Protein AF-A0A351MP20-F1 (afdb_monomer)

Solvent-accessible surface area (backbone atoms only — not comparable to full-atom values): 22097 Å² total; per-residue (Å²): 131,68,70,77,75,40,89,85,46,60,66,50,98,92,16,40,58,46,80,44,78,63,51,83,36,89,94,45,94,81,56,65,68,65,49,48,53,52,52,53,48,37,47,33,67,95,62,54,34,39,31,30,30,40,25,27,53,73,68,54,81,75,48,86,49,66,66,35,56,52,43,71,74,60,46,40,30,44,26,36,64,42,84,86,76,49,59,48,51,67,42,47,51,55,50,45,70,69,39,45,65,61,48,49,52,50,21,66,76,64,77,34,43,73,34,46,48,40,46,42,30,29,21,43,15,72,70,51,69,53,77,38,53,76,44,64,19,54,34,68,90,47,49,36,29,48,44,50,53,50,48,38,44,76,74,74,41,63,58,68,38,70,46,28,56,74,41,60,56,49,37,18,40,36,49,75,52,61,54,69,57,94,66,33,89,73,81,54,57,75,26,44,62,46,51,46,49,46,52,50,52,58,48,48,56,43,36,42,72,68,48,94,72,74,86,80,93,71,86,54,46,89,67,62,68,44,87,45,70,57,65,77,83,54,58,61,77,64,96,54,51,74,67,52,53,50,49,50,51,56,58,47,72,76,40,99,59,69,61,78,85,72,70,61,62,60,54,50,25,70,67,61,57,45,96,71,86,74,77,56,78,74,52,75,66,59,61,70,72,51,73,83,80,50,58,63,46,80,47,74,23,44,86,76,51,79,81,66,58,77,88,48,49,67,58,55,52,52,50,55,50,51,26,47,74,72,72,24,46,79,43,80,47,61,29,38,92,39,85,39,82,43,98,87,71,52,86,59,61,66,30,79,54,80,80,90,84,86,86,87,78,69,93,83,73,81,84,84,88,130

Foldseek 3Di:
DPPQPDPPFDDDPNFGEDEDADQPDPVDDDDLVVLLVVLVCCCDVVNTNYAYEYEEALCQLVDPDSSVVCCLPRHAEYEYDCPPQAQALVSLVVSCVPRVVSVVVVCVVRNHHYAYEAFQFWDQCQVVLNQTFARSRPNVLVPRRVSNLVSCVVSVHLHYHQPDCPPVNGPRHLHFDDLADPADDHRASQQDHRNLSVVVVVQSNCVSVVDDDDRDDDDGDDRDHDDDPVCVVRDDDPPDDPVRVVVVCVVCVLAPFPFDDDDVQVVVCVRRVDNDRDTDDDDLVRLLPDDLPGLEAEAEDEPPPPPDDPVSVVSVVVSCVSNVVNVHYYHYFYFYFDWDQDPPPGTDGDGHDGDDDDDDDDPPDDDDDD

Structure (mmCIF, N/CA/C/O backbone):
data_AF-A0A351MP20-F1
#
_entry.id   AF-A0A351MP20-F1
#
loop_
_atom_site.group_PDB
_atom_site.id
_atom_site.type_symbol
_atom_site.label_atom_id
_atom_site.label_alt_id
_atom_site.label_comp_id
_atom_site.label_asym_id
_atom_site.label_entity_id
_atom_site.label_seq_id
_atom_site.pdbx_PDB_ins_code
_atom_site.Cartn_x
_atom_site.Cartn_y
_atom_site.Cartn_z
_atom_site.occupancy
_atom_site.B_iso_or_equiv
_atom_site.auth_seq_id
_atom_site.auth_comp_id
_atom_site.auth_asym_id
_atom_site.auth_atom_id
_atom_site.pdbx_PDB_model_num
ATOM 1 N N . MET A 1 1 ? -31.659 -9.455 2.822 1.00 52.94 1 MET A N 1
ATOM 2 C CA . MET A 1 1 ? -30.494 -9.996 3.551 1.00 52.94 1 MET A CA 1
ATOM 3 C C . MET A 1 1 ? -29.853 -8.831 4.278 1.00 52.94 1 MET A C 1
ATOM 5 O O . MET A 1 1 ? -29.408 -7.911 3.607 1.00 52.94 1 MET A O 1
ATOM 9 N N . GLU A 1 2 ? -29.867 -8.817 5.609 1.00 79.06 2 GLU A N 1
ATOM 10 C CA . GLU A 1 2 ? -29.202 -7.764 6.389 1.00 79.06 2 GLU A CA 1
ATOM 11 C C . GLU A 1 2 ? -27.714 -8.103 6.514 1.00 79.06 2 GLU A C 1
ATOM 13 O O . GLU A 1 2 ? -27.292 -8.826 7.414 1.00 79.06 2 GLU A O 1
ATOM 18 N N . LEU A 1 3 ? -26.917 -7.634 5.548 1.00 83.19 3 LEU A N 1
ATOM 19 C CA . LEU A 1 3 ? -25.476 -7.905 5.460 1.00 83.19 3 LEU A CA 1
ATOM 20 C C . LEU A 1 3 ? -24.720 -7.551 6.746 1.00 83.19 3 LEU A C 1
ATOM 22 O O . LEU A 1 3 ? -23.780 -8.249 7.088 1.00 83.19 3 LEU A O 1
ATOM 26 N N . THR A 1 4 ? -25.127 -6.516 7.477 1.00 82.75 4 THR A N 1
ATOM 27 C CA . THR A 1 4 ? -24.463 -6.057 8.711 1.00 82.75 4 THR A CA 1
ATOM 28 C C . THR A 1 4 ? -24.842 -6.862 9.960 1.00 82.75 4 THR A C 1
ATOM 30 O O . THR A 1 4 ? -24.203 -6.703 11.004 1.00 82.75 4 THR A O 1
ATOM 33 N N . ALA A 1 5 ? -25.852 -7.736 9.866 1.00 81.62 5 ALA A N 1
ATOM 34 C CA . ALA A 1 5 ? -26.290 -8.621 10.946 1.00 81.62 5 ALA A CA 1
ATOM 35 C C . ALA A 1 5 ? -25.551 -9.974 10.954 1.00 81.62 5 ALA A C 1
ATOM 37 O O . ALA A 1 5 ? -25.652 -10.729 11.921 1.00 81.62 5 ALA A O 1
ATOM 38 N N . THR A 1 6 ? -24.803 -10.304 9.893 1.00 88.88 6 THR A N 1
ATOM 39 C CA . THR A 1 6 ? -24.015 -11.546 9.849 1.00 88.88 6 THR A CA 1
ATOM 40 C C . THR A 1 6 ? -22.836 -11.490 10.829 1.00 88.88 6 THR A C 1
ATOM 42 O O . THR A 1 6 ? -22.138 -10.474 10.886 1.00 88.88 6 THR A O 1
ATOM 45 N N . PRO A 1 7 ? -22.531 -12.582 11.555 1.00 89.00 7 PRO A N 1
ATOM 46 C CA . PRO A 1 7 ? -21.347 -12.646 12.416 1.00 89.00 7 PRO A CA 1
ATOM 47 C C . PRO A 1 7 ? -20.025 -12.561 11.635 1.00 89.00 7 PRO A C 1
ATOM 49 O O . PRO A 1 7 ? -18.982 -12.329 12.236 1.00 89.00 7 PRO A O 1
ATOM 52 N N . ALA A 1 8 ? -20.055 -12.744 10.310 1.00 92.56 8 ALA A N 1
ATOM 53 C CA . ALA A 1 8 ? -18.886 -12.583 9.447 1.00 92.56 8 ALA A CA 1
ATOM 54 C C . ALA A 1 8 ? -18.561 -11.110 9.120 1.00 92.56 8 ALA A C 1
ATOM 56 O O . ALA A 1 8 ? -17.509 -10.839 8.545 1.00 92.56 8 ALA A O 1
ATOM 57 N N . TYR A 1 9 ? -19.444 -10.161 9.454 1.00 93.00 9 TYR A N 1
ATOM 58 C CA . TYR A 1 9 ? -19.186 -8.742 9.226 1.00 93.00 9 TYR A CA 1
ATOM 59 C C . TYR A 1 9 ? -18.225 -8.209 10.285 1.00 93.00 9 TYR A C 1
ATOM 61 O O . TYR A 1 9 ? -18.439 -8.403 11.483 1.00 93.00 9 TYR A O 1
ATOM 69 N N . ILE A 1 10 ? -17.180 -7.503 9.860 1.00 93.69 10 ILE A N 1
ATOM 70 C CA . ILE A 1 10 ? -16.205 -6.932 10.789 1.00 93.69 10 ILE A CA 1
ATOM 71 C C . ILE A 1 10 ? -16.875 -5.824 11.605 1.00 93.69 10 ILE A C 1
ATOM 73 O O . ILE A 1 10 ? -17.504 -4.916 11.058 1.00 93.69 10 ILE A O 1
ATOM 77 N N . ARG A 1 11 ? -16.720 -5.893 12.931 1.00 94.75 11 ARG A N 1
ATOM 78 C CA . ARG A 1 11 ? -17.225 -4.885 13.867 1.00 94.75 11 ARG A CA 1
ATOM 79 C C . ARG A 1 11 ? -16.094 -4.314 14.706 1.00 94.75 11 ARG A C 1
ATOM 81 O O . ARG A 1 11 ? -15.191 -5.039 15.115 1.00 94.75 11 ARG A O 1
ATOM 88 N N . HIS A 1 12 ? -16.183 -3.028 15.010 1.00 94.50 12 HIS A N 1
ATOM 89 C CA . HIS A 1 12 ? -15.275 -2.335 15.916 1.00 94.50 12 HIS A CA 1
ATOM 90 C C . HIS A 1 12 ? -16.074 -1.299 16.713 1.00 94.50 12 HIS A C 1
ATOM 92 O O . HIS A 1 12 ? -17.017 -0.719 16.188 1.00 94.50 12 HIS A O 1
ATOM 98 N N . GLY A 1 13 ? -15.780 -1.121 18.004 1.00 90.00 13 GLY A N 1
ATOM 99 C CA . GLY A 1 13 ? -16.573 -0.227 18.864 1.00 90.00 13 GLY A CA 1
ATOM 100 C C . GLY A 1 13 ? -18.069 -0.583 18.947 1.00 90.00 13 GLY A C 1
ATOM 101 O O . GLY A 1 13 ? -18.898 0.288 19.173 1.00 90.00 13 GLY A O 1
ATOM 102 N N . GLY A 1 14 ? -18.435 -1.851 18.715 1.00 90.81 14 GLY A N 1
ATOM 103 C CA . GLY A 1 14 ? -19.827 -2.320 18.722 1.00 90.81 14 GLY A CA 1
ATOM 104 C C . GLY A 1 14 ? -20.602 -2.115 17.413 1.00 90.81 14 GLY A C 1
ATOM 105 O O . GLY A 1 14 ? -21.692 -2.674 17.276 1.00 90.81 14 GLY A O 1
ATOM 106 N N .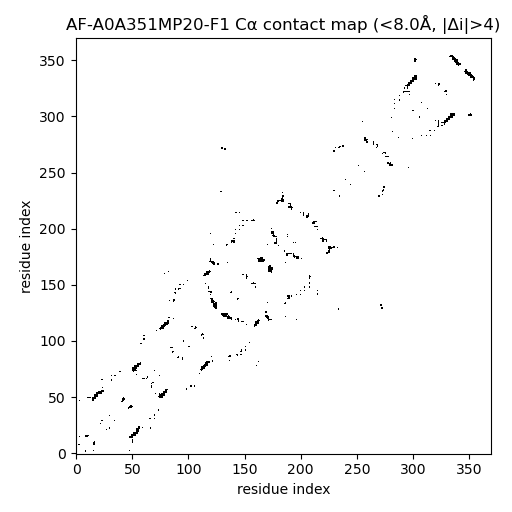 ALA A 1 15 ? -20.038 -1.422 16.423 1.00 93.88 15 ALA A N 1
ATOM 107 C CA . ALA A 1 15 ? -20.684 -1.088 15.153 1.00 93.88 15 ALA A CA 1
ATOM 108 C C . ALA A 1 15 ? -20.038 -1.806 13.947 1.00 93.88 15 ALA A C 1
ATOM 110 O O . ALA A 1 15 ? -18.874 -2.210 14.027 1.00 93.88 15 ALA A O 1
ATOM 111 N N . PRO A 1 16 ? -20.777 -2.012 12.837 1.00 95.69 16 PRO A N 1
ATOM 112 C CA . PRO A 1 16 ? -20.210 -2.527 11.591 1.00 95.69 16 PRO A CA 1
ATOM 113 C C . PRO A 1 16 ? -19.165 -1.552 11.031 1.00 95.69 16 PRO A C 1
ATOM 115 O O . PRO A 1 16 ? -19.377 -0.340 11.038 1.00 95.69 16 PRO A O 1
ATOM 118 N N . VAL A 1 17 ? -18.040 -2.077 10.544 1.00 96.88 17 VAL A N 1
ATOM 119 C CA . VAL A 1 17 ? -16.974 -1.265 9.939 1.00 96.88 17 VAL A CA 1
ATOM 120 C C . VAL A 1 17 ? -17.224 -1.089 8.444 1.00 96.88 17 VAL A C 1
ATOM 122 O O . VAL A 1 17 ? -17.393 -2.070 7.726 1.00 96.88 17 VAL A O 1
ATOM 125 N N . ILE A 1 18 ? -17.187 0.155 7.969 1.00 96.81 18 ILE A N 1
ATOM 126 C CA . ILE A 1 18 ? -17.210 0.508 6.546 1.00 96.81 18 ILE A CA 1
ATOM 127 C C . ILE A 1 18 ? -15.877 1.155 6.178 1.00 96.81 18 ILE A C 1
ATOM 129 O O . ILE A 1 18 ? -15.486 2.158 6.777 1.00 96.81 18 ILE A O 1
ATOM 133 N N . SER A 1 19 ? -15.195 0.593 5.180 1.00 96.88 19 SER A N 1
ATOM 134 C CA . SER A 1 19 ? -13.938 1.120 4.641 1.00 96.88 19 SER A CA 1
ATOM 135 C C . SER A 1 19 ? -14.194 1.964 3.398 1.00 96.88 19 SER A C 1
ATOM 137 O O . SER A 1 19 ? -14.712 1.464 2.402 1.00 96.88 19 SER A O 1
ATOM 139 N N . LEU A 1 20 ? -13.803 3.236 3.450 1.00 97.19 20 LEU A N 1
ATOM 140 C CA . LEU A 1 20 ? -13.939 4.189 2.353 1.00 97.19 20 LEU A CA 1
ATOM 141 C C . LEU A 1 20 ? -12.549 4.596 1.861 1.00 97.19 20 LEU A C 1
ATOM 143 O O . LEU A 1 20 ? -11.823 5.316 2.545 1.00 97.19 20 LEU A O 1
ATOM 147 N N . TRP A 1 21 ? -12.175 4.122 0.673 1.00 96.00 21 TRP A N 1
ATOM 148 C CA . TRP A 1 21 ? -10.880 4.407 0.054 1.00 96.00 21 TRP A CA 1
ATOM 149 C C . TRP A 1 21 ? -10.962 5.577 -0.925 1.00 96.00 21 TRP A C 1
ATOM 151 O O . TRP A 1 21 ? -11.870 5.646 -1.755 1.00 96.00 21 TRP A O 1
ATOM 161 N N . GLY A 1 22 ? -9.959 6.457 -0.884 1.00 93.75 22 GLY A N 1
ATOM 162 C CA . GLY A 1 22 ? -9.862 7.613 -1.778 1.00 93.75 22 GLY A CA 1
ATOM 163 C C . GLY A 1 22 ? -10.176 8.953 -1.134 1.00 93.75 22 GLY A C 1
ATOM 164 O O . GLY A 1 22 ? -10.288 9.945 -1.850 1.00 93.75 22 GLY A O 1
ATOM 165 N N . TYR A 1 23 ? -10.319 8.991 0.187 1.00 96.75 23 TYR A N 1
ATOM 166 C CA . TYR A 1 23 ? -10.612 10.211 0.917 1.00 96.75 23 TYR A CA 1
ATOM 167 C C . TYR A 1 23 ? -9.425 11.180 0.853 1.00 96.75 23 TYR A C 1
ATOM 169 O O . TYR A 1 23 ? -8.330 10.847 1.300 1.00 96.75 23 TYR A O 1
ATOM 177 N N . GLY A 1 24 ? -9.640 12.370 0.289 1.00 93.19 24 GLY A N 1
ATOM 178 C CA . GLY A 1 24 ? -8.652 13.451 0.288 1.00 93.19 24 GLY A CA 1
ATOM 179 C C . GLY A 1 24 ? -7.481 13.301 -0.690 1.00 93.19 24 GLY A C 1
ATOM 180 O O . GLY A 1 24 ? -6.534 14.071 -0.584 1.00 93.19 24 GLY A O 1
ATOM 181 N N . PHE A 1 25 ? -7.523 12.355 -1.636 1.00 92.25 25 PHE A N 1
ATOM 182 C CA . PHE A 1 25 ? -6.518 12.266 -2.703 1.00 92.25 25 PHE A CA 1
ATOM 183 C C . PHE A 1 25 ? -6.724 13.354 -3.765 1.00 92.25 25 PHE A C 1
ATOM 185 O O . PHE A 1 25 ? -7.781 13.397 -4.383 1.00 92.25 25 PHE A O 1
ATOM 192 N N . ASP A 1 26 ? -5.681 14.126 -4.078 1.00 86.25 26 ASP A N 1
ATOM 193 C CA . ASP A 1 26 ? -5.744 15.269 -5.013 1.00 86.25 26 ASP A CA 1
ATOM 194 C C . ASP A 1 26 ? -6.237 14.930 -6.431 1.00 86.25 26 ASP A C 1
ATOM 196 O O . ASP A 1 26 ? -6.782 15.776 -7.134 1.00 86.25 26 ASP A O 1
ATOM 200 N N . HIS A 1 27 ? -6.051 13.684 -6.876 1.00 85.62 27 HIS A N 1
ATOM 201 C CA . HIS A 1 27 ? -6.517 13.221 -8.187 1.00 85.62 27 HIS A CA 1
ATOM 202 C C . HIS A 1 27 ? -8.002 12.816 -8.197 1.00 85.62 27 HIS A C 1
ATOM 204 O O . HIS A 1 27 ? -8.510 12.371 -9.228 1.00 85.62 27 HIS A O 1
ATOM 210 N N . ARG A 1 28 ? -8.699 12.921 -7.059 1.00 87.25 28 ARG A N 1
ATOM 211 C CA . ARG A 1 28 ? -10.131 12.650 -6.914 1.00 87.25 28 ARG A CA 1
ATOM 212 C C . ARG A 1 28 ? -10.838 13.940 -6.523 1.00 87.25 28 ARG A C 1
ATOM 214 O O . ARG A 1 28 ? -10.352 14.702 -5.696 1.00 87.25 28 ARG A O 1
ATOM 221 N N . GLN A 1 29 ? -12.004 14.178 -7.113 1.00 89.00 29 GLN A N 1
ATOM 222 C CA . GLN A 1 29 ? -12.834 15.303 -6.696 1.00 89.00 29 GLN A CA 1
ATOM 223 C C . GLN A 1 29 ? -13.298 15.090 -5.253 1.00 89.00 29 GLN A C 1
ATOM 225 O O . GLN A 1 29 ? -13.762 14.004 -4.902 1.00 89.00 29 GLN A O 1
ATOM 230 N N . PHE A 1 30 ? -13.171 16.132 -4.435 1.00 92.69 30 PHE A N 1
ATOM 231 C CA . PHE A 1 30 ? -13.635 16.148 -3.056 1.00 92.69 30 PHE A CA 1
ATOM 232 C C . PHE A 1 30 ? -14.727 17.206 -2.901 1.00 92.69 30 PHE A C 1
ATOM 234 O O . PHE A 1 30 ? -14.500 18.381 -3.183 1.00 92.69 30 PHE A O 1
ATOM 241 N N . ASP A 1 31 ? -15.906 16.773 -2.461 1.00 95.75 31 ASP A N 1
ATOM 242 C CA . ASP A 1 31 ? -17.036 17.636 -2.120 1.00 95.75 31 ASP A CA 1
ATOM 243 C C . ASP A 1 31 ? -17.352 17.448 -0.634 1.00 95.75 31 ASP A C 1
ATOM 245 O O . ASP A 1 31 ? -17.837 16.392 -0.213 1.00 95.75 31 ASP A O 1
ATOM 249 N N . ALA A 1 32 ? -17.050 18.467 0.169 1.00 96.81 32 ALA A N 1
ATOM 250 C CA . ALA A 1 32 ? -17.232 18.420 1.613 1.00 96.81 32 ALA A CA 1
ATOM 251 C C . ALA A 1 32 ? -18.710 18.292 2.019 1.00 96.81 32 ALA A C 1
ATOM 253 O O . ALA A 1 32 ? -19.016 17.594 2.986 1.00 96.81 32 ALA A O 1
ATOM 254 N N . ALA A 1 33 ? -19.637 18.918 1.286 1.00 98.00 33 ALA A N 1
ATOM 255 C CA . ALA A 1 33 ? -21.059 18.883 1.618 1.00 98.00 33 ALA A CA 1
ATOM 256 C C . ALA A 1 33 ? -21.638 17.485 1.373 1.00 98.00 33 ALA A C 1
ATOM 258 O O . ALA A 1 33 ? -22.242 16.903 2.277 1.00 98.00 33 ALA A O 1
ATOM 259 N N . ALA A 1 34 ? -21.366 16.911 0.198 1.00 97.62 34 ALA A N 1
ATOM 260 C CA . ALA A 1 34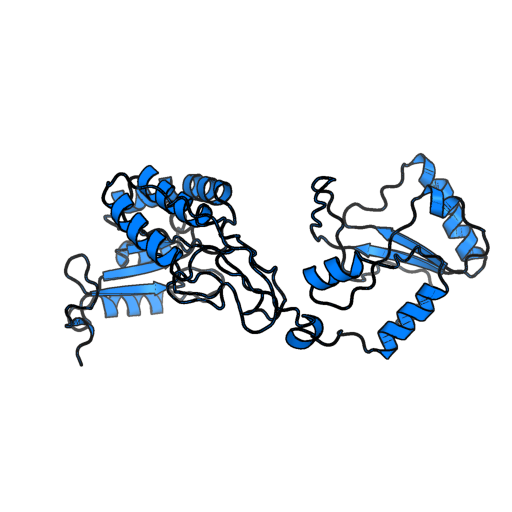 ? -21.791 15.552 -0.132 1.00 97.62 34 ALA A CA 1
ATOM 261 C C . ALA A 1 34 ? -21.144 14.509 0.796 1.00 97.62 34 ALA A C 1
ATOM 263 O O . ALA A 1 34 ? -21.797 13.570 1.254 1.00 97.62 34 ALA A O 1
ATOM 264 N N . THR A 1 35 ? -19.861 14.692 1.126 1.00 97.88 35 THR A N 1
ATOM 265 C CA . THR A 1 35 ? -19.142 13.802 2.049 1.00 97.88 35 THR A CA 1
ATOM 266 C C . THR A 1 35 ? -19.745 13.847 3.451 1.00 97.88 35 THR A C 1
ATOM 268 O O . THR A 1 35 ? -19.966 12.798 4.059 1.00 97.88 35 THR A O 1
ATOM 271 N N . ARG A 1 36 ? -20.062 15.046 3.957 1.00 98.50 36 ARG A N 1
ATOM 272 C CA . ARG A 1 36 ? -20.715 15.231 5.258 1.00 98.50 36 ARG A CA 1
ATOM 273 C C . ARG A 1 36 ? -22.071 14.540 5.301 1.00 98.50 36 ARG A C 1
ATOM 275 O O . ARG A 1 36 ? -22.327 13.791 6.239 1.00 98.50 36 ARG A O 1
ATOM 282 N N . GLU A 1 37 ? -22.910 14.761 4.290 1.00 98.50 37 GLU A N 1
ATOM 283 C CA . GLU A 1 37 ? -24.224 14.121 4.184 1.00 98.50 37 GLU A CA 1
ATOM 284 C C . GLU A 1 37 ? -24.093 12.593 4.215 1.00 98.50 37 GLU A C 1
ATOM 286 O O . GLU A 1 37 ? -24.771 11.920 4.993 1.00 98.50 37 GLU A O 1
ATOM 291 N N . PHE A 1 38 ? -23.155 12.037 3.443 1.00 98.19 38 PHE A N 1
ATOM 292 C CA . PHE A 1 38 ? -22.931 10.596 3.397 1.00 98.19 38 PHE A CA 1
ATOM 293 C C . PHE A 1 38 ? -22.418 10.026 4.728 1.00 98.19 38 PHE A C 1
ATOM 295 O O . PHE A 1 38 ? -22.891 8.983 5.184 1.00 98.19 38 PHE A O 1
ATOM 302 N N . PHE A 1 39 ? -21.482 10.708 5.392 1.00 98.50 39 PHE A N 1
ATOM 303 C CA . PHE A 1 39 ? -20.986 10.278 6.700 1.00 98.50 39 PHE A CA 1
ATOM 304 C C . PHE A 1 39 ? -22.072 10.354 7.774 1.00 98.50 39 PHE A C 1
ATOM 306 O O . PHE A 1 39 ? -22.223 9.411 8.551 1.00 98.50 39 PHE A O 1
ATOM 313 N N . GLN A 1 40 ? -22.869 11.425 7.793 1.00 98.38 40 GLN A N 1
ATOM 314 C CA . GLN A 1 40 ? -24.015 11.549 8.693 1.00 98.38 40 GLN A CA 1
ATOM 315 C C . GLN A 1 40 ? -25.024 10.432 8.460 1.00 98.38 40 GLN A C 1
ATOM 317 O O . GLN A 1 40 ? -25.488 9.829 9.427 1.00 98.38 40 GLN A O 1
ATOM 322 N N . TRP A 1 41 ? -25.317 10.121 7.196 1.00 98.19 41 TRP A N 1
ATOM 323 C CA . TRP A 1 41 ? -26.189 9.015 6.827 1.00 98.19 41 TRP A CA 1
ATOM 324 C C . TRP A 1 41 ? -25.656 7.681 7.368 1.00 98.19 41 TRP A C 1
ATOM 326 O O . TRP A 1 41 ? -26.395 6.988 8.064 1.00 98.19 41 TRP A O 1
ATOM 336 N N . LEU A 1 42 ? -24.371 7.358 7.165 1.00 96.94 42 LEU A N 1
ATOM 337 C CA . LEU A 1 42 ? -23.744 6.131 7.689 1.00 96.94 42 LEU A CA 1
ATOM 338 C C . LEU A 1 42 ? -23.781 6.031 9.222 1.00 96.94 42 LEU A C 1
ATOM 340 O O . LEU A 1 42 ? -23.842 4.928 9.767 1.00 96.94 42 LEU A O 1
ATOM 344 N N . LYS A 1 43 ? -23.715 7.166 9.927 1.00 96.31 43 LYS A N 1
ATOM 345 C CA . LYS A 1 43 ? -23.738 7.221 11.396 1.00 96.31 43 LYS A CA 1
ATOM 346 C C . LYS A 1 43 ? -25.132 7.075 12.001 1.00 96.31 43 LYS A C 1
ATOM 348 O O . LYS A 1 43 ? -25.215 6.803 13.199 1.00 96.31 43 LYS A O 1
ATOM 353 N N . GLN A 1 44 ? -26.207 7.227 11.226 1.00 96.62 44 GLN A N 1
ATOM 354 C CA . GLN A 1 44 ? -27.554 7.052 11.768 1.00 96.62 44 GLN A CA 1
ATOM 355 C C . GLN A 1 44 ? -27.799 5.593 12.198 1.00 96.62 44 GLN A C 1
ATOM 357 O O . GLN A 1 44 ? -27.417 4.672 11.463 1.00 96.62 44 GLN A O 1
ATOM 362 N N . PRO A 1 45 ? -28.445 5.345 13.356 1.00 93.19 45 PRO A N 1
ATOM 363 C CA . PRO A 1 45 ? -28.734 3.993 13.836 1.00 93.19 45 PRO A CA 1
ATOM 364 C C . PRO A 1 45 ? -29.516 3.137 12.834 1.00 93.19 45 PRO A C 1
ATOM 366 O O . PRO A 1 45 ? -29.192 1.965 12.648 1.00 93.19 45 PRO A O 1
ATOM 369 N N . GLU A 1 46 ? -30.498 3.720 12.145 1.00 92.62 46 GLU A N 1
ATOM 370 C CA . GLU A 1 46 ? -31.303 3.049 11.119 1.00 92.62 46 GLU A CA 1
ATOM 371 C C . GLU A 1 46 ? -30.487 2.609 9.893 1.00 92.62 46 GLU A C 1
ATOM 373 O O . GLU A 1 46 ? -30.884 1.672 9.203 1.00 92.62 46 GLU A O 1
ATOM 378 N N . ASN A 1 47 ? -29.322 3.224 9.664 1.00 90.94 47 ASN A N 1
ATOM 379 C CA . ASN A 1 47 ? -28.385 2.869 8.593 1.00 90.94 47 ASN A CA 1
ATOM 380 C C . ASN A 1 47 ? -27.210 2.012 9.099 1.00 90.94 47 ASN A C 1
ATOM 382 O O . ASN A 1 47 ? -26.265 1.742 8.358 1.00 90.94 47 ASN A O 1
ATOM 386 N N . GLY A 1 48 ? -27.269 1.560 10.355 1.00 88.19 48 GLY A N 1
ATOM 387 C CA . GLY A 1 48 ? -26.298 0.654 10.964 1.00 88.19 48 GLY A CA 1
ATOM 388 C C . GLY A 1 48 ? -25.321 1.306 11.941 1.00 88.19 48 GLY A C 1
ATOM 389 O O . GLY A 1 48 ? -24.575 0.569 12.587 1.00 88.19 48 GLY A O 1
ATOM 390 N N . GLY A 1 49 ? -25.326 2.639 12.083 1.00 93.94 49 GLY A N 1
ATOM 391 C CA . GLY A 1 49 ? -24.465 3.356 13.028 1.00 93.94 49 GLY A CA 1
ATOM 392 C C . GLY A 1 49 ? -22.978 3.072 12.817 1.00 93.94 49 GLY A C 1
ATOM 393 O O . GLY A 1 49 ? -22.272 2.741 13.765 1.00 93.94 49 GLY A O 1
ATOM 394 N N . CYS A 1 50 ? -22.517 3.118 11.567 1.00 96.25 50 CYS A N 1
ATOM 395 C CA . CYS A 1 50 ? -21.259 2.516 11.137 1.00 96.25 50 CYS A CA 1
ATOM 396 C C . CYS A 1 50 ? -20.004 3.141 11.775 1.00 96.25 50 CYS A C 1
ATOM 398 O O . CYS A 1 50 ? -19.843 4.362 11.910 1.00 96.25 50 CYS A O 1
ATOM 400 N N . THR A 1 51 ? -19.027 2.286 12.059 1.00 97.94 51 THR A N 1
ATOM 401 C CA . THR A 1 51 ? -17.640 2.688 12.288 1.00 97.94 51 THR A CA 1
ATOM 402 C C . THR A 1 51 ? -16.995 2.969 10.940 1.00 97.94 51 THR A C 1
ATOM 404 O O . THR A 1 51 ? -16.967 2.102 10.070 1.00 97.94 51 THR A O 1
ATOM 407 N N . ILE A 1 52 ? -16.473 4.180 10.757 1.00 98.50 52 ILE A N 1
ATOM 408 C CA . ILE A 1 52 ? -15.913 4.607 9.472 1.00 98.50 52 ILE A CA 1
ATOM 409 C C . ILE A 1 52 ? -14.394 4.450 9.516 1.00 98.50 52 ILE A C 1
ATOM 411 O O . ILE A 1 52 ? -13.727 5.015 10.389 1.00 98.50 52 ILE A O 1
ATOM 415 N N . MET A 1 53 ? -13.866 3.688 8.563 1.00 98.56 53 MET A N 1
ATOM 416 C CA . MET A 1 53 ? -12.449 3.626 8.231 1.00 98.56 53 MET A CA 1
ATOM 417 C C . MET A 1 53 ? -12.190 4.474 6.987 1.00 98.56 53 MET A C 1
ATOM 419 O O . MET A 1 53 ? -12.804 4.229 5.948 1.00 98.56 53 MET A O 1
ATOM 423 N N . LEU A 1 54 ? -11.263 5.428 7.073 1.00 98.62 54 LEU A N 1
ATOM 424 C CA . LEU A 1 54 ? -10.850 6.246 5.935 1.00 98.62 54 LEU A CA 1
ATOM 425 C C . LEU A 1 54 ? -9.489 5.805 5.405 1.00 98.62 54 LEU A C 1
ATOM 427 O O . LEU A 1 54 ? -8.503 5.752 6.140 1.00 98.62 54 LEU A O 1
ATOM 431 N N . GLY A 1 55 ? -9.469 5.513 4.109 1.00 98.12 55 GLY A N 1
ATOM 432 C CA . GLY A 1 55 ? -8.283 5.257 3.315 1.00 98.12 55 GLY A CA 1
ATOM 433 C C . GLY A 1 55 ? -7.821 6.516 2.588 1.00 98.12 55 GLY A C 1
ATOM 434 O O . GLY A 1 55 ? -8.545 7.006 1.712 1.00 98.12 55 GLY A O 1
ATOM 435 N N . LEU A 1 56 ? -6.643 7.034 2.942 1.00 97.94 56 LEU A N 1
ATOM 436 C CA . LEU A 1 56 ? -6.234 8.415 2.640 1.00 97.94 56 LEU A CA 1
ATOM 437 C C . LEU A 1 56 ? -4.724 8.577 2.323 1.00 97.94 56 LEU A C 1
ATOM 439 O O . LEU A 1 56 ? -3.962 7.619 2.478 1.00 97.94 56 LEU A O 1
ATOM 443 N N . PRO A 1 57 ? -4.275 9.743 1.814 1.00 97.12 57 PRO A N 1
ATOM 444 C CA . PRO A 1 57 ? -2.856 10.087 1.648 1.00 97.12 57 PRO A CA 1
ATOM 445 C C . PRO A 1 57 ? -2.050 10.090 2.958 1.00 97.12 57 PRO A C 1
ATOM 447 O O . PRO A 1 57 ? -2.620 10.129 4.038 1.00 97.12 57 PRO A O 1
ATOM 450 N N . ASN A 1 58 ? -0.714 10.056 2.882 1.00 96.88 58 ASN A N 1
ATOM 451 C CA . ASN A 1 58 ? 0.149 10.005 4.075 1.00 96.88 58 ASN A CA 1
ATOM 452 C C . ASN A 1 58 ? 0.355 11.357 4.775 1.00 96.88 58 ASN A C 1
ATOM 454 O O . ASN A 1 58 ? 0.767 11.366 5.924 1.00 96.88 58 ASN A O 1
ATOM 458 N N . ASP A 1 59 ? 0.074 12.474 4.113 1.00 95.81 59 ASP A N 1
ATOM 459 C CA . ASP A 1 59 ? 0.205 13.844 4.631 1.00 95.81 59 ASP A CA 1
ATOM 460 C C . ASP A 1 59 ? -1.068 14.351 5.333 1.00 95.81 59 ASP A C 1
ATOM 462 O O . ASP A 1 59 ? -1.217 15.539 5.603 1.00 95.81 59 ASP A O 1
ATOM 466 N N . TRP A 1 60 ? -2.004 13.449 5.632 1.00 97.75 60 TRP A N 1
ATOM 467 C CA . TRP A 1 60 ? -3.327 13.785 6.149 1.00 97.75 60 TRP A CA 1
ATOM 468 C C . TRP A 1 60 ? -3.324 14.546 7.469 1.00 97.75 60 TRP A C 1
ATOM 470 O O . TRP A 1 60 ? -4.223 15.350 7.700 1.00 97.75 60 TRP A O 1
ATOM 480 N N . VAL A 1 61 ? -2.338 14.300 8.335 1.00 97.88 61 VAL A N 1
ATOM 481 C CA . VAL A 1 61 ? -2.258 14.930 9.659 1.00 97.88 61 VAL A CA 1
ATOM 482 C C . VAL A 1 61 ? -2.021 16.442 9.568 1.00 97.88 61 VAL A C 1
ATOM 484 O O . VAL A 1 61 ? -2.403 17.177 10.476 1.00 97.88 61 VAL A O 1
ATOM 487 N N . ASP A 1 62 ? -1.460 16.907 8.449 1.00 97.06 62 ASP A N 1
ATOM 488 C CA . ASP A 1 62 ? -1.151 18.315 8.195 1.00 97.06 62 ASP A CA 1
ATOM 489 C C . ASP A 1 62 ? -2.319 19.077 7.541 1.00 97.06 62 ASP A C 1
ATOM 491 O O . ASP A 1 62 ? -2.219 20.284 7.305 1.00 97.06 62 ASP A O 1
ATOM 495 N N . TRP A 1 63 ? -3.432 18.408 7.218 1.00 97.56 63 TRP A N 1
ATOM 496 C CA . TRP A 1 63 ? -4.588 19.075 6.621 1.00 97.56 63 TRP A CA 1
ATOM 497 C C . TRP A 1 63 ? -5.226 20.072 7.595 1.00 97.56 63 TRP A C 1
ATOM 499 O O . TRP A 1 63 ? -5.449 19.783 8.769 1.00 97.56 63 TRP A O 1
ATOM 509 N N . THR A 1 64 ? -5.583 21.244 7.074 1.00 96.88 64 THR A N 1
ATOM 510 C CA . THR A 1 64 ? -6.224 22.337 7.827 1.00 96.88 64 THR A CA 1
ATOM 511 C C . THR A 1 64 ? -7.574 22.753 7.240 1.00 96.88 64 THR A C 1
ATOM 513 O O . THR A 1 64 ? -8.135 23.768 7.646 1.00 96.88 64 THR A O 1
ATOM 516 N N . ASP A 1 65 ? -8.081 21.980 6.280 1.00 96.25 65 ASP A N 1
ATOM 517 C CA . ASP A 1 65 ? -9.307 22.240 5.525 1.00 96.25 65 ASP A CA 1
ATOM 518 C C . ASP A 1 65 ? -10.447 21.278 5.908 1.00 96.25 65 ASP A C 1
ATOM 520 O O . ASP A 1 65 ? -10.339 20.489 6.856 1.00 96.25 65 ASP A O 1
ATOM 524 N N . GLU A 1 66 ? -11.551 21.314 5.154 1.00 97.44 66 GLU A N 1
ATOM 525 C CA . GLU A 1 66 ? -12.748 20.512 5.418 1.00 97.44 66 GLU A CA 1
ATOM 526 C C . GLU A 1 66 ? -12.480 18.996 5.417 1.00 97.44 66 GLU A C 1
ATOM 528 O O . GLU A 1 66 ? -13.249 18.235 6.015 1.00 97.44 66 GLU A O 1
ATOM 533 N N . ARG A 1 67 ? -11.384 18.524 4.799 1.00 97.56 67 ARG A N 1
ATOM 534 C CA . ARG A 1 67 ? -10.977 17.113 4.886 1.00 97.56 67 ARG A CA 1
ATOM 535 C C . ARG A 1 67 ? -10.580 16.754 6.313 1.00 97.56 67 ARG A C 1
ATOM 537 O O . ARG A 1 67 ? -10.942 15.678 6.787 1.00 97.56 67 ARG A O 1
ATOM 544 N N . MET A 1 68 ? -9.856 17.625 7.009 1.00 98.12 68 MET A N 1
ATOM 545 C CA . MET A 1 68 ? -9.496 17.385 8.406 1.00 98.12 68 MET A CA 1
ATOM 546 C C . MET A 1 68 ? -10.725 17.483 9.307 1.00 98.12 68 MET A C 1
ATOM 548 O O . MET A 1 68 ? -10.918 16.622 10.162 1.00 98.12 68 MET A O 1
ATOM 552 N N . GLU A 1 69 ? -11.588 18.479 9.086 1.00 98.31 69 GLU A N 1
ATOM 553 C CA . GLU A 1 69 ? -12.812 18.656 9.878 1.00 98.31 69 GLU A CA 1
ATOM 554 C C . GLU A 1 69 ? -13.699 17.402 9.844 1.00 98.31 69 GLU A C 1
ATOM 556 O O . GLU A 1 69 ? -14.078 16.867 10.888 1.00 98.31 69 GLU A O 1
ATOM 561 N N . LEU A 1 70 ? -13.984 16.884 8.644 1.00 98.50 70 LEU A N 1
ATOM 562 C CA . LEU A 1 70 ? -14.824 15.698 8.469 1.00 98.50 70 LEU A CA 1
ATOM 563 C C . LEU A 1 70 ? -14.142 14.411 8.956 1.00 98.50 70 LEU A C 1
ATOM 565 O O . LEU A 1 70 ? -14.811 13.527 9.496 1.00 98.50 70 LEU A O 1
ATOM 569 N N . LEU A 1 71 ? -12.820 14.295 8.809 1.00 98.50 71 LEU A N 1
ATOM 570 C CA . LEU A 1 71 ? -12.060 13.167 9.349 1.00 98.50 71 LEU A CA 1
ATOM 571 C C . LEU A 1 71 ? -12.136 13.147 10.877 1.00 98.50 71 LEU A C 1
ATOM 573 O O . LEU A 1 71 ? -12.466 12.111 11.459 1.00 98.50 71 LEU A O 1
ATOM 577 N N . ALA A 1 72 ? -11.870 14.285 11.521 1.00 98.50 72 ALA A N 1
ATOM 578 C CA . ALA A 1 72 ? -11.893 14.419 12.972 1.00 98.50 72 ALA A CA 1
ATOM 579 C C . ALA A 1 72 ? -13.273 14.057 13.544 1.00 98.50 72 ALA A C 1
ATOM 581 O O . ALA A 1 72 ? -13.365 13.311 14.526 1.00 98.50 72 ALA A O 1
ATOM 582 N N . GLU A 1 73 ? -14.337 14.532 12.891 1.00 98.38 73 GLU A N 1
ATOM 583 C CA . GLU A 1 73 ? -15.721 14.349 13.329 1.00 98.38 73 GLU A CA 1
ATOM 584 C C . GLU A 1 73 ? -16.234 12.912 13.120 1.00 98.38 73 GLU A C 1
ATOM 586 O O . GLU A 1 73 ? -16.831 12.335 14.030 1.00 98.38 73 GLU A O 1
ATOM 591 N N . TYR A 1 74 ? -15.993 12.300 11.954 1.00 98.31 74 TYR A N 1
ATOM 592 C CA . TYR A 1 74 ? -16.701 11.071 11.562 1.00 98.31 74 TYR A CA 1
ATOM 593 C C . TYR A 1 74 ? -15.845 9.800 11.548 1.00 98.31 74 TYR A C 1
ATOM 595 O O . TYR A 1 74 ? -16.383 8.698 11.751 1.00 98.31 74 TYR A O 1
ATOM 603 N N . ALA A 1 75 ? -14.536 9.912 11.306 1.00 98.31 75 ALA A N 1
ATOM 604 C CA . ALA A 1 75 ? -13.666 8.749 11.184 1.00 98.31 75 ALA A CA 1
ATOM 605 C C . ALA A 1 75 ? -13.348 8.139 12.553 1.00 98.31 75 ALA A C 1
ATOM 607 O O . ALA A 1 75 ? -13.215 8.834 13.561 1.00 98.31 75 ALA A O 1
ATOM 608 N N . THR A 1 76 ? -13.198 6.819 12.581 1.00 98.44 76 THR A N 1
ATOM 609 C CA . THR A 1 76 ? -12.738 6.070 13.760 1.00 98.44 76 THR A CA 1
ATOM 610 C C . THR A 1 76 ? -11.438 5.335 13.465 1.00 98.44 76 THR A C 1
ATOM 612 O O . THR A 1 76 ? -10.597 5.210 14.347 1.00 98.44 76 THR A O 1
ATOM 615 N N . ILE A 1 77 ? -11.260 4.862 12.229 1.00 98.56 77 ILE A N 1
ATOM 616 C CA . ILE A 1 77 ? -10.066 4.134 11.798 1.00 98.56 77 ILE A CA 1
ATOM 617 C C . ILE A 1 77 ? -9.407 4.920 10.662 1.00 98.56 77 ILE A C 1
ATOM 619 O O . ILE A 1 77 ? -10.072 5.291 9.696 1.00 98.56 77 ILE A O 1
ATOM 623 N N . ILE A 1 78 ? -8.108 5.169 10.771 1.00 98.56 78 ILE A N 1
ATOM 624 C CA . ILE A 1 78 ? -7.316 5.933 9.806 1.00 98.56 78 ILE A CA 1
ATOM 625 C C . ILE A 1 78 ? -6.308 4.993 9.155 1.00 98.56 78 ILE A C 1
ATOM 627 O O . ILE A 1 78 ? -5.524 4.353 9.851 1.00 98.56 78 ILE A O 1
ATOM 631 N N . SER A 1 79 ? -6.333 4.889 7.827 1.00 98.44 79 SER A N 1
ATOM 632 C CA . SER A 1 79 ? -5.474 3.969 7.080 1.00 98.44 79 SER A CA 1
ATOM 633 C C . SER A 1 79 ? -4.800 4.664 5.899 1.00 98.44 79 SER A C 1
ATOM 635 O O . SER A 1 79 ? -5.355 4.723 4.799 1.00 98.44 79 SER A O 1
ATOM 637 N N . PRO A 1 80 ? -3.596 5.222 6.103 1.00 97.88 80 PRO A N 1
ATOM 638 C CA . PRO A 1 80 ? -2.849 5.816 5.007 1.00 97.88 80 PRO A CA 1
ATOM 639 C C . PRO A 1 80 ? -2.376 4.774 3.990 1.00 97.88 80 PRO A C 1
ATOM 641 O O . PRO A 1 80 ? -1.831 3.728 4.355 1.00 97.88 80 PRO A O 1
ATOM 644 N N . TRP A 1 81 ? -2.575 5.064 2.703 1.00 97.38 81 TRP A N 1
ATOM 645 C CA . TRP A 1 81 ? -2.208 4.161 1.610 1.00 97.38 81 TRP A CA 1
ATOM 646 C C . TRP A 1 81 ? -0.710 4.220 1.301 1.00 97.38 81 TRP A C 1
ATOM 648 O O . TRP A 1 81 ? -0.202 5.231 0.808 1.00 97.38 81 TRP A O 1
ATOM 658 N N . ASN A 1 82 ? -0.015 3.107 1.547 1.00 97.25 82 ASN A N 1
ATOM 659 C CA . ASN A 1 82 ? 1.441 3.023 1.421 1.00 97.25 82 ASN A CA 1
ATOM 660 C C . ASN A 1 82 ? 1.938 2.409 0.100 1.00 97.25 82 ASN A C 1
ATOM 662 O O . ASN A 1 82 ? 3.109 2.598 -0.234 1.00 97.25 82 ASN A O 1
ATOM 666 N N . VAL A 1 83 ? 1.096 1.690 -0.656 1.00 96.81 83 VAL A N 1
ATOM 667 C CA . VAL A 1 83 ? 1.524 1.038 -1.909 1.00 96.81 83 VAL A CA 1
ATOM 668 C C . VAL A 1 83 ? 2.075 2.089 -2.875 1.00 96.81 83 VAL A C 1
ATOM 670 O O . VAL A 1 83 ? 1.458 3.131 -3.103 1.00 96.81 83 VAL A O 1
ATOM 673 N N . GLY A 1 84 ? 3.273 1.838 -3.408 1.00 92.38 84 GLY A N 1
ATOM 674 C CA . GLY A 1 84 ? 3.950 2.741 -4.343 1.00 92.38 84 GLY A CA 1
ATOM 675 C C . GLY A 1 84 ? 4.626 3.965 -3.708 1.00 92.38 84 GLY A C 1
ATOM 676 O O . GLY A 1 84 ? 5.240 4.748 -4.429 1.00 92.38 84 GLY A O 1
ATOM 677 N N . ARG A 1 85 ? 4.558 4.155 -2.380 1.00 93.25 85 ARG A N 1
ATOM 678 C CA . ARG A 1 85 ? 5.208 5.291 -1.686 1.00 93.25 85 ARG A CA 1
ATOM 679 C C . ARG A 1 85 ? 6.695 5.077 -1.422 1.00 93.25 85 ARG A C 1
ATOM 681 O O . ARG A 1 85 ? 7.451 6.040 -1.334 1.00 93.25 85 ARG A O 1
ATOM 688 N N . TYR A 1 86 ? 7.108 3.822 -1.324 1.00 93.06 86 TYR A N 1
ATOM 689 C CA . TYR A 1 86 ? 8.486 3.383 -1.142 1.00 93.06 86 TYR A CA 1
ATOM 690 C C . TYR A 1 86 ? 8.675 2.021 -1.812 1.00 93.06 86 TYR A C 1
ATOM 692 O O . TYR A 1 86 ? 7.710 1.285 -1.992 1.00 93.06 86 TYR A O 1
ATOM 700 N N . GLY A 1 87 ? 9.916 1.689 -2.181 1.00 89.25 87 GLY A N 1
ATOM 701 C CA . GLY A 1 87 ? 10.235 0.475 -2.945 1.00 89.25 87 GLY A CA 1
ATOM 702 C C . GLY A 1 87 ? 11.269 -0.454 -2.306 1.00 89.25 87 GLY A C 1
ATOM 703 O O . GLY A 1 87 ? 11.701 -1.407 -2.947 1.00 89.25 87 GLY A O 1
ATOM 704 N N . SER A 1 88 ? 11.704 -0.174 -1.075 1.00 88.12 88 SER A N 1
ATOM 705 C CA . SER A 1 88 ? 12.699 -0.982 -0.360 1.00 88.12 88 SER A CA 1
ATOM 706 C C . SER A 1 88 ? 12.433 -0.997 1.151 1.00 88.12 88 SER A C 1
ATOM 708 O O . SER A 1 88 ? 11.680 -0.143 1.634 1.00 88.12 88 SER A O 1
ATOM 710 N N . PRO A 1 89 ? 13.037 -1.936 1.906 1.00 88.06 89 PRO A N 1
ATOM 711 C CA . PRO A 1 89 ? 12.987 -1.939 3.369 1.00 88.06 89 PRO A CA 1
ATOM 712 C C . PRO A 1 89 ? 13.413 -0.595 3.980 1.00 88.06 89 PRO A C 1
ATOM 714 O O . PRO A 1 89 ? 12.700 -0.048 4.812 1.00 88.06 89 PRO A O 1
ATOM 717 N N . GLU A 1 90 ? 14.510 -0.011 3.500 1.00 91.81 90 GLU A N 1
ATOM 718 C CA . GLU A 1 90 ? 15.045 1.274 3.971 1.00 91.81 90 GLU A CA 1
ATOM 719 C C . GLU A 1 90 ? 14.102 2.434 3.621 1.00 91.81 90 GLU A C 1
ATOM 721 O O . GLU A 1 90 ? 13.904 3.357 4.410 1.00 91.81 90 GLU A O 1
ATOM 726 N N . GLY A 1 91 ? 13.469 2.380 2.444 1.00 93.38 91 GLY A N 1
ATOM 727 C CA . GLY A 1 91 ? 12.432 3.336 2.065 1.00 93.38 91 GLY A CA 1
ATOM 728 C C . GLY A 1 91 ? 11.205 3.262 2.979 1.00 93.38 91 GLY A C 1
ATOM 729 O O . GLY A 1 91 ? 10.651 4.301 3.333 1.00 93.38 91 GLY A O 1
ATOM 730 N N . ALA A 1 92 ? 10.807 2.056 3.400 1.00 95.81 92 ALA A N 1
ATOM 731 C CA . ALA A 1 92 ? 9.718 1.864 4.355 1.00 95.81 92 ALA A CA 1
ATOM 732 C C . ALA A 1 92 ? 10.064 2.450 5.734 1.00 95.81 92 ALA A C 1
ATOM 734 O O . ALA A 1 92 ? 9.224 3.113 6.340 1.00 95.81 92 ALA A O 1
ATOM 735 N N . GLU A 1 93 ? 11.305 2.271 6.201 1.00 97.50 93 GLU A N 1
ATOM 736 C CA . GLU A 1 93 ? 11.800 2.878 7.445 1.00 97.50 93 GLU A CA 1
ATOM 737 C C . GLU A 1 93 ? 11.767 4.406 7.387 1.00 97.50 93 GLU A C 1
ATOM 739 O O . GLU A 1 93 ? 11.223 5.050 8.283 1.00 97.50 93 GLU A O 1
ATOM 744 N N . ALA A 1 94 ? 12.303 4.994 6.313 1.00 96.56 94 ALA A N 1
ATOM 745 C CA . ALA A 1 94 ? 12.308 6.441 6.126 1.00 96.56 94 ALA A CA 1
ATOM 746 C C . ALA A 1 94 ? 10.883 7.014 6.061 1.00 96.56 94 ALA A C 1
ATOM 748 O O . ALA A 1 94 ? 10.611 8.081 6.615 1.00 96.56 94 ALA A O 1
ATOM 749 N N . HIS A 1 95 ? 9.960 6.297 5.415 1.00 97.75 95 HIS A N 1
ATOM 750 C CA . HIS A 1 95 ? 8.550 6.675 5.341 1.00 97.75 95 HIS A CA 1
ATOM 751 C C . HIS A 1 95 ? 7.865 6.605 6.710 1.00 97.75 95 HIS A C 1
ATOM 753 O O . HIS A 1 95 ? 7.216 7.568 7.116 1.00 97.75 95 HIS A O 1
ATOM 759 N N . ALA A 1 96 ? 8.052 5.511 7.453 1.00 98.25 96 ALA A N 1
ATOM 760 C CA . ALA A 1 96 ? 7.524 5.357 8.807 1.00 98.25 96 ALA A CA 1
ATOM 761 C C . ALA A 1 96 ? 8.062 6.446 9.748 1.00 98.25 96 ALA A C 1
ATOM 763 O O . ALA A 1 96 ? 7.282 7.116 10.422 1.00 98.25 96 ALA A O 1
ATOM 764 N N . ALA A 1 97 ? 9.374 6.698 9.732 1.00 98.19 97 ALA A N 1
ATOM 765 C CA . ALA A 1 97 ? 10.010 7.737 10.539 1.00 98.19 97 ALA A CA 1
ATOM 766 C C . ALA A 1 97 ? 9.492 9.143 10.232 1.00 98.19 97 ALA A C 1
ATOM 768 O O . ALA A 1 97 ? 9.408 9.975 11.136 1.00 98.19 97 ALA A O 1
ATOM 769 N N . ARG A 1 98 ? 9.123 9.400 8.975 1.00 97.94 98 ARG A N 1
ATOM 770 C CA . ARG A 1 98 ? 8.580 10.686 8.545 1.00 97.94 98 ARG A CA 1
ATOM 771 C C . ARG A 1 98 ? 7.138 10.911 8.999 1.00 97.94 98 ARG A C 1
ATOM 773 O O . ARG A 1 98 ? 6.848 11.998 9.484 1.00 97.94 98 ARG A O 1
ATOM 780 N N . TYR A 1 99 ? 6.249 9.938 8.801 1.00 98.12 99 TYR A N 1
ATOM 781 C CA . TYR A 1 99 ? 4.803 10.157 8.952 1.00 98.12 99 TYR A CA 1
ATOM 782 C C . TYR A 1 99 ? 4.236 9.626 10.274 1.00 98.12 99 TYR A C 1
ATOM 784 O O . TYR A 1 99 ? 3.441 10.296 10.928 1.00 98.12 99 TYR A O 1
ATOM 792 N N . TRP A 1 100 ? 4.663 8.443 10.722 1.00 98.31 100 TRP A N 1
ATOM 793 C CA . TRP A 1 100 ? 3.994 7.756 11.831 1.00 98.31 100 TRP A CA 1
ATOM 794 C C . TRP A 1 100 ? 4.057 8.473 13.186 1.00 98.31 100 TRP A C 1
ATOM 796 O O . TRP A 1 100 ? 3.065 8.398 13.904 1.00 98.31 100 TRP A O 1
ATOM 806 N N . PRO A 1 101 ? 5.133 9.188 13.579 1.00 98.44 101 PRO A N 1
ATOM 807 C CA . PRO A 1 101 ? 5.149 9.883 14.866 1.00 98.44 101 PRO A CA 1
ATOM 808 C C . PRO A 1 101 ? 3.999 10.886 15.042 1.00 98.44 101 PRO A C 1
ATOM 810 O O . PRO A 1 101 ? 3.344 10.887 16.084 1.00 98.44 101 PRO A O 1
ATOM 813 N N . ALA A 1 102 ? 3.735 11.715 14.027 1.00 98.50 102 ALA A N 1
ATOM 814 C CA . ALA A 1 102 ? 2.664 12.711 14.068 1.00 98.50 102 ALA A CA 1
ATOM 815 C C . ALA A 1 102 ? 1.283 12.049 13.950 1.00 98.50 102 ALA A C 1
ATOM 817 O O . ALA A 1 102 ? 0.388 12.345 14.744 1.00 98.50 102 ALA A O 1
ATOM 818 N N . ASP A 1 103 ? 1.145 11.093 13.029 1.00 98.50 103 ASP A N 1
ATOM 819 C CA . ASP A 1 103 ? -0.077 10.316 12.826 1.00 98.50 103 ASP A CA 1
ATOM 820 C C . ASP A 1 103 ? -0.538 9.612 14.112 1.00 98.50 103 ASP A C 1
ATOM 822 O O . ASP A 1 103 ? -1.706 9.701 14.503 1.00 98.50 103 ASP A O 1
ATOM 826 N N . LEU A 1 104 ? 0.384 8.925 14.795 1.00 98.69 104 LEU A N 1
ATOM 827 C CA . LEU A 1 104 ? 0.107 8.193 16.029 1.00 98.69 104 LEU A CA 1
ATOM 828 C C . LEU A 1 104 ? -0.222 9.136 17.185 1.00 98.69 104 LEU A C 1
ATOM 830 O O . LEU A 1 104 ? -1.158 8.858 17.935 1.00 98.69 104 LEU A O 1
ATOM 834 N N . ALA A 1 105 ? 0.488 10.262 17.309 1.00 98.62 105 ALA A N 1
ATOM 835 C CA . ALA A 1 105 ? 0.190 11.271 18.322 1.00 98.62 105 ALA A CA 1
ATOM 836 C C . ALA A 1 105 ? -1.220 11.854 18.135 1.00 98.62 105 ALA A C 1
ATOM 838 O O . ALA A 1 105 ? -1.975 11.966 19.104 1.00 98.62 105 ALA A O 1
ATOM 839 N N . TYR A 1 106 ? -1.606 12.163 16.892 1.00 98.69 106 TYR A N 1
ATOM 840 C CA . TYR A 1 106 ? -2.959 12.615 16.579 1.00 98.69 106 TYR A CA 1
ATOM 841 C C . TYR A 1 106 ? -3.997 11.542 16.912 1.00 98.69 106 TYR A C 1
ATOM 843 O O . TYR A 1 106 ? -4.991 11.834 17.580 1.00 98.69 106 TYR A O 1
ATOM 851 N N . CYS A 1 107 ? -3.773 10.299 16.474 1.00 98.44 107 CYS A N 1
ATOM 852 C CA . CYS A 1 107 ? -4.712 9.205 16.707 1.00 98.44 107 CYS A CA 1
ATOM 853 C C . CYS A 1 107 ? -4.912 8.941 18.204 1.00 98.44 107 CYS A C 1
ATOM 855 O O . CYS A 1 107 ? -6.048 8.822 18.656 1.00 98.44 107 CYS A O 1
ATOM 857 N N . GLN A 1 108 ? -3.830 8.941 18.987 1.00 98.19 108 GLN A N 1
ATOM 858 C CA . GLN A 1 108 ? -3.888 8.787 20.438 1.00 98.19 108 GLN A CA 1
ATOM 859 C C . GLN A 1 108 ? -4.645 9.939 21.115 1.00 98.19 108 GLN A C 1
ATOM 861 O O . GLN A 1 108 ? -5.445 9.698 22.017 1.00 98.19 108 GLN A O 1
ATOM 866 N N . ALA A 1 109 ? -4.411 11.184 20.693 1.00 98.44 109 ALA A N 1
ATOM 867 C CA . ALA A 1 109 ? -5.061 12.356 21.280 1.00 98.44 109 ALA A CA 1
ATOM 868 C C . ALA A 1 109 ? -6.563 12.451 20.954 1.00 98.44 109 ALA A C 1
ATOM 870 O O . ALA A 1 109 ? -7.308 13.074 21.709 1.00 98.44 109 ALA A O 1
ATOM 871 N N . ASN A 1 110 ? -7.005 11.841 19.850 1.00 98.25 110 ASN A N 1
ATOM 872 C CA . ASN A 1 110 ? -8.368 11.967 19.323 1.00 98.25 110 ASN A CA 1
ATOM 873 C C . ASN A 1 110 ? -9.157 10.644 19.319 1.00 98.25 110 ASN A C 1
ATOM 875 O O . ASN A 1 110 ? -10.168 10.547 18.620 1.00 98.25 110 ASN A O 1
ATOM 879 N N . ASP A 1 111 ? -8.692 9.636 20.067 1.00 96.69 111 ASP A N 1
ATOM 880 C CA . ASP A 1 111 ? -9.315 8.306 20.174 1.00 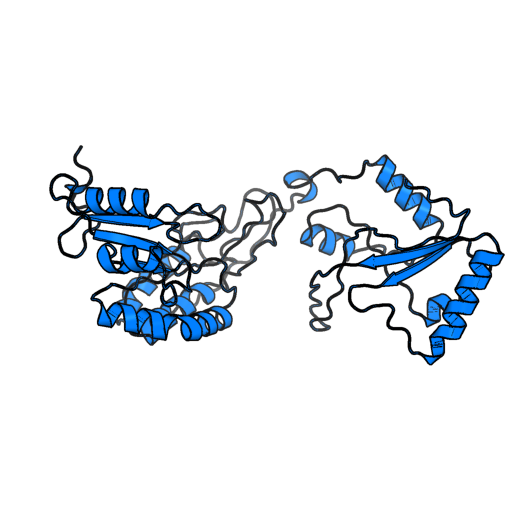96.69 111 ASP A CA 1
ATOM 881 C C . ASP A 1 111 ? -9.600 7.665 18.800 1.00 96.69 111 ASP A C 1
ATOM 883 O O . ASP A 1 111 ? -10.694 7.180 18.503 1.00 96.69 111 ASP A O 1
ATOM 887 N N . LYS A 1 112 ? -8.605 7.727 17.908 1.00 97.94 112 LYS A N 1
ATOM 888 C CA . LYS A 1 112 ? -8.650 7.103 16.581 1.00 97.94 112 LYS A CA 1
ATOM 889 C C . LYS A 1 112 ? -7.741 5.886 16.541 1.00 97.94 112 LYS A C 1
ATOM 891 O O . LYS A 1 112 ? -6.675 5.854 17.153 1.00 97.94 112 LYS A O 1
ATOM 896 N N . LEU A 1 113 ? -8.136 4.896 15.750 1.00 97.75 113 LEU A N 1
ATOM 897 C CA . LEU A 1 113 ? -7.323 3.723 15.479 1.00 97.75 113 LEU A CA 1
ATOM 898 C C . LEU A 1 113 ? -6.475 3.946 14.227 1.00 97.75 113 LEU A C 1
ATOM 900 O O . LEU A 1 113 ? -7.018 4.105 13.135 1.00 97.75 113 LEU A O 1
ATOM 904 N N . TYR A 1 114 ? -5.153 3.900 14.366 1.00 98.31 114 TYR A N 1
ATOM 905 C CA . TYR A 1 114 ? -4.249 3.935 13.219 1.00 98.31 114 TYR A CA 1
ATOM 906 C C . TYR A 1 114 ? -4.045 2.526 12.651 1.00 98.31 114 TYR A C 1
ATOM 908 O O . TYR A 1 114 ? -3.724 1.590 13.384 1.00 98.31 114 TYR A O 1
ATOM 916 N N . TYR A 1 115 ? -4.264 2.366 11.346 1.00 97.69 115 TYR A N 1
ATOM 917 C CA . TYR A 1 115 ? -4.286 1.077 10.660 1.00 97.69 115 TYR A CA 1
ATOM 918 C C . TYR A 1 115 ? -3.414 1.117 9.392 1.00 97.69 115 TYR A C 1
ATOM 920 O O . TYR A 1 115 ? -3.938 1.276 8.286 1.00 97.69 115 TYR A O 1
ATOM 928 N N . PRO A 1 116 ? -2.077 1.025 9.523 1.00 97.56 116 PRO A N 1
ATOM 929 C CA . PRO A 1 116 ? -1.152 1.224 8.411 1.00 97.56 116 PRO A CA 1
ATOM 930 C C . PRO A 1 116 ? -1.263 0.120 7.354 1.00 97.56 116 PRO A C 1
ATOM 932 O O . PRO A 1 116 ? -1.437 -1.057 7.677 1.00 97.56 116 PRO A O 1
ATOM 935 N N . VAL A 1 117 ? -1.105 0.500 6.084 1.00 98.56 117 VAL A N 1
ATOM 936 C CA . VAL A 1 117 ? -1.049 -0.443 4.960 1.00 98.56 117 VAL A CA 1
ATOM 937 C C . VAL A 1 117 ? 0.338 -1.076 4.850 1.00 98.56 117 VAL A C 1
ATOM 939 O O . VAL A 1 117 ? 1.351 -0.377 4.870 1.00 98.56 117 VAL A O 1
ATOM 942 N N . VAL A 1 118 ? 0.371 -2.394 4.679 1.00 98.62 118 VAL A N 1
ATOM 943 C CA . VAL A 1 118 ? 1.557 -3.203 4.394 1.00 98.62 118 VAL A CA 1
ATOM 944 C C . VAL A 1 118 ? 1.329 -3.971 3.101 1.00 98.62 118 VAL A C 1
ATOM 946 O O . VAL A 1 118 ? 0.252 -4.526 2.888 1.00 98.62 118 VAL A O 1
ATOM 949 N N . PHE A 1 119 ? 2.340 -4.031 2.241 1.00 98.50 119 PHE A N 1
ATOM 950 C CA . PHE A 1 119 ? 2.227 -4.671 0.931 1.00 98.50 119 PHE A CA 1
ATOM 951 C C . PHE A 1 119 ? 3.464 -5.511 0.600 1.00 98.50 119 PHE A C 1
ATOM 953 O O . PHE A 1 119 ? 4.559 -5.234 1.102 1.00 98.50 119 PHE A O 1
ATOM 960 N N . PRO A 1 120 ? 3.315 -6.577 -0.206 1.00 97.50 120 PRO A N 1
ATOM 961 C CA . PRO A 1 120 ? 4.353 -7.586 -0.334 1.00 97.50 120 PRO A CA 1
ATOM 962 C C . PRO A 1 120 ? 5.389 -7.260 -1.413 1.00 97.50 120 PRO A C 1
ATOM 964 O O . PRO A 1 120 ? 6.483 -7.817 -1.388 1.00 97.50 120 PRO A O 1
ATOM 967 N N . GLY A 1 121 ? 5.026 -6.380 -2.342 1.00 96.12 121 GLY A N 1
ATOM 968 C CA . GLY A 1 121 ? 5.734 -5.990 -3.554 1.00 96.12 121 GLY A CA 1
ATOM 969 C C . GLY A 1 121 ? 4.748 -5.284 -4.490 1.00 96.12 121 GLY A C 1
ATOM 970 O O . GLY A 1 121 ? 3.596 -5.071 -4.107 1.00 96.12 121 GLY A O 1
ATOM 971 N N . PHE A 1 122 ? 5.188 -4.903 -5.688 1.00 95.19 122 PHE A N 1
ATOM 972 C CA . PHE A 1 122 ? 4.349 -4.171 -6.643 1.00 95.19 122 PHE A CA 1
ATOM 973 C C . PHE A 1 122 ? 4.879 -4.268 -8.075 1.00 95.19 122 PHE A C 1
ATOM 975 O O . PHE A 1 122 ? 6.091 -4.201 -8.310 1.00 95.19 122 PHE A O 1
ATOM 982 N N . SER A 1 123 ? 3.970 -4.369 -9.045 1.00 89.12 123 SER A N 1
ATOM 983 C CA . SER A 1 123 ? 4.285 -4.264 -10.467 1.00 89.12 123 SER A CA 1
ATOM 984 C C . SER A 1 123 ? 3.046 -3.948 -11.302 1.00 89.12 123 SER A C 1
ATOM 986 O O . SER A 1 123 ? 2.152 -4.772 -11.447 1.00 89.12 123 SER A O 1
ATOM 988 N N . TRP A 1 124 ? 3.059 -2.793 -11.964 1.00 88.06 124 TRP A N 1
ATOM 989 C CA . TRP A 1 124 ? 2.016 -2.385 -12.912 1.00 88.06 124 TRP A CA 1
ATOM 990 C C . TRP A 1 124 ? 2.291 -2.758 -14.365 1.00 88.06 124 TRP A C 1
ATOM 992 O O . TRP A 1 124 ? 1.570 -2.315 -15.257 1.00 88.06 124 TRP A O 1
ATOM 1002 N N . THR A 1 125 ? 3.330 -3.537 -14.653 1.00 81.06 125 THR A N 1
ATOM 1003 C CA . THR A 1 125 ? 3.714 -3.846 -16.039 1.00 81.06 125 THR A CA 1
ATOM 1004 C C . THR A 1 125 ? 2.555 -4.409 -16.835 1.00 81.06 125 THR A C 1
ATOM 1006 O O . THR A 1 125 ? 2.283 -3.923 -17.925 1.00 81.06 125 THR A O 1
ATOM 1009 N N . ASN A 1 126 ? 1.834 -5.377 -16.280 1.00 83.00 126 ASN A N 1
ATOM 1010 C CA . ASN A 1 126 ? 0.750 -6.033 -16.998 1.00 83.00 126 ASN A CA 1
ATOM 1011 C C . ASN A 1 126 ? -0.485 -5.127 -17.067 1.00 83.00 126 ASN A C 1
ATOM 1013 O O . ASN A 1 126 ? -1.009 -4.898 -18.154 1.00 83.00 126 ASN A O 1
ATOM 1017 N N . LEU A 1 127 ? -0.887 -4.531 -15.937 1.00 86.44 127 LEU A N 1
ATOM 1018 C CA . LEU A 1 127 ? -2.023 -3.605 -15.870 1.00 86.44 127 LEU A CA 1
ATOM 1019 C C . LEU A 1 127 ? -1.862 -2.404 -16.816 1.00 86.44 127 LEU A C 1
ATOM 1021 O O . LEU A 1 127 ? -2.823 -1.950 -17.432 1.00 86.44 127 LEU A O 1
ATOM 1025 N N . GLN A 1 128 ? -0.635 -1.901 -16.968 1.00 81.50 128 GLN A N 1
ATOM 1026 C CA . GLN A 1 128 ? -0.318 -0.772 -17.840 1.00 81.50 128 GLN A CA 1
ATOM 1027 C C . GLN A 1 128 ? 0.311 -1.194 -19.173 1.00 81.50 128 GLN A C 1
ATOM 1029 O O . GLN A 1 128 ? 0.944 -0.374 -19.846 1.00 81.50 128 GLN A O 1
ATOM 1034 N N . ASN A 1 129 ? 0.098 -2.444 -19.596 1.00 75.94 129 ASN A N 1
ATOM 1035 C CA . ASN A 1 129 ? 0.444 -2.941 -20.929 1.00 75.94 129 ASN A CA 1
ATOM 1036 C C . ASN A 1 129 ? 1.908 -2.639 -21.317 1.00 75.94 129 ASN A C 1
ATOM 1038 O O . ASN A 1 129 ? 2.159 -2.030 -22.361 1.00 75.94 129 ASN A O 1
ATOM 1042 N N . GLY A 1 130 ? 2.848 -2.967 -20.432 1.00 71.50 130 GLY A N 1
ATOM 1043 C CA . GLY A 1 130 ? 4.293 -2.771 -20.585 1.00 71.50 130 GLY A CA 1
ATOM 1044 C C . GLY A 1 130 ? 4.817 -1.385 -20.198 1.00 71.50 130 GLY A C 1
ATOM 1045 O O . GLY A 1 130 ? 6.021 -1.199 -20.112 1.00 71.50 130 GLY A O 1
ATOM 1046 N N . ASN A 1 131 ? 3.962 -0.400 -19.902 1.00 71.12 131 ASN A N 1
ATOM 1047 C CA . ASN A 1 131 ? 4.429 0.973 -19.648 1.00 71.12 131 ASN A CA 1
ATOM 1048 C C . ASN A 1 131 ? 5.190 1.162 -18.320 1.00 71.12 131 ASN A C 1
ATOM 1050 O O . ASN A 1 131 ? 5.721 2.245 -18.084 1.00 71.12 131 ASN A O 1
ATOM 1054 N N . ASN A 1 132 ? 5.213 0.155 -17.440 1.00 74.19 132 ASN A N 1
ATOM 1055 C CA . ASN A 1 132 ? 5.928 0.211 -16.162 1.00 74.19 132 ASN A CA 1
ATOM 1056 C C . ASN A 1 132 ? 6.923 -0.943 -16.034 1.00 74.19 132 ASN A C 1
ATOM 1058 O O . ASN A 1 132 ? 6.668 -2.026 -16.576 1.00 74.19 132 ASN A O 1
ATOM 1062 N N . PRO A 1 133 ? 8.012 -0.756 -15.264 1.00 75.38 133 PRO A N 1
ATOM 1063 C CA . PRO A 1 133 ? 8.982 -1.811 -15.000 1.00 75.38 133 PRO A CA 1
ATOM 1064 C C . PRO A 1 133 ? 8.355 -3.041 -14.339 1.00 75.38 133 PRO A C 1
ATOM 1066 O O . PRO A 1 133 ? 7.550 -2.928 -13.407 1.00 75.38 133 PRO A O 1
ATOM 1069 N N . LEU A 1 134 ? 8.761 -4.225 -14.806 1.00 78.12 134 LEU A N 1
ATOM 1070 C CA . LEU A 1 134 ? 8.384 -5.482 -14.164 1.00 78.12 134 LEU A CA 1
ATOM 1071 C C . LEU A 1 134 ? 9.023 -5.542 -12.785 1.00 78.12 134 LEU A C 1
ATOM 1073 O O . LEU A 1 134 ? 10.206 -5.240 -12.649 1.00 78.12 134 LEU A O 1
ATOM 1077 N N . ASN A 1 135 ? 8.252 -5.972 -11.784 1.00 79.88 135 ASN A N 1
ATOM 1078 C CA . ASN A 1 135 ? 8.732 -6.099 -10.408 1.00 79.88 135 ASN A CA 1
ATOM 1079 C C . ASN A 1 135 ? 9.299 -4.771 -9.857 1.00 79.88 135 ASN A C 1
ATOM 1081 O O . ASN A 1 135 ? 10.356 -4.753 -9.229 1.00 79.88 135 ASN A O 1
ATOM 1085 N N . GLN A 1 136 ? 8.606 -3.657 -10.135 1.00 82.81 136 GLN A N 1
ATOM 1086 C CA . GLN A 1 136 ? 9.013 -2.298 -9.758 1.00 82.81 136 GLN A CA 1
ATOM 1087 C C . GLN A 1 136 ? 9.328 -2.158 -8.262 1.00 82.81 136 GLN A C 1
ATOM 1089 O O . GLN A 1 136 ? 10.241 -1.416 -7.904 1.00 82.81 136 GLN A O 1
ATOM 1094 N N . ILE A 1 137 ? 8.593 -2.864 -7.399 1.00 87.62 137 ILE A N 1
ATOM 1095 C CA . ILE A 1 137 ? 8.937 -3.011 -5.984 1.00 87.62 137 ILE A CA 1
ATOM 1096 C C . ILE A 1 137 ? 9.149 -4.501 -5.716 1.00 87.62 137 ILE A C 1
ATOM 1098 O O . ILE A 1 137 ? 8.166 -5.252 -5.666 1.00 87.62 137 ILE A O 1
ATOM 1102 N N . PRO A 1 138 ? 10.411 -4.945 -5.574 1.00 86.19 138 PRO A N 1
ATOM 1103 C CA . PRO A 1 138 ? 10.724 -6.352 -5.430 1.00 86.19 138 PRO A CA 1
ATOM 1104 C C . PRO A 1 138 ? 10.279 -6.904 -4.076 1.00 86.19 138 PRO A C 1
ATOM 1106 O O . PRO A 1 138 ? 10.333 -6.248 -3.036 1.00 86.19 138 PRO A O 1
ATOM 1109 N N . ARG A 1 139 ? 9.884 -8.173 -4.114 1.00 92.25 139 ARG A N 1
ATOM 1110 C CA . ARG A 1 139 ? 9.375 -8.963 -2.990 1.00 92.25 139 ARG A CA 1
ATOM 1111 C C . ARG A 1 139 ? 10.464 -9.360 -1.987 1.00 92.25 139 ARG A C 1
ATOM 1113 O O . ARG A 1 139 ? 10.195 -9.456 -0.782 1.00 92.25 139 ARG A O 1
ATOM 1120 N N . LEU A 1 140 ? 11.698 -9.540 -2.467 1.00 88.94 140 LEU A N 1
ATOM 1121 C CA . LEU A 1 140 ? 12.900 -9.818 -1.670 1.00 88.94 140 LEU A CA 1
ATOM 1122 C C . LEU A 1 140 ? 12.744 -11.039 -0.750 1.00 88.94 140 LEU A C 1
ATOM 1124 O O . LEU A 1 140 ? 13.169 -11.016 0.410 1.00 88.94 140 LEU A O 1
ATOM 1128 N N . GLY A 1 141 ? 12.097 -12.097 -1.237 1.00 89.19 141 GLY A N 1
ATOM 1129 C CA . GLY A 1 141 ? 11.823 -13.312 -0.474 1.00 89.19 141 GLY A CA 1
ATOM 1130 C C . GLY A 1 141 ? 10.972 -13.061 0.770 1.00 89.19 141 GLY A C 1
ATOM 1131 O O . GLY A 1 141 ? 11.136 -13.742 1.783 1.00 89.19 141 GLY A O 1
ATOM 1132 N N . GLY A 1 142 ? 10.108 -12.045 0.736 1.00 95.69 142 GLY A N 1
ATOM 1133 C CA . GLY A 1 142 ? 9.266 -11.633 1.858 1.00 95.69 142 GLY A CA 1
ATOM 1134 C C . GLY A 1 142 ? 9.913 -10.630 2.815 1.00 95.69 142 GLY A C 1
ATOM 1135 O O . GLY A 1 142 ? 9.205 -10.088 3.661 1.00 95.69 142 GLY A O 1
ATOM 1136 N N . ARG A 1 143 ? 11.213 -10.318 2.680 1.00 94.75 143 ARG A N 1
ATOM 1137 C CA . ARG A 1 143 ? 11.900 -9.357 3.569 1.00 94.75 143 ARG A CA 1
ATOM 1138 C C . ARG A 1 143 ? 11.309 -7.953 3.489 1.00 94.75 143 ARG A C 1
ATOM 1140 O O . ARG A 1 143 ? 11.218 -7.280 4.508 1.00 94.75 143 ARG A O 1
ATOM 1147 N N . PHE A 1 144 ? 10.870 -7.535 2.302 1.00 95.44 144 PHE A N 1
ATOM 1148 C CA . PHE A 1 144 ? 10.227 -6.236 2.111 1.00 95.44 144 PHE A CA 1
ATOM 1149 C C . PHE A 1 144 ? 8.923 -6.111 2.917 1.00 95.44 144 PHE A C 1
ATOM 1151 O O . PHE A 1 144 ? 8.735 -5.147 3.659 1.00 95.44 144 PHE A O 1
ATOM 1158 N N . ALA A 1 145 ? 8.050 -7.116 2.817 1.00 98.12 145 ALA A N 1
ATOM 1159 C CA . ALA A 1 145 ? 6.801 -7.179 3.574 1.00 98.12 145 ALA A CA 1
ATOM 1160 C C . ALA A 1 145 ? 7.065 -7.292 5.082 1.00 98.12 145 ALA A C 1
ATOM 1162 O O . ALA A 1 145 ? 6.444 -6.608 5.891 1.00 98.12 145 ALA A O 1
ATOM 1163 N N . TRP A 1 146 ? 8.010 -8.157 5.458 1.00 98.38 146 TRP A N 1
ATOM 1164 C CA . TRP A 1 146 ? 8.341 -8.422 6.853 1.00 98.38 146 TRP A CA 1
ATOM 1165 C C . TRP A 1 146 ? 8.884 -7.184 7.559 1.00 98.38 146 TRP A C 1
ATOM 1167 O O . TRP A 1 146 ? 8.451 -6.899 8.671 1.00 98.38 146 TRP A O 1
ATOM 1177 N N . ARG A 1 147 ? 9.736 -6.388 6.897 1.00 98.19 147 ARG A N 1
ATOM 1178 C CA . ARG A 1 147 ? 10.259 -5.157 7.499 1.00 98.19 147 ARG A CA 1
ATOM 1179 C C . ARG A 1 147 ? 9.152 -4.163 7.844 1.00 98.19 147 ARG A C 1
ATOM 1181 O O . ARG A 1 147 ? 9.182 -3.558 8.908 1.00 98.19 147 ARG A O 1
ATOM 1188 N N . GLN A 1 148 ? 8.147 -4.023 6.981 1.00 98.62 148 GLN A N 1
ATOM 1189 C CA . GLN A 1 148 ? 6.981 -3.188 7.277 1.00 98.62 148 GLN A CA 1
ATOM 1190 C C . GLN A 1 148 ? 6.218 -3.704 8.511 1.00 98.62 148 GLN A C 1
ATOM 1192 O O . GLN A 1 148 ? 5.813 -2.906 9.349 1.00 98.62 148 GLN A O 1
ATOM 1197 N N . ILE A 1 149 ? 6.061 -5.024 8.669 1.00 98.56 149 ILE A N 1
ATOM 1198 C CA . ILE A 1 149 ? 5.434 -5.634 9.858 1.00 98.56 149 ILE A CA 1
ATOM 1199 C C . ILE A 1 149 ? 6.264 -5.403 11.129 1.00 98.56 149 ILE A C 1
ATOM 1201 O O . ILE A 1 149 ? 5.699 -5.120 12.187 1.00 98.56 149 ILE A O 1
ATOM 1205 N N . GLU A 1 150 ? 7.591 -5.500 11.039 1.00 98.50 150 GLU A N 1
ATOM 1206 C CA . GLU A 1 150 ? 8.498 -5.175 12.145 1.00 98.50 150 GLU A CA 1
ATOM 1207 C C . GLU A 1 150 ? 8.341 -3.717 12.565 1.00 98.50 150 GLU A C 1
ATOM 1209 O O . GLU A 1 150 ? 8.115 -3.453 13.743 1.00 98.50 150 GLU A O 1
ATOM 1214 N N . LEU A 1 151 ? 8.335 -2.793 11.600 1.00 98.62 151 LEU A N 1
ATOM 1215 C CA . LEU A 1 151 ? 8.096 -1.374 11.845 1.00 98.62 151 LEU A CA 1
ATOM 1216 C C . LEU A 1 151 ? 6.762 -1.140 12.559 1.00 98.62 151 LEU A C 1
ATOM 1218 O O . LEU A 1 151 ? 6.723 -0.387 13.530 1.00 98.62 151 LEU A O 1
ATOM 1222 N N . VAL A 1 152 ? 5.675 -1.801 12.138 1.00 98.50 152 VAL A N 1
ATOM 1223 C CA . VAL A 1 152 ? 4.372 -1.687 12.823 1.00 98.50 152 VAL A CA 1
ATOM 1224 C C . VAL A 1 152 ? 4.531 -1.975 14.322 1.00 98.50 152 VAL A C 1
ATOM 1226 O O . VAL A 1 152 ? 4.097 -1.177 15.152 1.00 98.50 152 VAL A O 1
ATOM 1229 N N . ARG A 1 153 ? 5.225 -3.059 14.687 1.00 97.69 153 ARG A N 1
ATOM 1230 C CA . ARG A 1 153 ? 5.468 -3.410 16.095 1.00 97.69 153 ARG A CA 1
ATOM 1231 C C . ARG A 1 153 ? 6.455 -2.467 16.791 1.00 97.69 153 ARG A C 1
ATOM 1233 O O . ARG A 1 153 ? 6.237 -2.137 17.955 1.00 97.69 153 ARG A O 1
ATOM 1240 N N . GLU A 1 154 ? 7.523 -2.043 16.117 1.00 97.94 154 GLU A N 1
ATOM 1241 C CA . GLU A 1 154 ? 8.538 -1.115 16.647 1.00 97.94 154 GLU A CA 1
ATOM 1242 C C . GLU A 1 154 ? 7.928 0.230 17.052 1.00 97.94 154 GLU A C 1
ATOM 1244 O O . GLU A 1 154 ? 8.298 0.791 18.082 1.00 97.94 154 GLU A O 1
ATOM 1249 N N . TYR A 1 155 ? 6.934 0.702 16.300 1.00 98.25 155 TYR A N 1
ATOM 1250 C CA . TYR A 1 155 ? 6.168 1.911 16.610 1.00 98.25 155 TYR A CA 1
ATOM 1251 C C . TYR A 1 155 ? 5.008 1.667 17.594 1.00 98.25 155 TYR A C 1
ATOM 1253 O O . TYR A 1 155 ? 4.158 2.533 17.787 1.00 98.25 155 TYR A O 1
ATOM 1261 N N . GLY A 1 156 ? 4.963 0.498 18.241 1.00 96.81 156 GLY A N 1
ATOM 1262 C CA . GLY A 1 156 ? 3.983 0.173 19.280 1.00 96.81 156 GLY A CA 1
ATOM 1263 C C . GLY A 1 156 ? 2.588 -0.180 18.760 1.00 96.81 156 GLY A C 1
ATOM 1264 O O . GLY A 1 156 ? 1.656 -0.292 19.557 1.00 96.81 156 GLY A O 1
ATOM 1265 N N . MET A 1 157 ? 2.423 -0.376 17.451 1.00 97.38 157 MET A N 1
ATOM 1266 C CA . MET A 1 157 ? 1.158 -0.798 16.856 1.00 97.38 157 MET A CA 1
ATOM 1267 C C . MET A 1 157 ? 1.050 -2.326 16.798 1.00 97.38 157 MET A C 1
ATOM 1269 O O . MET A 1 157 ? 2.037 -3.060 16.835 1.00 97.38 157 MET A O 1
ATOM 1273 N N . ASN A 1 158 ? -0.180 -2.823 16.675 1.00 96.12 158 ASN A N 1
ATOM 1274 C CA . ASN A 1 158 ? -0.489 -4.257 16.619 1.00 96.12 158 ASN A CA 1
ATOM 1275 C C . ASN A 1 158 ? -1.509 -4.621 15.524 1.00 96.12 158 ASN A C 1
ATOM 1277 O O . ASN A 1 158 ? -2.048 -5.730 15.513 1.00 96.12 158 ASN A O 1
ATOM 1281 N N . LEU A 1 159 ? -1.776 -3.696 14.602 1.00 94.75 159 LEU A N 1
ATOM 1282 C CA . LEU A 1 159 ? -2.713 -3.859 13.497 1.00 94.75 159 LEU A CA 1
ATOM 1283 C C . LEU A 1 159 ? -2.063 -3.378 12.201 1.00 94.75 159 LEU A C 1
ATOM 1285 O O . LEU A 1 159 ? -1.379 -2.360 12.190 1.00 94.75 159 LEU A O 1
ATOM 1289 N N . ALA A 1 160 ? -2.303 -4.105 11.112 1.00 97.06 160 ALA A N 1
ATOM 1290 C CA . ALA A 1 160 ? -1.860 -3.746 9.769 1.00 97.06 160 ALA A CA 1
ATOM 1291 C C . ALA A 1 160 ? -2.892 -4.191 8.722 1.00 97.06 160 ALA A C 1
ATOM 1293 O O . ALA A 1 160 ? -3.503 -5.259 8.855 1.00 97.06 160 ALA A O 1
ATOM 1294 N N . TYR A 1 161 ? -3.102 -3.368 7.698 1.00 97.69 161 TYR A N 1
ATOM 1295 C CA . TYR A 1 161 ? -3.921 -3.696 6.535 1.00 97.69 161 TYR A CA 1
ATOM 1296 C C . TYR A 1 161 ? -3.022 -4.306 5.462 1.00 97.69 161 TYR A C 1
ATOM 1298 O O . TYR A 1 161 ? -2.088 -3.652 5.007 1.00 97.69 161 TYR A O 1
ATOM 1306 N N . LEU A 1 162 ? -3.278 -5.546 5.047 1.00 97.88 162 LEU A N 1
ATOM 1307 C CA . LEU A 1 162 ? -2.475 -6.200 4.012 1.00 97.88 162 LEU A CA 1
ATOM 1308 C C . LEU A 1 162 ? -3.057 -5.885 2.629 1.00 97.88 162 LEU A C 1
ATOM 1310 O O . LEU A 1 162 ? -4.096 -6.435 2.263 1.00 97.88 162 LEU A O 1
ATOM 1314 N N . ALA A 1 163 ? -2.396 -5.003 1.878 1.00 96.44 163 ALA A N 1
ATOM 1315 C CA . ALA A 1 163 ? -2.775 -4.645 0.514 1.00 96.44 163 ALA A CA 1
ATOM 1316 C C . ALA A 1 163 ? -2.000 -5.511 -0.498 1.00 96.44 163 ALA A C 1
ATOM 1318 O O . ALA A 1 163 ? -0.772 -5.443 -0.535 1.00 96.44 163 ALA A O 1
ATOM 1319 N N . MET A 1 164 ? -2.647 -6.371 -1.285 1.00 94.06 164 MET A N 1
ATOM 1320 C CA . MET A 1 164 ? -4.035 -6.843 -1.156 1.00 94.06 164 MET A CA 1
ATOM 1321 C C . MET A 1 164 ? -4.081 -8.369 -1.195 1.00 94.06 164 MET A C 1
ATOM 1323 O O . MET A 1 164 ? -3.097 -9.026 -1.526 1.00 94.06 164 MET A O 1
ATOM 1327 N N . PHE A 1 165 ? -5.215 -8.967 -0.826 1.00 96.94 165 PHE A N 1
ATOM 1328 C CA . PHE A 1 165 ? -5.334 -10.422 -0.863 1.00 96.94 165 PHE A CA 1
ATOM 1329 C C . PHE A 1 165 ? -5.070 -10.951 -2.281 1.00 96.94 165 PHE A C 1
ATOM 1331 O O . PHE A 1 165 ? -4.133 -11.723 -2.457 1.00 96.94 165 PHE A O 1
ATOM 1338 N N . ASP A 1 166 ? -5.804 -10.480 -3.287 1.00 95.81 166 ASP A N 1
ATOM 1339 C CA . ASP A 1 166 ? -5.892 -11.071 -4.630 1.00 95.81 166 ASP A CA 1
ATOM 1340 C C . ASP A 1 166 ? -5.621 -10.103 -5.798 1.00 95.81 166 ASP A C 1
ATOM 1342 O O . ASP A 1 166 ? -5.844 -10.467 -6.951 1.00 95.81 166 ASP A O 1
ATOM 1346 N N . GLU A 1 167 ? -5.087 -8.909 -5.539 1.00 94.56 167 GLU A N 1
ATOM 1347 C CA . GLU A 1 167 ? -4.765 -7.909 -6.572 1.00 94.56 167 GLU A CA 1
ATOM 1348 C C . GLU A 1 167 ? -3.462 -8.285 -7.313 1.00 94.56 167 GLU A C 1
ATOM 1350 O O . GLU A 1 167 ? -2.351 -7.802 -7.066 1.00 94.56 167 GLU A O 1
ATOM 1355 N N . VAL A 1 168 ? -3.589 -9.299 -8.172 1.00 92.69 168 VAL A N 1
ATOM 1356 C CA . VAL A 1 168 ? -2.495 -9.887 -8.961 1.00 92.69 168 VAL A CA 1
ATOM 1357 C C . VAL A 1 168 ? -2.056 -8.951 -10.089 1.00 92.69 168 VAL A C 1
ATOM 1359 O O . VAL A 1 168 ? -0.885 -8.952 -10.463 1.00 92.69 168 VAL A O 1
ATOM 1362 N N . ASP A 1 169 ? -2.970 -8.142 -10.617 1.00 91.50 169 ASP A N 1
ATOM 1363 C CA . ASP A 1 169 ? -2.739 -7.160 -11.678 1.00 91.50 169 ASP A CA 1
ATOM 1364 C C . ASP A 1 169 ? -1.857 -5.981 -11.235 1.00 91.50 169 ASP A C 1
ATOM 1366 O O . ASP A 1 169 ? -1.068 -5.486 -12.043 1.00 91.50 169 ASP A O 1
ATOM 1370 N N . GLU A 1 170 ? -1.927 -5.588 -9.958 1.00 93.19 170 GLU A N 1
ATOM 1371 C CA . GLU A 1 170 ? -1.027 -4.606 -9.330 1.00 93.19 170 GLU A CA 1
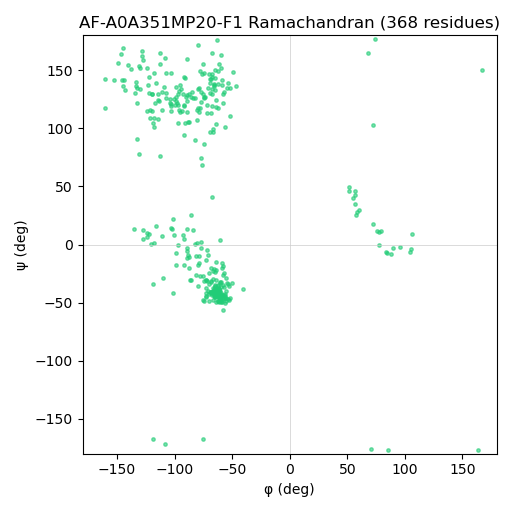ATOM 1372 C C . GLU A 1 170 ? 0.256 -5.241 -8.751 1.00 93.19 170 GLU A C 1
ATOM 1374 O O . GLU A 1 170 ? 1.221 -4.560 -8.391 1.00 93.19 170 GLU A O 1
ATOM 1379 N N . GLY A 1 171 ? 0.310 -6.572 -8.676 1.00 93.31 171 GLY A N 1
ATOM 1380 C CA . GLY A 1 171 ? 1.439 -7.298 -8.097 1.00 93.31 171 GLY A CA 1
ATOM 1381 C C . GLY A 1 171 ? 1.522 -7.195 -6.570 1.00 93.31 171 GLY A C 1
ATOM 1382 O O . GLY A 1 171 ? 2.569 -7.526 -6.007 1.00 93.31 171 GLY A O 1
ATOM 1383 N N . THR A 1 172 ? 0.436 -6.797 -5.904 1.00 96.75 172 THR A N 1
ATOM 1384 C CA . THR A 1 172 ? 0.298 -6.646 -4.442 1.00 96.75 172 THR A CA 1
ATOM 1385 C C . THR A 1 172 ? -0.359 -7.860 -3.777 1.00 96.75 172 THR A C 1
ATOM 1387 O O . THR A 1 172 ? -0.470 -7.902 -2.555 1.00 96.75 172 THR A O 1
ATOM 1390 N N . ALA A 1 173 ? -0.735 -8.887 -4.546 1.00 96.12 173 ALA A N 1
ATOM 1391 C CA . ALA A 1 173 ? -1.349 -10.109 -4.028 1.00 96.12 173 ALA A CA 1
ATOM 1392 C C . ALA A 1 173 ? -0.519 -10.812 -2.927 1.00 96.12 173 ALA A C 1
ATOM 1394 O O . ALA A 1 173 ? 0.696 -11.026 -3.073 1.00 96.12 173 ALA A O 1
ATOM 1395 N N . TRP A 1 174 ? -1.219 -11.224 -1.863 1.00 97.69 174 TRP A N 1
ATOM 1396 C CA . TRP A 1 174 ? -0.790 -12.174 -0.823 1.00 97.69 174 TRP A CA 1
ATOM 1397 C C . TRP A 1 174 ? -1.335 -13.599 -1.064 1.00 97.69 174 TRP A C 1
ATOM 1399 O O . TRP A 1 174 ? -0.962 -14.537 -0.357 1.00 97.69 174 TRP A O 1
ATOM 1409 N N . PHE A 1 175 ? -2.224 -13.757 -2.051 1.00 94.75 175 PHE A N 1
ATOM 1410 C CA . PHE A 1 175 ? -2.856 -15.001 -2.498 1.00 94.75 175 PHE A CA 1
ATOM 1411 C C . PHE A 1 175 ? -1.850 -16.019 -3.066 1.00 94.75 175 PHE A C 1
ATOM 1413 O O . PHE A 1 175 ? -0.656 -15.756 -3.175 1.00 94.75 175 PHE A O 1
ATOM 1420 N N . LYS A 1 176 ? -2.314 -17.217 -3.431 1.00 96.06 176 LYS A N 1
ATOM 1421 C CA . LYS A 1 176 ? -1.456 -18.224 -4.059 1.00 96.06 176 LYS A CA 1
ATOM 1422 C C . LYS A 1 176 ? -1.148 -17.869 -5.509 1.00 96.06 176 LYS A C 1
ATOM 1424 O O . LYS A 1 176 ? -2.070 -17.713 -6.304 1.00 96.06 176 LYS A O 1
ATOM 1429 N N . VAL A 1 177 ? 0.131 -17.825 -5.872 1.00 92.81 177 VAL A N 1
ATOM 1430 C CA . VAL A 1 177 ? 0.566 -17.630 -7.267 1.00 92.81 177 VAL A CA 1
ATOM 1431 C C . VAL A 1 177 ? 1.546 -18.720 -7.691 1.00 92.81 177 VAL A C 1
ATOM 1433 O O . VAL A 1 177 ? 2.158 -19.385 -6.856 1.00 92.81 177 VAL A O 1
ATOM 1436 N N . THR A 1 178 ? 1.683 -18.927 -9.000 1.00 90.75 178 THR A N 1
ATOM 1437 C CA . THR A 1 178 ? 2.647 -19.879 -9.567 1.00 90.75 178 THR A CA 1
ATOM 1438 C C . THR A 1 178 ? 3.978 -19.193 -9.881 1.00 90.75 178 THR A C 1
ATOM 1440 O O . THR A 1 178 ? 3.999 -18.044 -10.323 1.00 90.75 178 THR A O 1
ATOM 1443 N N . ASN A 1 179 ? 5.087 -19.912 -9.690 1.00 89.12 179 ASN A N 1
ATOM 1444 C CA . ASN A 1 179 ? 6.397 -19.522 -10.226 1.00 89.12 179 ASN A CA 1
ATOM 1445 C C . ASN A 1 179 ? 6.642 -20.051 -11.650 1.00 89.12 179 ASN A C 1
ATOM 1447 O O . ASN A 1 179 ? 7.612 -19.637 -12.273 1.00 89.12 179 ASN A O 1
ATOM 1451 N N . ASP A 1 180 ? 5.776 -20.930 -12.164 1.00 87.56 180 ASP A N 1
ATOM 1452 C CA . ASP A 1 180 ? 5.790 -21.442 -13.544 1.00 87.56 180 ASP A CA 1
ATOM 1453 C C . ASP A 1 180 ? 4.548 -20.912 -14.282 1.00 87.56 180 ASP A C 1
ATOM 1455 O O . ASP A 1 180 ? 3.530 -21.608 -14.386 1.00 87.56 180 ASP A O 1
ATOM 1459 N N . PRO A 1 181 ? 4.548 -19.630 -14.693 1.00 82.50 181 PRO A N 1
ATOM 1460 C CA . PRO A 1 181 ? 3.469 -19.083 -15.497 1.00 82.50 181 PRO A CA 1
ATOM 1461 C C . PRO A 1 181 ? 3.469 -19.727 -16.897 1.00 82.50 181 PRO A C 1
ATOM 1463 O O . PRO A 1 181 ? 4.529 -20.026 -17.450 1.00 82.50 181 PRO A O 1
ATOM 1466 N N . PRO A 1 182 ? 2.291 -19.920 -17.518 1.00 75.31 182 PRO A N 1
ATOM 1467 C CA . PRO A 1 182 ? 2.174 -20.699 -18.749 1.00 75.31 182 PRO A CA 1
ATOM 1468 C C . PRO A 1 182 ? 2.919 -20.098 -19.955 1.00 75.31 182 PRO A C 1
ATOM 1470 O O . PRO A 1 182 ? 3.366 -20.866 -20.808 1.00 75.31 182 PRO A O 1
ATOM 1473 N N . GLN A 1 183 ? 3.052 -18.767 -20.045 1.00 74.25 183 GLN A N 1
ATOM 1474 C CA . GLN A 1 183 ? 3.754 -18.051 -21.126 1.00 74.25 183 GLN A CA 1
ATOM 1475 C C . GLN A 1 183 ? 4.297 -16.704 -20.638 1.00 74.25 183 GLN A C 1
ATOM 1477 O O . GLN A 1 183 ? 3.582 -16.010 -19.924 1.00 74.25 183 GLN A O 1
ATOM 1482 N N . GLY A 1 184 ? 5.492 -16.293 -21.074 1.00 67.44 184 GLY A N 1
ATOM 1483 C CA . GLY A 1 184 ? 6.046 -14.952 -20.838 1.00 67.44 184 GLY A CA 1
ATOM 1484 C C . GLY A 1 184 ? 6.788 -14.759 -19.507 1.00 67.44 184 GLY A C 1
ATOM 1485 O O . GLY A 1 184 ? 6.969 -15.688 -18.717 1.00 67.44 184 GLY A O 1
ATOM 1486 N N . ARG A 1 185 ? 7.237 -13.521 -19.268 1.00 71.69 185 ARG A N 1
ATOM 1487 C CA . ARG A 1 185 ? 7.963 -13.110 -18.057 1.00 71.69 185 ARG A CA 1
ATOM 1488 C C . ARG A 1 185 ? 7.010 -12.438 -17.066 1.00 71.69 185 ARG A C 1
ATOM 1490 O O . ARG A 1 185 ? 6.326 -11.484 -17.424 1.00 71.69 185 ARG A O 1
ATOM 1497 N N . TRP A 1 186 ? 6.997 -12.914 -15.822 1.00 81.19 186 TRP A N 1
ATOM 1498 C CA . TRP A 1 186 ? 6.078 -12.456 -14.773 1.00 81.19 186 TRP A CA 1
ATOM 1499 C C . TRP A 1 186 ? 6.826 -12.115 -13.493 1.00 81.19 186 TRP A C 1
ATOM 1501 O O . TRP A 1 186 ? 7.862 -12.708 -13.198 1.00 81.19 186 TRP A O 1
ATOM 1511 N N . ALA A 1 187 ? 6.267 -11.198 -12.706 1.00 84.31 187 ALA A N 1
ATOM 1512 C CA . ALA A 1 187 ? 6.614 -11.095 -11.300 1.00 84.31 187 ALA A CA 1
ATOM 1513 C C . ALA A 1 187 ? 5.989 -12.300 -10.583 1.00 84.31 187 ALA A C 1
ATOM 1515 O O . ALA A 1 187 ? 4.777 -12.505 -10.644 1.00 84.31 187 ALA A O 1
ATOM 1516 N N . THR A 1 188 ? 6.823 -13.122 -9.956 1.00 89.50 188 THR A N 1
ATOM 1517 C CA . THR A 1 188 ? 6.408 -14.334 -9.238 1.00 89.50 188 THR A CA 1
ATOM 1518 C C . THR A 1 188 ? 6.781 -14.217 -7.760 1.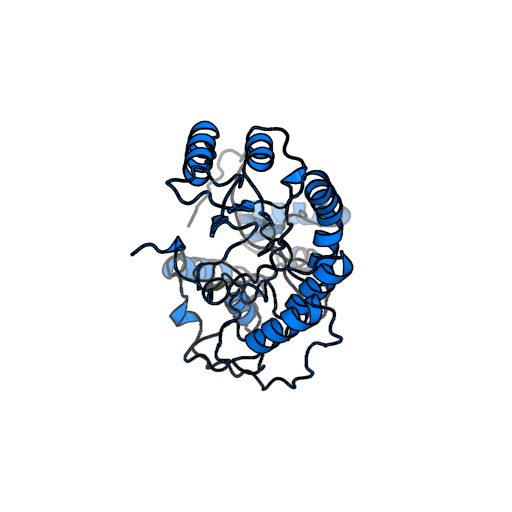00 89.50 188 THR A C 1
ATOM 1520 O O . THR A 1 188 ? 7.155 -13.144 -7.285 1.00 89.50 188 THR A O 1
ATOM 1523 N N . TYR A 1 189 ? 6.708 -15.319 -7.014 1.00 92.62 189 TYR A N 1
ATOM 1524 C CA . TYR A 1 189 ? 7.246 -15.398 -5.657 1.00 92.62 189 TYR A CA 1
ATOM 1525 C C . TYR A 1 189 ? 8.725 -15.769 -5.648 1.00 92.62 189 TYR A C 1
ATOM 1527 O O . TYR A 1 189 ? 9.193 -16.309 -4.662 1.00 92.62 189 TYR A O 1
ATOM 1535 N N . GLU A 1 190 ? 9.477 -15.479 -6.714 1.00 87.94 190 GLU A N 1
ATOM 1536 C CA . GLU A 1 190 ? 10.944 -15.596 -6.732 1.00 87.94 190 GLU A CA 1
ATOM 1537 C C . GLU A 1 190 ? 11.434 -17.024 -6.414 1.00 87.94 190 GLU A C 1
ATOM 1539 O O . GLU A 1 190 ? 12.516 -17.205 -5.863 1.00 87.94 190 GLU A O 1
ATOM 1544 N N . GLY A 1 191 ? 10.623 -18.042 -6.732 1.00 89.56 191 GLY A N 1
ATOM 1545 C CA . GLY A 1 191 ? 10.937 -19.447 -6.452 1.00 89.56 191 GLY A CA 1
ATOM 1546 C C . GLY A 1 191 ? 10.469 -19.951 -5.087 1.00 89.56 191 GLY A C 1
ATOM 1547 O O . GLY A 1 191 ? 10.624 -21.131 -4.782 1.00 89.56 191 GLY A O 1
ATOM 1548 N N . TYR A 1 192 ? 9.880 -19.089 -4.258 1.00 94.06 192 TYR A N 1
ATOM 1549 C CA . TYR A 1 192 ? 9.290 -19.480 -2.980 1.00 94.06 192 TYR A CA 1
ATOM 1550 C C . TYR A 1 192 ? 7.944 -20.203 -3.180 1.00 94.06 192 TYR A C 1
ATOM 1552 O O . TYR A 1 192 ? 7.277 -19.969 -4.190 1.00 94.06 192 TYR A O 1
ATOM 1560 N N . PRO A 1 193 ? 7.501 -21.055 -2.232 1.00 96.12 193 PRO A N 1
ATOM 1561 C CA . PRO A 1 193 ? 6.245 -21.801 -2.336 1.00 96.12 193 PRO A CA 1
ATOM 1562 C C . PRO A 1 193 ? 5.038 -20.937 -2.722 1.00 96.12 193 PRO A C 1
ATOM 1564 O O . PRO A 1 193 ? 4.940 -19.776 -2.331 1.00 96.12 193 PRO A O 1
ATOM 1567 N N . SER A 1 194 ? 4.076 -21.514 -3.451 1.00 96.12 194 SER A N 1
ATOM 1568 C CA . SER A 1 194 ? 2.909 -20.765 -3.955 1.00 96.12 194 SER A CA 1
ATOM 1569 C C . SER A 1 194 ? 2.111 -20.044 -2.863 1.00 96.12 194 SER A C 1
ATOM 1571 O O . SER A 1 194 ? 1.518 -19.007 -3.119 1.00 96.12 194 SER A O 1
ATOM 1573 N N . ASP A 1 195 ? 2.110 -20.565 -1.639 1.00 96.62 195 ASP A N 1
ATOM 1574 C CA . ASP A 1 195 ? 1.407 -20.048 -0.467 1.00 96.62 195 ASP A CA 1
ATOM 1575 C C . ASP A 1 195 ? 2.330 -19.313 0.519 1.00 96.62 195 ASP A C 1
ATOM 1577 O O . ASP A 1 195 ? 1.943 -19.028 1.656 1.00 96.62 195 ASP A O 1
ATOM 1581 N N . TYR A 1 196 ? 3.545 -18.968 0.093 1.00 97.31 196 TYR A N 1
ATOM 1582 C CA . TYR A 1 196 ? 4.559 -18.354 0.943 1.00 97.31 196 TYR A CA 1
ATOM 1583 C C . TYR A 1 196 ? 4.074 -17.054 1.598 1.00 97.31 196 TYR A C 1
ATOM 1585 O O . TYR A 1 196 ? 4.230 -16.875 2.804 1.00 97.31 196 TYR A O 1
ATOM 1593 N N . TYR A 1 197 ? 3.390 -16.181 0.855 1.00 97.69 197 TYR A N 1
ATOM 1594 C CA . TYR A 1 197 ? 2.855 -14.938 1.417 1.00 97.69 197 TYR A CA 1
ATOM 1595 C C . TYR A 1 197 ? 1.664 -15.160 2.359 1.00 97.69 197 TYR A C 1
ATOM 1597 O O . TYR A 1 197 ? 1.568 -14.469 3.369 1.00 97.69 197 TYR A O 1
ATOM 1605 N N . LEU A 1 198 ? 0.830 -16.185 2.145 1.00 98.00 198 LEU A N 1
ATOM 1606 C CA . LEU A 1 198 ? -0.181 -16.582 3.137 1.00 98.00 198 LEU A CA 1
ATOM 1607 C C . LEU A 1 198 ? 0.476 -17.033 4.450 1.00 98.00 198 LEU A C 1
ATOM 1609 O O . LEU A 1 198 ? 0.003 -16.686 5.534 1.00 98.00 198 LEU A O 1
ATOM 1613 N N . THR A 1 199 ? 1.600 -17.750 4.360 1.00 97.38 199 THR A N 1
ATOM 1614 C CA . THR A 1 199 ? 2.408 -18.111 5.533 1.00 97.38 199 THR A CA 1
ATOM 1615 C C . THR A 1 199 ? 2.936 -16.865 6.249 1.00 97.38 199 THR A C 1
ATOM 1617 O O . THR A 1 199 ? 2.789 -16.755 7.467 1.00 97.38 199 THR A O 1
ATOM 1620 N N . ILE A 1 200 ? 3.482 -15.889 5.511 1.00 97.94 200 ILE A N 1
ATOM 1621 C CA . ILE A 1 200 ? 3.942 -14.611 6.081 1.00 97.94 200 ILE A CA 1
ATOM 1622 C C . ILE A 1 200 ? 2.787 -13.866 6.763 1.00 97.94 200 ILE A C 1
ATOM 1624 O O . ILE A 1 200 ? 2.980 -13.357 7.862 1.00 97.94 200 ILE A O 1
ATOM 1628 N N . ALA A 1 201 ? 1.584 -13.838 6.180 1.00 97.94 201 ALA A N 1
ATOM 1629 C CA . ALA A 1 201 ? 0.421 -13.187 6.790 1.00 97.94 201 ALA A CA 1
ATOM 1630 C C . ALA A 1 201 ? 0.044 -13.829 8.137 1.00 97.94 201 ALA A C 1
ATOM 1632 O O . ALA A 1 201 ? -0.190 -13.128 9.125 1.00 97.94 201 ALA A O 1
ATOM 1633 N N . GLY A 1 202 ? 0.053 -15.165 8.210 1.00 97.75 202 GLY A N 1
ATOM 1634 C CA . GLY A 1 202 ? -0.164 -15.894 9.463 1.00 97.75 202 GLY A CA 1
ATOM 1635 C C . GLY A 1 202 ? 0.918 -15.608 10.513 1.00 97.75 202 GLY A C 1
ATOM 1636 O O . GLY A 1 202 ? 0.612 -15.440 11.695 1.00 97.75 202 GLY A O 1
ATOM 1637 N N . LEU A 1 203 ? 2.183 -15.494 10.096 1.00 98.00 203 LEU A N 1
ATOM 1638 C CA . LEU A 1 203 ? 3.286 -15.110 10.983 1.00 98.00 203 LEU A CA 1
ATOM 1639 C C . LEU A 1 203 ? 3.169 -13.660 11.455 1.00 98.00 203 LEU A C 1
ATOM 1641 O O . LEU A 1 203 ? 3.373 -13.398 12.637 1.00 98.00 203 LEU A O 1
ATOM 1645 N N . ALA A 1 204 ? 2.784 -12.737 10.574 1.00 97.81 204 ALA A N 1
ATOM 1646 C CA . ALA A 1 204 ? 2.575 -11.334 10.904 1.00 97.81 204 ALA A CA 1
ATOM 1647 C C . ALA A 1 204 ? 1.505 -11.173 11.991 1.00 97.81 204 ALA A C 1
ATOM 1649 O O . ALA A 1 204 ? 1.722 -10.459 12.965 1.00 97.81 204 ALA A O 1
ATOM 1650 N N . GLN A 1 205 ? 0.393 -11.911 11.900 1.00 97.50 205 GLN A N 1
ATOM 1651 C CA . GLN A 1 205 ? -0.637 -11.917 12.942 1.00 97.50 205 GLN A CA 1
ATOM 1652 C C . GLN A 1 205 ? -0.079 -12.336 14.310 1.00 97.50 205 GLN A C 1
ATOM 1654 O O . GLN A 1 205 ? -0.363 -11.694 15.321 1.00 97.50 205 GLN A O 1
ATOM 1659 N N . ARG A 1 206 ? 0.704 -13.419 14.358 1.00 98.06 206 ARG A N 1
ATOM 1660 C CA . ARG A 1 206 ? 1.329 -13.914 15.596 1.00 98.06 206 ARG A CA 1
ATOM 1661 C C . ARG A 1 206 ? 2.342 -12.910 16.145 1.00 98.06 206 ARG A C 1
ATOM 1663 O O . ARG A 1 206 ? 2.324 -12.592 17.333 1.00 98.06 206 ARG A O 1
ATOM 1670 N N . TYR A 1 207 ? 3.173 -12.357 15.268 1.00 98.31 207 TYR A N 1
ATOM 1671 C CA . TYR A 1 207 ? 4.181 -11.359 15.607 1.00 98.31 207 TYR A CA 1
ATOM 1672 C C . TYR A 1 207 ? 3.565 -10.085 16.200 1.00 98.31 207 TYR A C 1
ATOM 1674 O O . TYR A 1 207 ? 3.996 -9.630 17.259 1.00 98.31 207 TYR A O 1
ATOM 1682 N N . LEU A 1 208 ? 2.510 -9.550 15.576 1.00 97.38 208 LEU A N 1
ATOM 1683 C CA . LEU A 1 208 ? 1.790 -8.364 16.057 1.00 97.38 208 LEU A CA 1
ATOM 1684 C C . LEU A 1 208 ? 1.006 -8.623 17.356 1.00 97.38 208 LEU A C 1
ATOM 1686 O O . LEU A 1 208 ? 0.733 -7.690 18.106 1.00 97.38 208 LEU A O 1
ATOM 1690 N N . ARG A 1 209 ? 0.705 -9.888 17.685 1.00 97.25 209 ARG A N 1
ATOM 1691 C CA . ARG A 1 209 ? 0.179 -10.306 19.002 1.00 97.25 209 ARG A CA 1
ATOM 1692 C C . ARG A 1 209 ? 1.255 -10.447 20.081 1.00 97.25 209 ARG A C 1
ATOM 1694 O O . ARG A 1 209 ? 0.942 -10.808 21.213 1.00 97.25 209 ARG A O 1
ATOM 1701 N N . GLY A 1 210 ? 2.510 -10.161 19.749 1.00 96.69 210 GLY A N 1
ATOM 1702 C CA . GLY A 1 210 ? 3.631 -10.186 20.680 1.00 96.69 210 GLY A CA 1
ATOM 1703 C C . GLY A 1 210 ? 4.424 -11.492 20.682 1.00 96.69 210 GLY A C 1
ATOM 1704 O O . GLY A 1 210 ? 5.438 -11.568 21.381 1.00 96.69 210 GLY A O 1
ATOM 1705 N N . GLU A 1 211 ? 4.032 -12.496 19.891 1.00 98.00 211 GLU A N 1
ATOM 1706 C CA . GLU A 1 211 ? 4.798 -13.738 19.781 1.00 98.00 211 GLU A CA 1
ATOM 1707 C C . GLU A 1 211 ? 6.181 -13.483 19.162 1.00 98.00 211 GLU A C 1
ATOM 1709 O O . GLU A 1 211 ? 6.385 -12.562 18.362 1.00 98.00 211 GLU A O 1
ATOM 1714 N N . GLN A 1 212 ? 7.149 -14.313 19.547 1.00 96.38 212 GLN A N 1
ATOM 1715 C CA . GLN A 1 212 ? 8.493 -14.300 18.977 1.00 96.38 212 GLN A CA 1
ATOM 1716 C C . GLN A 1 212 ? 8.534 -15.281 17.808 1.00 96.38 212 GLN A C 1
ATOM 1718 O O . GLN A 1 212 ? 8.715 -16.484 17.986 1.00 96.38 212 GLN A O 1
ATOM 1723 N N . VAL A 1 213 ? 8.304 -14.752 16.612 1.00 97.31 213 VAL A N 1
ATOM 1724 C CA . VAL A 1 213 ? 8.383 -15.476 15.342 1.00 97.31 213 VAL A CA 1
ATOM 1725 C C . VAL A 1 213 ? 9.218 -14.662 14.364 1.00 97.31 213 VAL A C 1
ATOM 1727 O O . VAL A 1 213 ? 9.291 -13.440 14.473 1.00 97.31 213 VAL A O 1
ATOM 1730 N N . SER A 1 214 ? 9.843 -15.340 13.412 1.00 93.88 214 SER A N 1
ATOM 1731 C CA . SER A 1 214 ? 10.675 -14.725 12.383 1.00 93.88 214 SER A CA 1
ATOM 1732 C C . SER A 1 214 ? 10.252 -15.197 10.998 1.00 93.88 214 SER A C 1
ATOM 1734 O O . SER A 1 214 ? 9.569 -16.217 10.851 1.00 93.88 214 SER A O 1
ATOM 1736 N N . LEU A 1 215 ? 10.672 -14.449 9.978 1.00 92.62 215 LEU A N 1
ATOM 1737 C CA . LEU A 1 215 ? 10.515 -14.857 8.589 1.00 92.62 215 LEU A CA 1
ATOM 1738 C C . LEU A 1 215 ? 11.190 -16.230 8.368 1.00 92.62 215 LEU A C 1
ATOM 1740 O O . LEU A 1 215 ? 12.342 -16.420 8.782 1.00 92.62 215 LEU A O 1
ATOM 1744 N N . PRO A 1 216 ? 10.503 -17.199 7.739 1.00 89.38 216 PRO A N 1
ATOM 1745 C CA . PRO A 1 216 ? 11.030 -18.544 7.580 1.00 89.38 216 PRO A CA 1
ATOM 1746 C C . PRO A 1 216 ? 12.221 -18.551 6.621 1.00 89.38 216 PRO A C 1
ATOM 1748 O O . PRO A 1 216 ? 12.239 -17.859 5.605 1.00 89.38 216 PRO A O 1
ATOM 1751 N N . GLN A 1 217 ? 13.216 -19.381 6.930 1.00 90.00 217 GLN A N 1
ATOM 1752 C CA . GLN A 1 217 ? 14.307 -19.662 6.005 1.00 90.00 217 GLN A CA 1
ATOM 1753 C C . GLN A 1 217 ? 13.826 -20.702 4.999 1.00 90.00 217 GLN A C 1
ATOM 1755 O O . GLN A 1 217 ? 13.648 -21.871 5.337 1.00 90.00 217 GLN A O 1
ATOM 1760 N N . VAL A 1 218 ? 13.585 -20.257 3.771 1.00 90.88 218 VAL A N 1
ATOM 1761 C CA . VAL A 1 218 ? 13.168 -21.110 2.660 1.00 90.88 218 VAL A CA 1
ATOM 1762 C C . VAL A 1 218 ? 14.182 -20.951 1.542 1.00 90.88 218 VAL A C 1
ATOM 1764 O O . VAL A 1 218 ? 14.533 -19.830 1.174 1.00 90.88 218 VAL A O 1
ATOM 1767 N N . THR A 1 219 ? 14.666 -22.072 1.017 1.00 91.31 219 THR A N 1
ATOM 1768 C CA . THR A 1 219 ? 15.502 -22.088 -0.183 1.00 91.31 219 THR A CA 1
ATOM 1769 C C . THR A 1 219 ? 14.587 -21.973 -1.404 1.00 91.31 219 THR A C 1
ATOM 1771 O O . THR A 1 219 ? 13.773 -22.875 -1.602 1.00 91.31 219 THR A O 1
ATOM 1774 N N . PRO A 1 220 ? 14.669 -20.889 -2.196 1.00 89.12 220 PRO A N 1
ATOM 1775 C CA . PRO A 1 220 ? 13.833 -20.739 -3.379 1.00 89.12 220 PRO A CA 1
ATOM 1776 C C . PRO A 1 220 ? 14.239 -21.736 -4.467 1.00 89.12 220 PRO A C 1
ATOM 1778 O O . PRO A 1 220 ? 15.426 -22.004 -4.674 1.00 89.12 220 PRO A O 1
ATOM 1781 N N . GLU A 1 221 ? 13.251 -22.260 -5.185 1.00 88.62 221 GLU A N 1
ATOM 1782 C CA . GLU A 1 221 ? 13.487 -23.041 -6.395 1.00 88.62 221 GLU A CA 1
ATOM 1783 C C . GLU A 1 221 ? 13.892 -22.123 -7.561 1.00 88.62 221 GLU A C 1
ATOM 1785 O O . GLU A 1 221 ? 13.424 -20.985 -7.649 1.00 88.62 221 GLU A O 1
ATOM 1790 N N . PRO A 1 222 ? 14.742 -22.580 -8.496 1.00 79.94 222 PRO A N 1
ATOM 1791 C CA . PRO A 1 222 ? 15.048 -21.806 -9.691 1.00 79.94 222 PRO A CA 1
ATOM 1792 C C . PRO A 1 222 ? 13.779 -21.494 -10.493 1.00 79.94 222 PRO A C 1
ATOM 1794 O O . PRO A 1 222 ? 13.081 -22.397 -10.954 1.00 79.94 222 PRO A O 1
ATOM 1797 N N . VAL A 1 223 ? 13.500 -20.209 -10.706 1.00 75.88 223 VAL A N 1
ATOM 1798 C CA . VAL A 1 223 ? 12.411 -19.784 -11.590 1.00 75.88 223 VAL A CA 1
ATOM 1799 C C . VAL A 1 223 ? 12.880 -19.926 -13.032 1.00 75.88 223 VAL A C 1
ATOM 1801 O O . VAL A 1 223 ? 13.831 -19.265 -13.452 1.00 75.88 223 VAL A O 1
ATOM 1804 N N . THR A 1 224 ? 12.205 -20.781 -13.796 1.00 68.62 224 THR A N 1
ATOM 1805 C CA . THR A 1 224 ? 12.408 -20.881 -15.242 1.00 68.62 224 THR A CA 1
ATOM 1806 C C . THR A 1 224 ? 11.261 -20.175 -15.942 1.00 68.62 224 THR A C 1
ATOM 1808 O O . THR A 1 224 ? 10.094 -20.504 -15.754 1.00 68.62 224 THR A O 1
ATOM 1811 N N . TYR A 1 225 ? 11.588 -19.163 -16.738 1.00 66.56 225 TYR A N 1
ATOM 1812 C CA . TYR A 1 225 ? 10.599 -18.515 -17.587 1.00 66.56 225 TYR A CA 1
ATOM 1813 C C . TYR A 1 225 ? 10.491 -19.310 -18.877 1.00 66.56 225 TYR A C 1
ATOM 1815 O O . TYR A 1 225 ? 11.509 -19.620 -19.497 1.00 66.56 225 TYR A O 1
ATOM 1823 N N . ARG A 1 226 ? 9.265 -19.631 -19.292 1.00 65.00 226 ARG A N 1
ATOM 1824 C CA . ARG A 1 226 ? 9.029 -20.205 -20.616 1.00 65.00 226 ARG A CA 1
ATOM 1825 C C . ARG A 1 226 ? 9.254 -19.088 -21.632 1.00 65.00 226 ARG A C 1
ATOM 1827 O O . ARG A 1 226 ? 8.480 -18.125 -21.618 1.00 65.00 226 ARG A O 1
ATOM 1834 N N . PRO A 1 227 ? 10.297 -19.169 -22.478 1.00 51.22 227 PRO A N 1
ATOM 1835 C CA . PRO A 1 227 ? 10.542 -18.152 -23.479 1.00 51.22 227 PRO A CA 1
ATOM 1836 C C . PRO A 1 227 ? 9.401 -18.209 -24.491 1.00 51.22 227 PRO A C 1
ATOM 1838 O O . PRO A 1 227 ? 9.342 -19.050 -25.379 1.00 51.22 227 PRO A O 1
ATOM 1841 N N . THR A 1 228 ? 8.455 -17.306 -24.323 1.00 50.50 228 THR A N 1
ATOM 1842 C CA . THR A 1 228 ? 7.740 -16.720 -25.443 1.00 50.50 228 THR A CA 1
ATOM 1843 C C . THR A 1 228 ? 8.534 -15.464 -25.757 1.00 50.50 228 THR A C 1
ATOM 1845 O O . THR A 1 228 ? 8.829 -14.734 -24.805 1.00 50.50 228 THR A O 1
ATOM 1848 N N . PRO A 1 229 ? 8.933 -15.191 -27.011 1.00 48.12 229 PRO A N 1
ATOM 1849 C CA . PRO A 1 229 ? 9.474 -13.883 -27.341 1.00 48.12 229 PRO A CA 1
ATOM 1850 C C . PRO A 1 229 ? 8.452 -12.865 -26.841 1.00 48.12 229 PRO A C 1
ATOM 1852 O O . PRO A 1 229 ? 7.328 -12.817 -27.335 1.00 48.12 229 PRO A O 1
ATOM 1855 N N . GLN A 1 230 ? 8.794 -12.112 -25.797 1.00 44.31 230 GLN A N 1
ATOM 1856 C CA . GLN A 1 230 ? 7.888 -11.156 -25.153 1.00 44.31 230 GLN A CA 1
ATOM 1857 C C . GLN A 1 230 ? 7.389 -10.102 -26.167 1.00 44.31 230 GLN A C 1
ATOM 1859 O O . GLN A 1 230 ? 6.320 -9.513 -26.001 1.00 44.31 230 GLN A O 1
ATOM 1864 N N . LEU A 1 231 ? 8.127 -9.994 -27.278 1.00 41.97 231 LEU A N 1
ATOM 1865 C CA . LEU A 1 231 ? 7.753 -9.453 -28.578 1.00 41.97 231 LEU A CA 1
ATOM 1866 C C . LEU A 1 231 ? 6.338 -9.814 -29.065 1.00 41.97 231 LEU A C 1
ATOM 1868 O O . LEU A 1 231 ? 5.718 -8.947 -29.647 1.00 41.97 231 LEU A O 1
ATOM 1872 N N . GLU A 1 232 ? 5.778 -11.010 -28.876 1.00 45.94 232 GLU A N 1
ATOM 1873 C CA . GLU A 1 232 ? 4.422 -11.308 -29.394 1.00 45.94 232 GLU A CA 1
ATOM 1874 C C . GLU A 1 232 ? 3.291 -10.895 -28.442 1.00 45.94 232 GLU A C 1
ATOM 1876 O O . GLU A 1 232 ? 2.212 -10.519 -28.894 1.00 45.94 232 GLU A O 1
ATOM 1881 N N . PHE A 1 233 ? 3.529 -10.924 -27.130 1.00 44.22 233 PHE A N 1
ATOM 1882 C CA . PHE A 1 233 ? 2.480 -10.704 -26.128 1.00 44.22 233 PHE A CA 1
ATOM 1883 C C . PHE A 1 233 ? 2.258 -9.215 -25.807 1.00 44.22 233 PHE A C 1
ATOM 1885 O O . PHE A 1 233 ? 1.135 -8.808 -25.518 1.00 44.22 233 PHE A O 1
ATOM 1892 N N . TYR A 1 234 ? 3.313 -8.392 -25.898 1.00 46.06 234 TYR A N 1
ATOM 1893 C CA . TYR A 1 234 ? 3.264 -6.957 -25.582 1.00 46.06 234 TYR A CA 1
ATOM 1894 C C . TYR A 1 234 ? 3.730 -6.035 -26.713 1.00 46.06 234 TYR A C 1
ATOM 1896 O O . TYR A 1 234 ? 3.860 -4.836 -26.464 1.00 46.06 234 TYR A O 1
ATOM 1904 N N . ARG A 1 235 ? 3.959 -6.528 -27.948 1.00 42.53 235 ARG A N 1
ATOM 1905 C CA . ARG A 1 235 ? 4.234 -5.639 -29.094 1.00 42.53 235 ARG A CA 1
ATOM 1906 C C . ARG A 1 235 ? 3.094 -4.643 -29.235 1.00 42.53 235 ARG A C 1
ATOM 1908 O O . ARG A 1 235 ? 2.055 -4.921 -29.832 1.00 42.53 235 ARG A O 1
ATOM 1915 N N . ARG A 1 236 ? 3.328 -3.431 -28.755 1.00 41.62 236 ARG A N 1
ATOM 1916 C CA . ARG A 1 236 ? 2.693 -2.273 -29.350 1.00 41.62 236 ARG A CA 1
ATOM 1917 C C . ARG A 1 236 ? 3.414 -2.065 -30.676 1.00 41.62 236 ARG A C 1
ATOM 1919 O O . ARG A 1 236 ? 4.647 -2.046 -30.678 1.00 41.62 236 ARG A O 1
ATOM 1926 N N . PRO A 1 237 ? 2.702 -1.972 -31.809 1.00 40.91 237 PRO A N 1
ATOM 1927 C CA . PRO A 1 237 ? 3.346 -1.548 -33.038 1.00 40.91 237 PRO A CA 1
ATOM 1928 C C . PRO A 1 237 ? 4.081 -0.242 -32.744 1.00 40.91 237 PRO A C 1
ATOM 1930 O O . PRO A 1 237 ? 3.540 0.628 -32.056 1.00 40.91 237 PRO A O 1
ATOM 1933 N N . SER A 1 238 ? 5.323 -0.129 -33.217 1.00 42.47 238 SER A N 1
ATOM 1934 C CA . SER A 1 238 ? 6.029 1.145 -33.179 1.00 42.47 238 SER A CA 1
ATOM 1935 C C . SER A 1 238 ? 5.090 2.234 -33.702 1.00 42.47 238 SER A C 1
ATOM 1937 O O . SER A 1 238 ? 4.400 2.037 -34.705 1.00 42.47 238 SER A O 1
ATOM 1939 N N . ASN A 1 239 ? 5.053 3.392 -33.036 1.00 39.84 239 ASN A N 1
ATOM 1940 C CA . ASN A 1 239 ? 4.326 4.552 -33.564 1.00 39.84 239 ASN A CA 1
ATOM 1941 C C . ASN A 1 239 ? 4.869 4.971 -34.945 1.00 39.84 239 ASN A C 1
ATOM 1943 O O . ASN A 1 239 ? 4.219 5.719 -35.672 1.00 39.84 239 ASN A O 1
ATOM 1947 N N . PHE A 1 240 ? 6.060 4.486 -35.306 1.00 39.25 240 PHE A N 1
ATOM 1948 C CA . PHE A 1 240 ? 6.653 4.617 -36.621 1.00 39.25 240 PHE A CA 1
ATOM 1949 C C . PHE A 1 240 ? 6.336 3.392 -37.478 1.00 39.25 240 PHE A C 1
ATOM 1951 O O . PHE A 1 240 ? 6.512 2.247 -37.066 1.00 39.25 240 PHE A O 1
ATOM 1958 N N . SER A 1 241 ? 5.915 3.634 -38.719 1.00 47.78 241 SER A N 1
ATOM 1959 C CA . SER A 1 241 ? 5.717 2.553 -39.682 1.00 47.78 241 SER A CA 1
ATOM 1960 C C . SER A 1 241 ? 7.033 1.806 -39.950 1.00 47.78 241 SER A C 1
ATOM 1962 O O . SER A 1 241 ? 8.118 2.383 -39.849 1.00 47.78 241 SER A O 1
ATOM 1964 N N . ALA A 1 242 ? 6.957 0.541 -40.373 1.00 48.91 242 ALA A N 1
ATOM 1965 C CA . ALA A 1 242 ? 8.140 -0.215 -40.801 1.00 48.91 242 ALA A CA 1
ATOM 1966 C C . ALA A 1 242 ? 8.932 0.515 -41.907 1.00 48.91 242 ALA A C 1
ATOM 1968 O O . ALA A 1 242 ? 10.159 0.459 -41.932 1.00 48.91 242 ALA A O 1
ATOM 1969 N N . ALA A 1 243 ? 8.237 1.260 -42.776 1.00 50.03 243 ALA A N 1
ATOM 1970 C CA . ALA A 1 243 ? 8.856 2.108 -43.792 1.00 50.03 243 ALA A CA 1
ATOM 1971 C C . ALA A 1 243 ? 9.624 3.289 -43.174 1.00 50.03 243 ALA A C 1
ATOM 1973 O O . ALA A 1 243 ? 10.726 3.603 -43.614 1.00 50.03 243 ALA A O 1
ATOM 1974 N N . THR A 1 244 ? 9.081 3.903 -42.120 1.00 47.66 244 THR A N 1
ATOM 1975 C CA . THR A 1 244 ? 9.742 4.981 -41.373 1.00 47.66 244 THR A CA 1
ATOM 1976 C C . THR A 1 244 ? 11.001 4.468 -40.674 1.00 47.66 244 THR A C 1
ATOM 1978 O O . THR A 1 244 ? 12.057 5.079 -40.792 1.00 47.66 244 THR A O 1
ATOM 1981 N N . ILE A 1 245 ? 10.933 3.306 -40.014 1.00 47.31 245 ILE A N 1
ATOM 1982 C CA . ILE A 1 245 ? 12.099 2.673 -39.372 1.00 47.31 245 ILE A CA 1
ATOM 1983 C C . ILE A 1 245 ? 13.171 2.316 -40.411 1.00 47.31 245 ILE A C 1
ATOM 1985 O O . ILE A 1 245 ? 14.352 2.581 -40.191 1.00 47.31 245 ILE A O 1
ATOM 1989 N N . ALA A 1 246 ? 12.776 1.749 -41.555 1.00 53.25 246 ALA A N 1
ATOM 1990 C CA . ALA A 1 246 ? 13.695 1.443 -42.648 1.00 53.25 246 ALA A CA 1
ATOM 1991 C C . ALA A 1 246 ? 14.343 2.711 -43.231 1.00 53.25 246 ALA A C 1
ATOM 1993 O O . ALA A 1 246 ? 15.538 2.705 -43.515 1.00 53.25 246 ALA A O 1
ATOM 1994 N N . GLY A 1 247 ? 13.584 3.807 -43.345 1.00 52.88 247 GLY A N 1
ATOM 1995 C CA . GLY A 1 247 ? 14.087 5.117 -43.758 1.00 52.88 247 GLY A CA 1
ATOM 1996 C C . GLY A 1 247 ? 15.149 5.659 -42.803 1.00 52.88 247 GLY A C 1
ATOM 1997 O O . GLY A 1 247 ? 16.225 6.051 -43.249 1.00 52.88 247 GLY A O 1
ATOM 1998 N N . TRP A 1 248 ? 14.902 5.593 -41.491 1.00 50.03 248 TRP A N 1
ATOM 1999 C CA . TRP A 1 248 ? 15.888 5.983 -40.480 1.00 50.03 248 TRP A CA 1
ATOM 2000 C C . TRP A 1 248 ? 17.129 5.089 -40.501 1.00 50.03 248 TRP A C 1
ATOM 2002 O O . TRP A 1 248 ? 18.241 5.604 -40.501 1.00 50.03 248 TRP A O 1
ATOM 2012 N N . ARG A 1 249 ? 16.976 3.761 -40.594 1.00 48.97 249 ARG A N 1
ATOM 2013 C CA . ARG A 1 249 ? 18.115 2.832 -40.712 1.00 48.97 249 ARG A CA 1
ATOM 2014 C C . ARG A 1 249 ? 18.935 3.072 -41.979 1.00 48.97 249 ARG A C 1
ATOM 2016 O O . ARG A 1 249 ? 20.153 2.994 -41.916 1.00 48.97 249 ARG A O 1
ATOM 2023 N N . ALA A 1 250 ? 18.299 3.387 -43.105 1.00 54.84 250 ALA A N 1
ATOM 2024 C CA . ALA A 1 250 ? 18.997 3.732 -44.342 1.00 54.84 250 ALA A CA 1
ATOM 2025 C C . ALA A 1 250 ? 19.724 5.082 -44.229 1.00 54.84 250 ALA A C 1
ATOM 2027 O O . ALA A 1 250 ? 20.871 5.198 -44.655 1.00 54.84 250 ALA A O 1
ATOM 2028 N N . ALA A 1 251 ? 19.086 6.080 -43.610 1.00 52.12 251 ALA A N 1
ATOM 2029 C CA . ALA A 1 251 ? 19.688 7.386 -43.365 1.00 52.12 251 ALA A CA 1
ATOM 2030 C C . ALA A 1 251 ? 20.893 7.289 -42.416 1.00 52.12 251 ALA A C 1
ATOM 2032 O O . ALA A 1 251 ? 21.934 7.870 -42.703 1.00 52.12 251 ALA A O 1
ATOM 2033 N N . PHE A 1 252 ? 20.789 6.511 -41.333 1.00 47.59 252 PHE A N 1
ATOM 2034 C CA . PHE A 1 252 ? 21.887 6.286 -40.391 1.00 47.59 252 PHE A CA 1
ATOM 2035 C C . PHE A 1 252 ? 22.925 5.282 -40.894 1.00 47.59 252 PHE A C 1
ATOM 2037 O O . PHE A 1 252 ? 24.082 5.421 -40.542 1.00 47.59 252 PHE A O 1
ATOM 2044 N N . GLY A 1 253 ? 22.576 4.325 -41.755 1.00 45.88 253 GLY A N 1
ATOM 2045 C CA . GLY A 1 253 ? 23.540 3.398 -42.360 1.00 45.88 253 GLY A CA 1
ATOM 2046 C C . GLY A 1 253 ? 24.545 4.085 -43.294 1.00 45.88 253 GLY A C 1
ATOM 2047 O O . GLY A 1 253 ? 25.625 3.553 -43.531 1.00 45.88 253 GLY A O 1
ATOM 2048 N N . GLY A 1 254 ? 24.211 5.281 -43.799 1.00 46.16 254 GLY A N 1
ATOM 2049 C CA . GLY A 1 254 ? 25.131 6.168 -44.521 1.00 46.16 254 GLY A CA 1
ATOM 2050 C C . GLY A 1 254 ? 25.894 7.155 -43.627 1.00 46.16 254 GLY A C 1
ATOM 2051 O O . GLY A 1 254 ? 26.765 7.874 -44.117 1.00 46.16 254 GLY A O 1
ATOM 2052 N N . VAL A 1 255 ? 25.583 7.206 -42.328 1.00 46.94 255 VAL A N 1
ATOM 2053 C CA . VAL A 1 255 ? 26.283 8.022 -41.331 1.00 46.94 255 VAL A CA 1
ATOM 2054 C C . VAL A 1 255 ? 27.164 7.079 -40.517 1.00 46.94 255 VAL A C 1
ATOM 2056 O O . VAL A 1 255 ? 26.644 6.161 -39.898 1.00 46.94 255 VAL A O 1
ATOM 2059 N N . PRO A 1 256 ? 28.491 7.269 -40.460 1.00 45.00 256 PRO A N 1
ATOM 2060 C CA . PRO A 1 256 ? 29.328 6.426 -39.616 1.00 45.00 256 PRO A CA 1
ATOM 2061 C C . PRO A 1 256 ? 28.984 6.698 -38.146 1.00 45.00 256 PRO A C 1
ATOM 2063 O O . PRO A 1 256 ? 29.437 7.692 -37.572 1.00 45.00 256 PRO A O 1
ATOM 2066 N N . ILE A 1 257 ? 28.123 5.860 -37.585 1.00 43.75 257 ILE A N 1
ATOM 2067 C CA . ILE A 1 257 ? 27.798 5.738 -36.168 1.00 43.75 257 ILE A CA 1
ATOM 2068 C C . ILE A 1 257 ? 28.176 4.300 -35.824 1.00 43.75 257 ILE A C 1
ATOM 2070 O O . ILE A 1 257 ? 27.781 3.386 -36.548 1.00 43.75 257 ILE A O 1
ATOM 2074 N N . ASP A 1 258 ? 28.948 4.091 -34.758 1.00 36.28 258 ASP A N 1
ATOM 2075 C CA . ASP A 1 258 ? 29.229 2.739 -34.275 1.00 36.28 258 ASP A CA 1
ATOM 2076 C C . ASP A 1 258 ? 27.934 2.160 -33.694 1.00 36.28 258 ASP A C 1
ATOM 2078 O O . ASP A 1 258 ? 27.542 2.448 -32.560 1.00 36.28 258 ASP A O 1
ATOM 2082 N N . LEU A 1 259 ? 27.233 1.386 -34.518 1.00 38.47 259 LEU A N 1
ATOM 2083 C CA . LEU A 1 259 ? 26.082 0.591 -34.117 1.00 38.47 259 LEU A CA 1
ATOM 2084 C C . LEU A 1 259 ? 26.611 -0.726 -33.545 1.00 38.47 259 LEU A C 1
ATOM 2086 O O . LEU A 1 259 ? 27.392 -1.416 -34.198 1.00 38.47 259 LEU A O 1
ATOM 2090 N N . HIS A 1 260 ? 26.204 -1.080 -32.328 1.00 35.50 260 HIS A N 1
ATOM 2091 C CA . HIS A 1 260 ? 26.514 -2.400 -31.786 1.00 35.50 260 HIS A CA 1
ATOM 2092 C C . HIS A 1 260 ? 25.729 -3.473 -32.555 1.00 35.50 260 HIS A C 1
ATOM 2094 O O . HIS A 1 260 ? 24.507 -3.376 -32.679 1.00 35.50 260 HIS A O 1
ATOM 2100 N N . GLU A 1 261 ? 26.414 -4.521 -33.010 1.00 36.03 261 GLU A N 1
ATOM 2101 C CA . GLU A 1 261 ? 25.786 -5.807 -33.322 1.00 36.03 261 GLU A CA 1
ATOM 2102 C C . GLU A 1 261 ? 25.837 -6.672 -32.042 1.00 36.03 261 GLU A C 1
ATOM 2104 O O . GLU A 1 261 ? 26.901 -7.156 -31.662 1.00 36.03 261 GLU A O 1
ATOM 2109 N N . GLU A 1 262 ? 24.682 -6.798 -31.365 1.00 28.09 262 GLU A N 1
ATOM 2110 C CA . GLU A 1 262 ? 24.389 -7.599 -30.146 1.00 28.09 262 GLU A CA 1
ATOM 2111 C C . GLU A 1 262 ? 25.060 -7.164 -28.816 1.00 28.09 262 GLU A C 1
ATOM 2113 O O . GLU A 1 262 ? 26.022 -6.389 -28.820 1.00 28.09 262 GLU A O 1
ATOM 2118 N N . PRO A 1 263 ? 24.628 -7.638 -27.616 1.00 34.69 263 PRO A N 1
ATOM 2119 C CA . PRO A 1 263 ? 23.330 -8.143 -27.126 1.00 34.69 263 PRO A CA 1
ATOM 2120 C C . PRO A 1 263 ? 22.579 -7.084 -26.272 1.00 34.69 263 PRO A C 1
ATOM 2122 O O . PRO A 1 263 ? 21.636 -7.374 -25.536 1.00 34.69 263 PRO A O 1
ATOM 2125 N N . TYR A 1 264 ? 23.037 -5.830 -26.321 1.00 37.12 264 TYR A N 1
ATOM 2126 C CA . TYR A 1 264 ? 22.541 -4.732 -25.486 1.00 37.12 264 TYR A CA 1
ATOM 2127 C C . TYR A 1 264 ? 21.160 -4.229 -25.936 1.00 37.12 264 TYR A C 1
ATOM 2129 O O . TYR A 1 264 ? 20.337 -3.847 -25.107 1.00 37.12 264 TYR A O 1
ATOM 2137 N N . SER A 1 265 ? 20.876 -4.311 -27.241 1.00 41.56 265 SER A N 1
ATOM 2138 C CA . SER A 1 265 ? 19.572 -4.006 -27.837 1.00 41.56 265 SER A CA 1
ATOM 2139 C C . SER A 1 265 ? 18.471 -4.924 -27.330 1.00 41.56 265 SER A C 1
ATOM 2141 O O . SER A 1 265 ? 17.369 -4.448 -27.103 1.00 41.56 265 SER A O 1
ATOM 2143 N N . ASP A 1 266 ? 18.771 -6.205 -27.116 1.00 38.91 266 ASP A N 1
ATOM 2144 C CA . ASP A 1 266 ? 17.788 -7.183 -26.650 1.00 38.91 266 ASP A CA 1
ATOM 2145 C C . ASP A 1 266 ? 17.464 -6.944 -25.176 1.00 38.91 266 ASP A C 1
ATOM 2147 O O . ASP A 1 266 ? 16.305 -6.972 -24.788 1.00 38.91 266 ASP A O 1
ATOM 2151 N N . TRP A 1 267 ? 18.463 -6.574 -24.370 1.00 38.72 267 TRP A N 1
ATOM 2152 C CA . TRP A 1 267 ? 18.260 -6.193 -22.972 1.00 38.72 267 TRP A CA 1
ATOM 2153 C C . TRP A 1 267 ? 17.520 -4.851 -22.808 1.00 38.72 267 TRP A C 1
ATOM 2155 O O . TRP A 1 267 ? 16.644 -4.735 -21.953 1.00 38.72 267 TRP A O 1
ATOM 2165 N N . ILE A 1 268 ? 17.828 -3.840 -23.630 1.00 40.19 268 ILE A N 1
ATOM 2166 C CA . ILE A 1 268 ? 17.120 -2.544 -23.666 1.00 40.19 268 ILE A CA 1
ATOM 2167 C C . ILE A 1 268 ? 15.693 -2.724 -24.215 1.00 40.19 268 ILE A C 1
ATOM 2169 O O . ILE A 1 268 ? 14.749 -2.145 -23.677 1.00 40.19 268 ILE A O 1
ATOM 2173 N N . ALA A 1 269 ? 15.507 -3.548 -25.249 1.00 39.41 269 ALA A N 1
ATOM 2174 C CA . ALA A 1 269 ? 14.191 -3.906 -25.777 1.00 39.41 269 ALA A CA 1
ATOM 2175 C C . ALA A 1 269 ? 13.370 -4.702 -24.750 1.00 39.41 269 ALA A C 1
ATOM 2177 O O . ALA A 1 269 ? 12.174 -4.453 -24.613 1.00 39.41 269 ALA A O 1
ATOM 2178 N N . ASP A 1 270 ? 14.012 -5.577 -23.971 1.00 41.91 270 ASP A N 1
ATOM 2179 C CA . ASP A 1 270 ? 13.407 -6.291 -22.841 1.00 41.91 270 ASP A CA 1
ATOM 2180 C C . ASP A 1 270 ? 13.058 -5.353 -21.672 1.00 41.91 270 ASP A C 1
ATOM 2182 O O . ASP A 1 270 ? 12.092 -5.599 -20.949 1.00 41.91 270 ASP A O 1
ATOM 2186 N N . LEU A 1 271 ? 13.832 -4.281 -21.464 1.00 40.69 271 LEU A N 1
ATOM 2187 C CA . LEU A 1 271 ? 13.621 -3.311 -20.386 1.00 40.69 271 LEU A CA 1
ATOM 2188 C C . LEU A 1 271 ? 12.506 -2.302 -20.709 1.00 40.69 271 LEU A C 1
ATOM 2190 O O . LEU A 1 271 ? 11.773 -1.894 -19.806 1.00 40.69 271 LEU A O 1
ATOM 2194 N N . TYR A 1 272 ? 12.382 -1.899 -21.978 1.00 40.34 272 TYR A N 1
ATOM 2195 C CA . TYR A 1 272 ? 11.496 -0.811 -22.420 1.00 40.34 272 TYR A CA 1
ATOM 2196 C C . TYR A 1 272 ? 10.394 -1.233 -23.397 1.00 40.34 272 TYR A C 1
ATOM 2198 O O . TYR A 1 272 ? 9.604 -0.389 -23.820 1.00 40.34 272 TYR A O 1
ATOM 2206 N N . TYR A 1 273 ? 10.306 -2.519 -23.737 1.00 43.50 273 TYR A N 1
ATOM 2207 C CA . TYR A 1 273 ? 9.199 -3.102 -24.499 1.00 43.50 273 TYR A CA 1
ATOM 2208 C C . TYR A 1 273 ? 8.951 -2.436 -25.873 1.00 43.50 273 TYR A C 1
ATOM 2210 O O . TYR A 1 273 ? 7.807 -2.318 -26.314 1.00 43.50 273 TYR A O 1
ATOM 2218 N N . THR A 1 274 ? 10.008 -1.983 -26.563 1.00 37.59 274 THR A N 1
ATOM 2219 C CA . THR A 1 274 ? 9.929 -1.309 -27.876 1.00 37.59 274 THR A CA 1
ATOM 2220 C C . THR A 1 274 ? 11.057 -1.746 -28.813 1.00 37.59 274 THR A C 1
ATOM 2222 O O . THR A 1 274 ? 12.142 -2.099 -28.356 1.00 37.59 274 THR A O 1
ATOM 2225 N N . ASP A 1 275 ? 10.831 -1.645 -30.130 1.00 37.41 275 ASP A N 1
ATOM 2226 C CA . ASP A 1 275 ? 11.919 -1.633 -31.113 1.00 37.41 275 ASP A CA 1
ATOM 2227 C C . ASP A 1 275 ? 12.762 -0.371 -30.855 1.00 37.41 275 ASP A C 1
ATOM 2229 O O . ASP A 1 275 ? 12.333 0.748 -31.152 1.00 37.41 275 ASP A O 1
ATOM 2233 N N . ALA A 1 276 ? 13.931 -0.533 -30.238 1.00 40.94 276 ALA A N 1
ATOM 2234 C CA . ALA A 1 276 ? 14.869 0.552 -29.981 1.00 40.94 276 ALA A CA 1
ATOM 2235 C C . ALA A 1 276 ? 15.977 0.554 -31.043 1.00 40.94 276 ALA A C 1
ATOM 2237 O O . ALA A 1 276 ? 16.526 -0.491 -31.394 1.00 40.94 276 ALA A O 1
ATOM 2238 N N . LEU A 1 277 ? 16.312 1.739 -31.560 1.00 37.41 277 LEU A N 1
ATOM 2239 C CA . LEU A 1 277 ? 17.564 1.967 -32.277 1.00 37.41 277 LEU A CA 1
ATOM 2240 C C . LEU A 1 277 ? 18.540 2.579 -31.273 1.00 37.41 277 LEU A C 1
ATOM 2242 O O . LEU A 1 277 ? 18.391 3.745 -30.911 1.00 37.41 277 LEU A O 1
ATOM 2246 N N . ASP A 1 278 ? 19.488 1.777 -30.802 1.00 41.84 278 ASP A N 1
ATOM 2247 C CA . ASP A 1 278 ? 20.542 2.244 -29.905 1.00 41.84 278 ASP A CA 1
ATOM 2248 C C . ASP A 1 278 ? 21.659 2.907 -30.727 1.00 41.84 278 ASP A C 1
ATOM 2250 O O . ASP A 1 278 ? 22.160 2.327 -31.693 1.00 41.84 278 ASP A O 1
ATOM 2254 N N . LEU A 1 279 ? 22.009 4.147 -30.381 1.00 42.66 279 LEU A N 1
ATOM 2255 C CA . LEU A 1 279 ? 23.039 4.938 -31.055 1.00 42.66 279 LEU A CA 1
ATOM 2256 C C . LEU A 1 279 ? 24.111 5.303 -30.027 1.00 42.66 279 LEU A C 1
ATOM 2258 O O . LEU A 1 279 ? 23.888 6.169 -29.177 1.00 42.66 279 LEU A O 1
ATOM 2262 N N . ARG A 1 280 ? 25.304 4.703 -30.124 1.00 40.53 280 ARG A N 1
ATOM 2263 C CA . ARG A 1 280 ? 26.444 5.154 -29.320 1.00 40.53 280 ARG A CA 1
ATOM 2264 C C . ARG A 1 280 ? 26.992 6.458 -29.898 1.00 40.53 280 ARG A C 1
ATOM 2266 O O . ARG A 1 280 ? 27.294 6.548 -31.086 1.00 40.53 280 ARG A O 1
ATOM 2273 N N . LEU A 1 281 ? 27.161 7.470 -29.050 1.00 44.97 281 LEU A N 1
ATOM 2274 C CA . LEU A 1 281 ? 27.833 8.709 -29.438 1.00 44.97 281 LEU A CA 1
ATOM 2275 C C . LEU A 1 281 ? 29.352 8.518 -29.429 1.00 44.97 281 LEU A C 1
ATOM 2277 O O . LEU A 1 281 ? 29.913 7.970 -28.479 1.00 44.97 281 LEU A O 1
ATOM 2281 N N . SER A 1 282 ? 30.010 8.996 -30.484 1.00 46.84 282 SER A N 1
ATOM 2282 C CA . SER A 1 282 ? 31.468 9.129 -30.557 1.00 46.84 282 SER A CA 1
ATOM 2283 C C . SER A 1 282 ? 31.977 10.108 -29.484 1.00 46.84 282 SER A C 1
ATOM 2285 O O . SER A 1 282 ? 31.276 11.063 -29.141 1.00 46.84 282 SER A O 1
ATOM 2287 N N . SER A 1 283 ? 33.196 9.924 -28.962 1.00 53.75 283 SER A N 1
ATOM 2288 C CA . SER A 1 283 ? 33.808 10.928 -28.078 1.00 53.75 283 SER A CA 1
ATOM 2289 C C . SER A 1 283 ? 34.139 12.223 -28.841 1.00 53.75 283 SER A C 1
ATOM 2291 O O . SER A 1 283 ? 34.204 12.237 -30.073 1.00 53.75 283 SER A O 1
ATOM 2293 N N . TRP A 1 284 ? 34.409 13.327 -28.130 1.00 59.31 284 TRP A N 1
ATOM 2294 C CA . TRP A 1 284 ? 34.871 14.570 -28.772 1.00 59.31 284 TRP A CA 1
ATOM 2295 C C . TRP A 1 284 ? 36.156 14.371 -29.583 1.00 59.31 284 TRP A C 1
ATOM 2297 O O . TRP A 1 284 ? 36.317 14.985 -30.636 1.00 59.31 284 TRP A O 1
ATOM 2307 N N . ALA A 1 285 ? 37.048 13.493 -29.120 1.00 59.69 285 ALA A N 1
ATOM 2308 C CA . ALA A 1 285 ? 38.271 13.147 -29.835 1.00 59.69 285 ALA A CA 1
ATOM 2309 C C . ALA A 1 285 ? 37.965 12.380 -31.131 1.00 59.69 285 ALA A C 1
ATOM 2311 O O . ALA A 1 285 ? 38.507 12.717 -32.182 1.00 59.69 285 ALA A O 1
ATOM 2312 N N . ASP A 1 286 ? 37.037 11.422 -31.075 1.00 57.66 286 ASP A N 1
ATOM 2313 C CA . ASP A 1 286 ? 36.606 10.646 -32.242 1.00 57.66 286 ASP A CA 1
ATOM 2314 C C . ASP A 1 286 ? 35.916 11.537 -33.283 1.00 57.66 286 ASP A C 1
ATOM 2316 O O . ASP A 1 286 ? 36.138 11.379 -34.478 1.00 57.66 286 ASP A O 1
ATOM 2320 N N . LEU A 1 287 ? 35.115 12.519 -32.851 1.00 61.91 287 LEU A N 1
ATOM 2321 C CA . LEU A 1 287 ? 34.461 13.482 -33.742 1.00 61.91 287 LEU A CA 1
ATOM 2322 C C . LEU A 1 287 ? 35.474 14.391 -34.457 1.00 61.91 287 LEU A C 1
ATOM 2324 O O . LEU A 1 287 ? 35.335 14.650 -35.655 1.00 61.91 287 LEU A O 1
ATOM 2328 N N . LEU A 1 288 ? 36.490 14.872 -33.734 1.00 66.69 288 LEU A N 1
ATOM 2329 C CA . LEU A 1 288 ? 37.517 15.772 -34.270 1.00 66.69 288 LEU A CA 1
ATOM 2330 C C . LEU A 1 288 ? 38.537 15.056 -35.166 1.00 66.69 288 LEU A C 1
ATOM 2332 O O . LEU A 1 288 ? 39.073 15.674 -36.081 1.00 66.69 288 LEU A O 1
ATOM 2336 N N . ALA A 1 289 ? 38.773 13.760 -34.955 1.00 66.75 289 ALA A N 1
ATOM 2337 C CA . ALA A 1 289 ? 39.687 12.959 -35.769 1.00 66.75 289 ALA A CA 1
ATOM 2338 C C . ALA A 1 289 ? 39.107 12.548 -37.138 1.00 66.75 289 ALA A C 1
ATOM 2340 O O . ALA A 1 289 ? 39.792 11.898 -37.931 1.00 66.75 289 ALA A O 1
ATOM 2341 N N . ARG A 1 290 ? 37.844 12.890 -37.434 1.00 62.88 290 ARG A N 1
ATOM 2342 C CA . ARG A 1 290 ? 37.152 12.394 -38.633 1.00 62.88 290 ARG A CA 1
ATOM 2343 C C . ARG A 1 290 ? 37.551 13.109 -39.931 1.00 62.88 290 ARG A C 1
ATOM 2345 O O . ARG A 1 290 ? 37.783 14.317 -39.919 1.00 62.88 290 A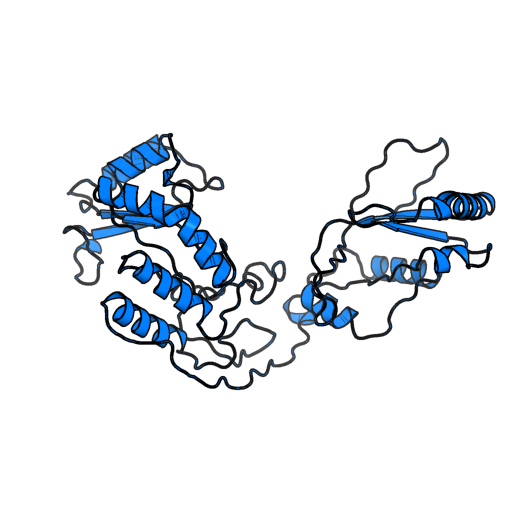RG A O 1
ATOM 2352 N N . PRO A 1 291 ? 37.512 12.401 -41.078 1.00 62.12 291 PRO A N 1
ATOM 2353 C CA . PRO A 1 291 ? 37.711 12.982 -42.409 1.00 62.12 291 PRO A CA 1
ATOM 2354 C C . PRO A 1 291 ? 36.699 14.089 -42.750 1.00 62.12 291 PRO A C 1
ATOM 2356 O O . PRO A 1 291 ? 35.530 14.022 -42.368 1.00 62.12 291 PRO A O 1
ATOM 2359 N N . ALA A 1 292 ? 37.144 15.154 -43.428 1.00 57.62 292 ALA A N 1
ATOM 2360 C CA . ALA A 1 292 ? 36.374 16.382 -43.697 1.00 57.62 292 ALA A CA 1
ATOM 2361 C C . ALA A 1 292 ? 35.237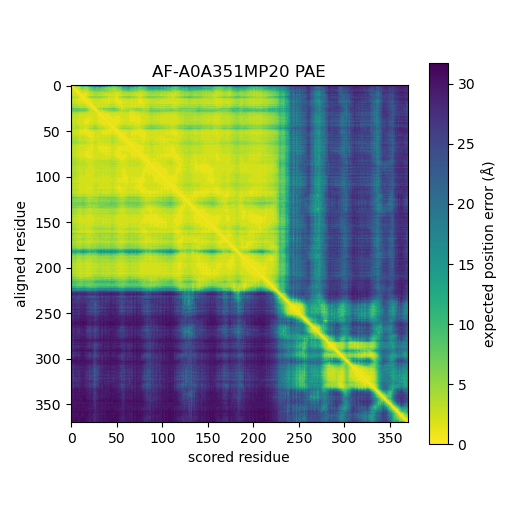 16.275 -44.718 1.00 57.62 292 ALA A C 1
ATOM 2363 O O . ALA A 1 292 ? 34.480 17.224 -44.883 1.00 57.62 292 ALA A O 1
ATOM 2364 N N . ASP A 1 293 ? 35.092 15.126 -45.358 1.00 61.75 293 ASP A N 1
ATOM 2365 C CA . ASP A 1 293 ? 34.098 14.835 -46.385 1.00 61.75 293 ASP A CA 1
ATOM 2366 C C . ASP A 1 293 ? 32.798 14.221 -45.836 1.00 61.75 293 ASP A C 1
ATOM 2368 O O . ASP A 1 293 ? 31.905 13.894 -46.614 1.00 61.75 293 ASP A O 1
ATOM 2372 N N . SER A 1 294 ? 32.646 14.094 -44.509 1.00 59.31 294 SER A N 1
ATOM 2373 C CA . SER A 1 294 ? 31.397 13.614 -43.902 1.00 59.31 294 SER A CA 1
ATOM 2374 C C . SER A 1 294 ? 30.240 14.578 -44.217 1.00 59.31 294 SER A C 1
ATOM 2376 O O . SER A 1 294 ? 30.268 15.724 -43.760 1.00 59.31 294 SER A O 1
ATOM 2378 N N . PRO A 1 295 ? 29.187 14.140 -44.934 1.00 60.88 295 PRO A N 1
ATOM 2379 C CA . PRO A 1 295 ? 28.077 15.011 -45.328 1.00 60.88 295 PRO A CA 1
ATOM 2380 C C . PRO A 1 295 ? 27.158 15.373 -44.153 1.00 60.88 295 PRO A C 1
ATOM 2382 O O . PRO A 1 295 ? 26.329 16.274 -44.271 1.00 60.88 295 PRO A O 1
ATOM 2385 N N . ILE A 1 296 ? 27.284 14.671 -43.022 1.00 60.78 296 ILE A N 1
ATOM 2386 C CA . ILE A 1 296 ? 26.498 14.888 -41.806 1.00 60.78 296 ILE A CA 1
ATOM 2387 C C . ILE A 1 296 ? 27.434 14.895 -40.590 1.00 60.78 296 ILE A C 1
ATOM 2389 O O . ILE A 1 296 ? 28.318 14.041 -40.472 1.00 60.78 296 ILE A O 1
ATOM 2393 N N . LEU A 1 297 ? 27.214 15.846 -39.680 1.00 61.22 297 LEU A N 1
ATOM 2394 C CA . LEU A 1 297 ? 27.838 15.934 -38.359 1.00 61.22 297 LEU A CA 1
ATOM 2395 C C . LEU A 1 297 ? 26.745 15.933 -37.284 1.00 61.22 297 LEU A C 1
ATOM 2397 O O . LEU A 1 297 ? 25.944 16.862 -37.231 1.00 61.22 297 LEU A O 1
ATOM 2401 N N . LEU A 1 298 ? 26.706 14.908 -36.431 1.00 60.12 298 LEU A N 1
ATOM 2402 C CA . LEU A 1 298 ? 25.712 14.770 -35.364 1.00 60.12 298 LEU A CA 1
ATOM 2403 C C . LEU A 1 298 ? 26.322 15.128 -34.002 1.00 60.12 298 LEU A C 1
ATOM 2405 O O . LEU A 1 298 ? 27.245 14.468 -33.532 1.00 60.12 298 LEU A O 1
ATOM 2409 N N . PHE A 1 299 ? 25.765 16.143 -33.355 1.00 57.12 299 PHE A N 1
ATOM 2410 C CA . PHE A 1 299 ? 25.945 16.453 -31.944 1.00 57.12 299 PHE A CA 1
ATOM 2411 C C . PHE A 1 299 ? 24.780 15.851 -31.169 1.00 57.12 299 PHE A C 1
ATOM 2413 O O . PHE A 1 299 ? 23.635 16.075 -31.549 1.00 57.12 299 PHE A O 1
ATOM 2420 N N . ALA A 1 300 ? 25.023 15.148 -30.067 1.00 52.31 300 ALA A N 1
ATOM 2421 C CA . ALA A 1 300 ? 23.947 14.775 -29.157 1.00 52.31 300 ALA A CA 1
ATOM 2422 C C . ALA A 1 300 ? 24.324 15.086 -27.707 1.00 52.31 300 ALA A C 1
ATOM 2424 O O . ALA A 1 300 ? 25.446 14.821 -27.283 1.00 52.31 300 ALA A O 1
ATOM 2425 N N . ALA A 1 301 ? 23.396 15.682 -26.966 1.00 44.03 301 ALA A N 1
ATOM 2426 C CA . ALA A 1 301 ? 23.540 16.009 -25.555 1.00 44.03 301 ALA A CA 1
ATOM 2427 C C . ALA A 1 301 ? 22.326 15.497 -24.781 1.00 44.03 301 ALA A C 1
ATOM 2429 O O . ALA A 1 301 ? 21.186 15.716 -25.183 1.00 44.03 301 ALA A O 1
ATOM 2430 N N . GLY A 1 302 ? 22.564 14.840 -23.648 1.00 44.53 302 GLY A N 1
ATOM 2431 C CA . GLY A 1 302 ? 21.520 14.610 -22.650 1.00 44.53 302 GLY A CA 1
ATOM 2432 C C . GLY A 1 302 ? 21.215 15.883 -21.850 1.00 44.53 302 GLY A C 1
ATOM 2433 O O . GLY A 1 302 ? 21.696 16.971 -22.165 1.00 44.53 302 GLY A O 1
ATOM 2434 N N . ASN A 1 303 ? 20.477 15.726 -20.749 1.00 34.16 303 ASN A N 1
ATOM 2435 C CA . ASN A 1 303 ? 20.109 16.801 -19.813 1.00 34.16 303 ASN A CA 1
ATOM 2436 C C . ASN A 1 303 ? 21.296 17.521 -19.119 1.00 34.16 303 ASN A C 1
ATOM 2438 O O . ASN A 1 303 ? 21.065 18.379 -18.273 1.00 34.16 303 ASN A O 1
ATOM 2442 N N . GLU A 1 304 ? 22.544 17.192 -19.462 1.00 34.69 304 GLU A N 1
ATOM 2443 C CA . GLU A 1 304 ? 23.770 17.752 -18.869 1.00 34.69 304 GLU A CA 1
ATOM 2444 C C . GLU A 1 304 ? 24.555 18.659 -19.837 1.00 34.69 304 GLU A C 1
ATOM 2446 O O . GLU A 1 304 ? 25.639 19.139 -19.516 1.00 34.69 304 GLU A O 1
ATOM 2451 N N . GLY A 1 305 ? 23.987 18.963 -21.011 1.00 45.44 305 GLY A N 1
ATOM 2452 C CA . GLY A 1 305 ? 24.627 19.815 -22.014 1.00 45.44 305 GLY A CA 1
ATOM 2453 C C . GLY A 1 305 ? 25.774 19.124 -22.761 1.00 45.44 305 GLY A C 1
ATOM 2454 O O . GLY A 1 305 ? 26.117 17.967 -22.519 1.00 45.44 305 GLY A O 1
ATOM 2455 N N . PHE A 1 306 ? 26.358 19.831 -23.730 1.00 50.62 306 PHE A N 1
ATOM 2456 C CA . PHE A 1 306 ? 27.552 19.379 -24.446 1.00 50.62 306 PHE A CA 1
ATOM 2457 C C . PHE A 1 306 ? 28.759 19.530 -23.516 1.00 50.62 306 PHE A C 1
ATOM 2459 O O . PHE A 1 306 ? 29.405 20.572 -23.526 1.00 50.62 306 PHE A O 1
ATOM 2466 N N . GLY A 1 307 ? 29.045 18.526 -22.684 1.00 51.88 307 GLY A N 1
ATOM 2467 C CA . GLY A 1 307 ? 30.143 18.528 -21.704 1.00 51.88 307 GLY A CA 1
ATOM 2468 C C . GLY A 1 307 ? 31.558 18.508 -22.307 1.00 51.88 307 GLY A C 1
ATOM 2469 O O . GLY A 1 307 ? 32.418 17.764 -21.843 1.00 51.88 307 GLY A O 1
ATOM 2470 N N . ALA A 1 308 ? 31.811 19.257 -23.382 1.00 55.75 308 ALA A N 1
ATOM 2471 C CA . ALA A 1 308 ? 33.148 19.450 -23.926 1.00 55.75 308 ALA A CA 1
ATOM 2472 C C . ALA A 1 308 ? 33.973 20.337 -22.977 1.00 55.75 308 ALA A C 1
ATOM 2474 O O . ALA A 1 308 ? 33.484 21.387 -22.564 1.00 55.75 308 ALA A O 1
ATOM 2475 N N . PRO A 1 309 ? 35.232 19.983 -22.670 1.00 62.91 309 PRO A N 1
ATOM 2476 C CA . PRO A 1 309 ? 36.168 20.916 -22.053 1.00 62.91 309 PRO A CA 1
ATOM 2477 C C . PRO A 1 309 ? 36.264 22.210 -22.873 1.00 62.91 309 PRO A C 1
ATOM 2479 O O . PRO A 1 309 ? 36.378 22.139 -24.099 1.00 62.91 309 PRO A O 1
ATOM 2482 N N . ASP A 1 310 ? 36.310 23.373 -22.216 1.00 64.62 310 ASP A N 1
ATOM 2483 C CA . ASP A 1 310 ? 36.379 24.695 -22.874 1.00 64.62 310 ASP A CA 1
ATOM 2484 C C . ASP A 1 310 ? 37.487 24.782 -23.941 1.00 64.62 310 ASP A C 1
ATOM 2486 O O . ASP A 1 310 ? 37.331 25.424 -24.980 1.00 64.62 310 ASP A O 1
ATOM 2490 N N . ALA A 1 311 ? 38.596 24.069 -23.728 1.00 70.25 311 ALA A N 1
ATOM 2491 C CA . ALA A 1 311 ? 39.725 24.000 -24.653 1.00 70.25 311 ALA A CA 1
ATOM 2492 C C . ALA A 1 311 ? 39.406 23.326 -26.008 1.00 70.25 311 ALA A C 1
ATOM 2494 O O . ALA A 1 311 ? 40.099 23.576 -26.996 1.00 70.25 311 ALA A O 1
ATOM 2495 N N . LEU A 1 312 ? 38.376 22.475 -26.076 1.00 58.97 312 LEU A N 1
ATOM 2496 C CA . LEU A 1 312 ? 37.957 21.783 -27.303 1.00 58.97 312 LEU A CA 1
ATOM 2497 C C . LEU A 1 312 ? 36.883 22.551 -28.083 1.00 58.97 312 LEU A C 1
ATOM 2499 O O . LEU A 1 312 ? 36.713 22.309 -29.279 1.00 58.97 312 LEU A O 1
ATOM 2503 N N . VAL A 1 313 ? 36.196 23.508 -27.452 1.00 61.22 313 VAL A N 1
ATOM 2504 C CA . VAL A 1 313 ? 35.082 24.259 -28.056 1.00 61.22 313 VAL A CA 1
ATOM 2505 C C . VAL A 1 313 ? 35.466 24.943 -29.379 1.00 61.22 313 VAL A C 1
ATOM 2507 O O . VAL A 1 313 ? 34.732 24.772 -30.354 1.00 61.22 313 VAL A O 1
ATOM 2510 N N . PRO A 1 314 ? 36.615 25.641 -29.508 1.00 69.75 314 PRO A N 1
ATOM 2511 C CA . PRO A 1 314 ? 36.991 26.272 -30.776 1.00 69.75 314 PRO A CA 1
ATOM 2512 C C . PRO A 1 314 ? 37.198 25.268 -31.918 1.00 69.75 314 PRO A C 1
ATOM 2514 O O . PRO A 1 314 ? 36.861 25.558 -33.065 1.00 69.75 314 PRO A O 1
ATOM 2517 N N . GLN A 1 315 ? 37.717 24.078 -31.606 1.00 71.19 315 GLN A N 1
ATOM 2518 C CA . GLN A 1 315 ? 37.963 23.017 -32.588 1.00 71.19 315 GLN A CA 1
ATOM 2519 C C . GLN A 1 315 ? 36.646 22.383 -33.044 1.00 71.19 315 GLN A C 1
ATOM 2521 O O . GLN A 1 315 ? 36.433 22.183 -34.238 1.00 71.19 315 GLN A O 1
ATOM 2526 N N . ILE A 1 316 ? 35.725 22.152 -32.106 1.00 63.78 316 ILE A N 1
ATOM 2527 C CA . ILE A 1 316 ? 34.376 21.643 -32.383 1.00 63.78 316 ILE A CA 1
ATOM 2528 C C . ILE A 1 316 ? 33.596 22.621 -33.274 1.00 63.78 316 ILE A C 1
ATOM 2530 O O . ILE A 1 316 ? 32.977 22.216 -34.259 1.00 63.78 316 ILE A O 1
ATOM 2534 N N . VAL A 1 317 ? 33.667 23.921 -32.970 1.00 67.44 317 VAL A N 1
ATOM 2535 C CA . VAL A 1 317 ? 33.029 24.973 -33.774 1.00 67.44 317 VAL A CA 1
ATOM 2536 C C . VAL A 1 317 ? 33.653 25.058 -35.166 1.00 67.44 317 VAL A C 1
ATOM 2538 O O . VAL A 1 317 ? 32.919 25.108 -36.153 1.00 67.44 317 VAL A O 1
ATOM 2541 N N . GLY A 1 318 ? 34.986 25.034 -35.267 1.00 72.25 318 GLY A N 1
ATOM 2542 C CA . GLY A 1 318 ? 35.686 25.020 -36.554 1.00 72.25 318 GLY A CA 1
ATOM 2543 C C . GLY A 1 318 ? 35.248 23.842 -37.423 1.00 72.25 318 GLY A C 1
ATOM 2544 O O . GLY A 1 318 ? 34.927 24.015 -38.599 1.00 72.25 318 GLY A O 1
ATOM 2545 N N . ARG A 1 319 ? 35.103 22.667 -36.809 1.00 72.00 319 ARG A N 1
ATOM 2546 C CA . ARG A 1 319 ? 34.667 21.450 -37.484 1.00 72.00 319 ARG A CA 1
ATOM 2547 C C . ARG A 1 319 ? 33.232 21.522 -38.005 1.00 72.00 319 ARG A C 1
ATOM 2549 O O . ARG A 1 319 ? 32.968 21.151 -39.147 1.00 72.00 319 ARG A O 1
ATOM 2556 N N . ALA A 1 320 ? 32.306 22.039 -37.200 1.00 66.38 320 ALA A N 1
ATOM 2557 C CA . ALA A 1 320 ? 30.928 22.258 -37.634 1.00 66.38 320 ALA A CA 1
ATOM 2558 C C . ALA A 1 320 ? 30.854 23.242 -38.813 1.00 66.38 320 ALA A C 1
ATOM 2560 O O . ALA A 1 320 ? 30.100 23.028 -39.761 1.00 66.38 320 ALA A O 1
ATOM 2561 N N . GLN A 1 321 ? 31.672 24.297 -38.789 1.00 67.88 321 GLN A N 1
ATOM 2562 C CA . GLN A 1 321 ? 31.742 25.269 -39.879 1.00 67.88 321 GLN A CA 1
ATOM 2563 C C . GLN A 1 321 ? 32.293 24.668 -41.176 1.00 67.88 321 GLN A C 1
ATOM 2565 O O . GLN A 1 321 ? 31.806 25.023 -42.246 1.00 67.88 321 GLN A O 1
ATOM 2570 N N . GLU A 1 322 ? 33.287 23.779 -41.108 1.00 71.00 322 GLU A N 1
ATOM 2571 C CA . GLU A 1 322 ? 33.811 23.067 -42.283 1.00 71.00 322 GLU A CA 1
ATOM 2572 C C . GLU A 1 322 ? 32.727 22.235 -42.967 1.00 71.00 322 GLU A C 1
ATOM 2574 O O . GLU A 1 322 ? 32.523 22.374 -44.173 1.00 71.00 322 GLU A O 1
ATOM 2579 N N . VAL A 1 323 ? 31.983 21.444 -42.187 1.00 67.69 323 VAL A N 1
ATOM 2580 C CA . VAL A 1 323 ? 30.884 20.609 -42.695 1.00 67.69 323 VAL A CA 1
ATOM 2581 C C . VAL A 1 323 ? 29.806 21.473 -43.350 1.00 67.69 323 VAL A C 1
ATOM 2583 O O . VAL A 1 323 ? 29.391 21.190 -44.471 1.00 67.69 323 VAL A O 1
ATOM 2586 N N . LEU A 1 324 ? 29.409 22.580 -42.712 1.00 62.03 324 LEU A N 1
ATOM 2587 C CA . LEU A 1 324 ? 28.420 23.505 -43.278 1.00 62.03 324 LEU A CA 1
ATOM 2588 C C . LEU A 1 324 ? 28.912 24.183 -44.568 1.00 62.03 324 LEU A C 1
ATOM 2590 O O . LEU A 1 324 ? 28.146 24.322 -45.520 1.00 62.03 324 LEU A O 1
ATOM 2594 N N . ARG A 1 325 ? 30.189 24.589 -44.640 1.00 73.56 325 ARG A N 1
ATOM 2595 C CA . ARG A 1 325 ? 30.776 25.195 -45.854 1.00 73.56 325 ARG A CA 1
ATOM 2596 C C . ARG A 1 325 ? 30.872 24.207 -47.014 1.00 73.56 325 ARG A C 1
ATOM 2598 O O . ARG A 1 325 ? 30.779 24.629 -48.163 1.00 73.56 325 ARG A O 1
ATOM 2605 N N . ALA A 1 326 ? 31.035 22.920 -46.722 1.00 71.69 326 ALA A N 1
ATOM 2606 C CA . ALA A 1 326 ? 31.026 21.849 -47.715 1.00 71.69 326 ALA A CA 1
ATOM 2607 C C . ALA A 1 326 ? 29.608 21.474 -48.198 1.00 71.69 326 ALA A C 1
ATOM 2609 O O . ALA A 1 326 ? 29.462 20.561 -49.007 1.00 71.69 326 ALA A O 1
ATOM 2610 N N . GLY A 1 327 ? 28.564 22.166 -47.722 1.00 62.47 327 GLY A N 1
ATOM 2611 C CA . GLY A 1 327 ? 27.167 21.851 -48.036 1.00 62.47 327 GLY A CA 1
ATOM 2612 C C . GLY A 1 327 ? 26.601 20.679 -47.228 1.00 62.47 327 GLY A C 1
ATOM 2613 O O . GLY A 1 327 ? 25.527 20.181 -47.556 1.00 62.47 327 GLY A O 1
ATOM 2614 N N . GLY A 1 328 ? 27.314 20.233 -46.191 1.00 63.50 328 GLY A N 1
ATOM 2615 C CA . GLY A 1 328 ? 26.866 19.205 -45.260 1.00 63.50 328 GLY A CA 1
ATOM 2616 C C . GLY A 1 328 ? 25.900 19.734 -44.199 1.00 63.50 328 GLY A C 1
ATOM 2617 O O . GLY A 1 328 ? 25.678 20.938 -44.052 1.00 63.50 328 GLY A O 1
ATOM 2618 N N . VAL A 1 329 ? 25.322 18.813 -43.431 1.00 59.22 329 VAL A N 1
ATOM 2619 C CA . VAL A 1 329 ? 24.299 19.098 -42.418 1.00 59.22 329 VAL A CA 1
ATOM 2620 C C . VAL A 1 329 ? 24.863 18.877 -41.020 1.00 59.22 329 VAL A C 1
ATOM 2622 O O . VAL A 1 329 ? 25.431 17.829 -40.722 1.00 59.22 329 VAL A O 1
ATOM 2625 N N . VAL A 1 330 ? 24.653 19.849 -40.133 1.00 58.75 330 VAL A N 1
ATOM 2626 C CA . VAL A 1 330 ? 24.895 19.683 -38.698 1.00 58.75 330 VAL A CA 1
ATOM 2627 C C . VAL A 1 330 ? 23.570 19.368 -38.014 1.00 58.75 330 VAL A C 1
ATOM 2629 O O . VAL A 1 330 ? 22.630 20.157 -38.082 1.00 58.75 330 VAL A O 1
ATOM 2632 N N . VAL A 1 331 ? 23.498 18.225 -37.342 1.00 58.38 331 VAL A N 1
ATOM 2633 C CA . VAL A 1 331 ? 22.335 17.786 -36.569 1.00 58.38 331 VAL A CA 1
ATOM 2634 C C . VAL A 1 331 ? 22.675 17.914 -35.091 1.00 58.38 331 VAL A C 1
ATOM 2636 O O . VAL A 1 331 ? 23.724 17.451 -34.662 1.00 58.38 331 VAL A O 1
ATOM 2639 N N . VAL A 1 332 ? 21.802 18.542 -34.306 1.00 53.16 332 VAL A N 1
ATOM 2640 C CA . VAL A 1 332 ? 21.963 18.688 -32.853 1.00 53.16 332 VAL A CA 1
ATOM 2641 C C . VAL A 1 332 ? 20.779 18.011 -32.169 1.00 53.16 332 VAL A C 1
ATOM 2643 O O . VAL A 1 332 ? 19.641 18.445 -32.329 1.00 53.16 332 VAL A O 1
ATOM 2646 N N . ALA A 1 333 ? 21.035 16.941 -31.425 1.00 48.75 333 ALA A N 1
ATOM 2647 C CA . ALA A 1 333 ? 20.036 16.133 -30.739 1.00 48.75 333 ALA A CA 1
ATOM 2648 C C . ALA A 1 333 ? 20.099 16.371 -29.218 1.00 48.75 333 ALA A C 1
ATOM 2650 O O . ALA A 1 333 ? 21.156 16.242 -28.610 1.00 48.75 333 ALA A O 1
ATOM 2651 N N . GLY A 1 334 ? 18.979 16.732 -28.589 1.00 41.31 334 GLY A N 1
ATOM 2652 C CA . GLY A 1 334 ? 18.860 16.908 -27.132 1.00 41.31 334 GLY A CA 1
ATOM 2653 C C . GLY A 1 334 ? 18.017 15.796 -26.492 1.00 41.31 334 GLY A C 1
ATOM 2654 O O . GLY A 1 334 ? 16.967 15.465 -27.040 1.00 41.31 334 GLY A O 1
ATOM 2655 N N . GLY A 1 335 ? 18.447 15.226 -25.360 1.00 42.94 335 GLY A N 1
ATOM 2656 C CA . GLY A 1 335 ? 17.763 14.128 -24.649 1.00 42.94 335 GLY A CA 1
ATOM 2657 C C . GLY A 1 335 ? 17.086 14.523 -23.323 1.00 42.94 335 GLY A C 1
ATOM 2658 O O . GLY A 1 335 ? 17.433 15.536 -22.723 1.00 42.94 335 GLY A O 1
ATOM 2659 N N . GLY A 1 336 ? 16.139 13.697 -22.846 1.00 36.69 336 GLY A N 1
ATOM 2660 C CA . GLY A 1 336 ? 15.486 13.783 -21.521 1.00 36.69 336 GLY A CA 1
ATOM 2661 C C . GLY A 1 336 ? 15.822 12.612 -20.574 1.00 36.69 336 GLY A C 1
ATOM 2662 O O . GLY A 1 336 ? 16.332 11.597 -21.027 1.00 36.69 336 GLY A O 1
ATOM 2663 N N . ASN A 1 337 ? 15.542 12.753 -19.263 1.00 34.72 337 ASN A N 1
ATOM 2664 C CA . ASN A 1 337 ? 15.960 11.859 -18.153 1.00 34.72 337 ASN A CA 1
ATOM 2665 C C . ASN A 1 337 ? 15.395 10.411 -18.180 1.00 34.72 337 ASN A C 1
ATOM 2667 O O . ASN A 1 337 ? 14.206 10.238 -17.947 1.00 34.72 337 ASN A O 1
ATOM 2671 N N . TYR A 1 338 ? 16.260 9.388 -18.271 1.00 40.03 338 TYR A N 1
ATOM 2672 C CA . TYR A 1 338 ? 16.007 7.980 -17.902 1.00 40.03 338 TYR A CA 1
ATOM 2673 C C . TYR A 1 338 ? 17.181 7.387 -17.085 1.00 40.03 338 TYR A C 1
ATOM 2675 O O . TYR A 1 338 ? 18.330 7.546 -17.484 1.00 40.03 338 TYR A O 1
ATOM 2683 N N . PRO A 1 339 ? 16.958 6.735 -15.934 1.00 34.22 339 PRO A N 1
ATOM 2684 C CA . PRO A 1 339 ? 18.035 6.077 -15.198 1.00 34.22 339 PRO A CA 1
ATOM 2685 C C . PRO A 1 339 ? 18.370 4.718 -15.837 1.00 34.22 339 PRO A C 1
ATOM 2687 O O . PRO A 1 339 ? 17.527 3.824 -15.858 1.00 34.22 339 PRO A O 1
ATOM 2690 N N . LEU A 1 340 ? 19.599 4.556 -16.329 1.00 35.25 340 LEU A N 1
ATOM 2691 C CA . LEU A 1 340 ? 20.179 3.248 -16.650 1.00 35.25 340 LEU A CA 1
ATOM 2692 C C . LEU A 1 340 ? 20.928 2.713 -15.428 1.00 35.25 340 LEU A C 1
ATOM 2694 O O . LEU A 1 340 ? 21.556 3.475 -14.694 1.00 35.25 340 LEU A O 1
ATOM 2698 N N . PHE A 1 341 ? 20.858 1.401 -15.205 1.00 32.75 341 PHE A N 1
ATOM 2699 C CA . PHE A 1 341 ? 21.615 0.724 -14.155 1.00 32.75 341 PHE A CA 1
ATOM 2700 C C . PHE A 1 341 ? 22.687 -0.159 -14.795 1.00 32.75 341 PHE A C 1
ATOM 2702 O O . PHE A 1 341 ? 22.364 -1.120 -15.494 1.00 32.75 341 PHE A O 1
ATOM 2709 N N . TYR A 1 342 ? 23.959 0.156 -14.546 1.00 37.50 342 TYR A N 1
ATOM 2710 C CA . TYR A 1 342 ? 25.099 -0.655 -14.967 1.00 37.50 342 TYR A CA 1
ATOM 2711 C C . TYR A 1 342 ? 25.528 -1.568 -13.809 1.00 37.50 342 TYR A C 1
ATOM 2713 O O . TYR A 1 342 ? 26.017 -1.056 -12.799 1.00 37.50 342 TYR A O 1
ATOM 2721 N N . PRO A 1 343 ? 25.428 -2.908 -13.932 1.00 33.41 343 PRO A N 1
ATOM 2722 C CA . PRO A 1 343 ? 25.754 -3.831 -12.837 1.00 33.41 343 PRO A CA 1
ATOM 2723 C C . PRO A 1 343 ? 27.185 -3.685 -12.297 1.00 33.41 343 PRO A C 1
ATOM 2725 O O . PRO A 1 343 ? 27.440 -4.003 -11.141 1.00 33.41 343 PRO A O 1
ATOM 2728 N N . ASN A 1 344 ? 28.106 -3.174 -13.123 1.00 38.78 344 ASN A N 1
ATOM 2729 C CA . ASN A 1 344 ? 29.540 -3.132 -12.831 1.00 38.78 344 ASN A CA 1
ATOM 2730 C C . ASN A 1 344 ? 30.139 -1.713 -12.813 1.00 38.78 344 ASN A C 1
ATOM 2732 O O . ASN A 1 344 ? 31.347 -1.589 -12.630 1.00 38.78 344 ASN A O 1
ATOM 2736 N N . GLN A 1 345 ? 29.344 -0.658 -13.044 1.00 35.69 345 GLN A N 1
ATOM 2737 C CA . GLN A 1 345 ? 29.861 0.720 -13.168 1.00 35.69 345 GLN A CA 1
ATOM 2738 C C . GLN A 1 345 ? 29.169 1.749 -12.262 1.00 35.69 345 GLN A C 1
ATOM 2740 O O . GLN A 1 345 ? 29.508 2.926 -12.299 1.00 35.69 345 GLN A O 1
ATOM 2745 N N . GLY A 1 346 ? 28.256 1.318 -11.385 1.00 40.88 346 GLY A N 1
ATOM 2746 C CA . GLY A 1 346 ? 27.496 2.243 -10.545 1.00 40.88 346 GLY A CA 1
ATOM 2747 C C . GLY A 1 346 ? 26.473 3.058 -11.347 1.00 40.88 346 GLY A C 1
ATOM 2748 O O . GLY A 1 346 ? 26.244 2.814 -12.532 1.00 40.88 346 GLY A O 1
ATOM 2749 N N . GLY A 1 347 ? 25.795 3.985 -10.667 1.00 32.72 347 GLY A N 1
ATOM 2750 C CA . GLY A 1 347 ? 24.702 4.782 -11.226 1.00 32.72 347 GLY A CA 1
ATOM 2751 C C . GLY A 1 347 ? 25.174 5.899 -12.156 1.00 32.72 347 GLY A C 1
ATOM 2752 O O . GLY A 1 347 ? 25.031 7.067 -11.813 1.00 32.72 347 GLY A O 1
ATOM 2753 N N . GLU A 1 348 ? 25.708 5.564 -13.327 1.00 34.84 348 GLU A N 1
ATOM 2754 C CA . GLU A 1 348 ? 25.783 6.515 -14.439 1.00 34.84 348 GLU A CA 1
ATOM 2755 C C . GLU A 1 348 ? 24.498 6.416 -15.270 1.00 34.84 348 GLU A C 1
ATOM 2757 O O . GLU A 1 348 ? 24.186 5.391 -15.871 1.00 34.84 348 GLU A O 1
ATOM 2762 N N . ALA A 1 349 ? 23.700 7.483 -15.264 1.00 32.97 349 ALA A N 1
ATOM 2763 C CA . ALA A 1 349 ? 22.436 7.542 -15.983 1.00 32.97 349 ALA A CA 1
ATOM 2764 C C . ALA A 1 349 ? 22.663 8.015 -17.427 1.00 32.97 349 ALA A C 1
ATOM 2766 O O . ALA A 1 349 ? 22.822 9.214 -17.648 1.00 32.97 349 ALA A O 1
ATOM 2767 N N . ALA A 1 350 ? 22.596 7.126 -18.423 1.00 33.03 350 ALA A N 1
ATOM 2768 C CA . ALA A 1 350 ? 22.314 7.568 -19.792 1.00 33.03 350 ALA A CA 1
ATOM 2769 C C . ALA A 1 350 ? 20.793 7.625 -20.002 1.00 33.03 350 ALA A C 1
ATOM 2771 O O . ALA A 1 350 ? 20.052 6.713 -19.657 1.00 33.03 350 ALA A O 1
ATOM 2772 N N . LYS A 1 351 ? 20.322 8.757 -20.514 1.00 33.03 351 LYS A N 1
ATOM 2773 C CA . LYS A 1 351 ? 18.940 9.230 -20.431 1.00 33.03 351 LYS A CA 1
ATOM 2774 C C . LYS A 1 351 ? 18.428 9.472 -21.868 1.00 33.03 351 LYS A C 1
ATOM 2776 O O . LYS A 1 351 ? 19.001 10.341 -22.521 1.00 33.03 351 LYS A O 1
ATOM 2781 N N . PHE A 1 352 ? 17.428 8.738 -22.396 1.00 34.38 352 PHE A N 1
ATOM 2782 C CA . PHE A 1 352 ? 17.041 8.834 -23.826 1.00 34.38 352 PHE A CA 1
ATOM 2783 C C . PHE A 1 352 ? 15.539 8.985 -24.184 1.00 34.38 352 PHE A C 1
ATOM 2785 O O . PHE A 1 352 ? 14.728 8.107 -23.912 1.00 34.38 352 PHE A O 1
ATOM 2792 N N . GLY A 1 353 ? 15.198 10.078 -24.896 1.00 35.62 353 GLY A N 1
ATOM 2793 C CA . GLY A 1 353 ? 13.908 10.400 -25.555 1.00 35.62 353 GLY A CA 1
ATOM 2794 C C . GLY A 1 353 ? 13.841 11.887 -25.998 1.00 35.62 353 GLY A C 1
ATOM 2795 O O . GLY A 1 353 ? 14.484 12.714 -25.353 1.00 35.62 353 GLY A O 1
ATOM 2796 N N . PHE A 1 354 ? 13.106 12.252 -27.074 1.00 35.56 354 PHE A N 1
ATOM 2797 C CA . PHE A 1 354 ? 13.233 13.562 -27.776 1.00 35.56 354 PHE A CA 1
ATOM 2798 C C . PHE A 1 354 ? 11.980 14.478 -27.774 1.00 35.56 354 PHE A C 1
ATOM 2800 O O . PHE A 1 354 ? 10.854 14.001 -27.913 1.00 35.56 354 PHE A O 1
ATOM 2807 N N . ARG A 1 355 ? 12.183 15.815 -27.754 1.00 27.77 355 ARG A N 1
ATOM 2808 C CA . ARG A 1 355 ? 11.208 16.858 -28.174 1.00 27.77 355 ARG A CA 1
ATOM 2809 C C . ARG A 1 355 ? 11.929 18.049 -28.830 1.00 27.77 355 ARG A C 1
ATOM 2811 O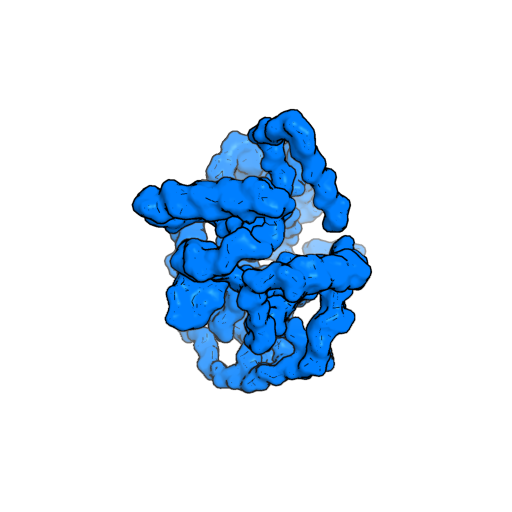 O . ARG A 1 355 ? 12.936 18.510 -28.305 1.00 27.77 355 ARG A O 1
ATOM 2818 N N . LEU A 1 356 ? 11.403 18.563 -29.946 1.00 27.50 356 LEU A N 1
ATOM 2819 C CA . LEU A 1 356 ? 11.996 19.669 -30.716 1.00 27.50 356 LEU A CA 1
ATOM 2820 C C . LEU A 1 356 ? 11.356 21.025 -30.351 1.00 27.50 356 LEU A C 1
ATOM 2822 O O . LEU A 1 356 ? 10.133 21.153 -30.398 1.00 27.50 356 LEU A O 1
ATOM 2826 N N . ALA A 1 357 ? 12.161 22.046 -30.047 1.00 26.11 357 ALA A N 1
ATOM 2827 C CA . ALA A 1 357 ? 11.728 23.446 -29.977 1.00 26.11 357 ALA A CA 1
ATOM 2828 C C . ALA A 1 357 ? 12.842 24.359 -30.514 1.00 26.11 357 ALA A C 1
ATOM 2830 O O . ALA A 1 357 ? 14.002 24.193 -30.149 1.00 26.11 357 ALA A O 1
ATOM 2831 N N . MET A 1 358 ? 12.498 25.310 -31.388 1.00 31.58 358 MET A N 1
ATOM 2832 C CA . MET A 1 358 ? 13.457 26.222 -32.023 1.00 31.58 358 MET A CA 1
ATOM 2833 C C . MET A 1 358 ? 13.213 27.662 -31.574 1.00 31.58 358 MET A C 1
ATOM 2835 O O . MET A 1 358 ? 12.103 28.176 -31.707 1.00 31.58 358 MET A O 1
ATOM 2839 N N . THR A 1 359 ? 14.272 28.341 -31.138 1.00 29.42 359 THR A N 1
ATOM 2840 C CA . THR A 1 359 ? 14.295 29.795 -30.947 1.00 29.42 359 THR A CA 1
ATOM 2841 C C . THR A 1 359 ? 15.341 30.398 -31.889 1.00 29.42 359 THR A C 1
ATOM 2843 O O . THR A 1 359 ? 16.529 30.347 -31.600 1.00 29.42 359 THR A O 1
ATOM 2846 N N . GLN A 1 360 ? 14.857 30.958 -33.008 1.00 32.78 360 GLN A N 1
ATOM 2847 C CA . GLN A 1 360 ? 15.568 31.719 -34.059 1.00 32.78 360 GLN A CA 1
ATOM 2848 C C . GLN A 1 360 ? 16.496 30.930 -35.013 1.00 32.78 360 GLN A C 1
ATOM 2850 O O . GLN A 1 360 ? 17.638 30.622 -34.695 1.00 32.78 360 GLN A O 1
ATOM 2855 N N . ALA A 1 361 ? 16.016 30.686 -36.242 1.00 35.41 361 ALA A N 1
ATOM 2856 C CA . ALA A 1 361 ? 16.806 30.174 -37.369 1.00 35.41 361 ALA A CA 1
ATOM 2857 C C . ALA A 1 361 ? 17.151 31.295 -38.375 1.00 35.41 361 ALA A C 1
ATOM 2859 O O . ALA A 1 361 ? 16.325 32.192 -38.568 1.00 35.41 361 ALA A O 1
ATOM 2860 N N . PRO A 1 362 ? 18.314 31.243 -39.058 1.00 34.75 362 PRO A N 1
ATOM 2861 C CA . PRO A 1 362 ? 18.631 32.146 -40.164 1.00 34.75 362 PRO A CA 1
ATOM 2862 C C . PRO A 1 362 ? 17.634 32.038 -41.326 1.00 34.75 362 PRO A C 1
ATOM 2864 O O . PRO A 1 362 ? 17.055 30.981 -41.585 1.00 34.75 362 PRO A O 1
ATOM 2867 N N . ALA A 1 363 ? 17.465 33.133 -42.068 1.00 28.92 363 ALA A N 1
ATOM 2868 C CA . ALA A 1 363 ? 16.635 33.148 -43.267 1.00 28.92 363 ALA A CA 1
ATOM 2869 C C . ALA A 1 363 ? 17.225 32.218 -44.344 1.00 28.92 363 ALA A C 1
ATOM 2871 O O . ALA A 1 363 ? 18.380 32.373 -44.733 1.00 28.92 363 ALA A O 1
ATOM 2872 N N . GLY A 1 364 ? 16.419 31.264 -44.823 1.00 35.97 364 GLY A N 1
ATOM 2873 C CA . GLY A 1 364 ? 16.817 30.274 -45.832 1.00 35.97 364 GLY A CA 1
ATOM 2874 C C . GLY A 1 364 ? 17.052 28.860 -45.296 1.00 35.97 364 GLY A C 1
ATOM 2875 O O . GLY A 1 364 ? 17.278 27.952 -46.089 1.00 35.97 364 GLY A O 1
ATOM 2876 N N . SER A 1 365 ? 16.954 28.638 -43.982 1.00 34.41 365 SER A N 1
ATOM 2877 C CA . SER A 1 365 ? 17.013 27.287 -43.420 1.00 34.41 365 SER A CA 1
ATOM 2878 C C . SER A 1 365 ? 15.780 26.468 -43.815 1.00 34.41 365 SER A C 1
ATOM 2880 O O . SER A 1 365 ? 14.667 26.753 -43.373 1.00 34.41 365 SER A O 1
ATOM 2882 N N . THR A 1 366 ? 15.971 25.424 -44.620 1.00 32.84 366 THR A N 1
ATOM 2883 C CA . THR A 1 366 ? 14.953 24.398 -44.883 1.00 32.84 366 THR A CA 1
ATOM 2884 C C . THR A 1 366 ? 15.056 23.272 -43.866 1.00 32.84 366 THR A C 1
ATOM 2886 O O . THR A 1 366 ? 16.098 22.631 -43.746 1.00 32.84 366 THR A O 1
ATOM 2889 N N . ILE A 1 367 ? 13.956 23.010 -43.160 1.00 36.00 367 ILE A N 1
ATOM 2890 C CA . ILE A 1 367 ? 13.793 21.825 -42.316 1.00 36.00 367 ILE A CA 1
ATOM 2891 C C . ILE A 1 367 ? 12.978 20.812 -43.114 1.00 36.00 367 ILE A C 1
ATOM 2893 O O . ILE A 1 367 ? 11.846 21.099 -43.498 1.00 36.00 367 ILE A O 1
ATOM 2897 N N . SER A 1 368 ? 13.549 19.636 -43.357 1.00 29.06 368 SER A N 1
ATOM 2898 C CA . SER A 1 368 ? 12.807 18.485 -43.865 1.00 29.06 368 SER A CA 1
ATOM 2899 C C . SER A 1 368 ? 12.573 17.532 -42.701 1.00 29.06 368 SER A C 1
ATOM 2901 O O . SER A 1 368 ? 13.531 16.994 -42.152 1.00 29.06 368 SER A O 1
ATOM 2903 N N . PHE A 1 369 ? 11.313 17.340 -42.316 1.00 25.31 369 PHE A N 1
ATOM 2904 C CA . PHE A 1 369 ? 10.920 16.234 -41.447 1.00 25.31 369 PHE A CA 1
ATOM 2905 C C . PHE A 1 369 ? 10.571 15.045 -42.342 1.00 25.31 369 PHE A C 1
ATOM 2907 O O . PHE A 1 369 ? 9.766 15.199 -43.262 1.00 25.31 369 PHE A O 1
ATOM 2914 N N . ALA A 1 370 ? 11.182 13.894 -42.080 1.00 27.77 370 ALA A N 1
ATOM 2915 C CA . ALA A 1 370 ? 10.711 12.600 -42.559 1.00 27.77 370 ALA A CA 1
ATOM 2916 C C . ALA A 1 370 ? 10.232 11.784 -41.357 1.00 27.77 370 ALA A C 1
ATOM 2918 O O . ALA A 1 370 ? 10.934 11.819 -40.318 1.00 27.77 370 ALA A O 1
#

Radius of gyration: 28.38 Å; Cα contacts (8 Å, |Δi|>4): 532; chains: 1; bounding box: 71×56×69 Å

Mean predicted aligned error: 15.49 Å

Secondary structure (DSSP, 8-state):
--GGGSTTS-EETTEEEEEEE-TT-TTS---HHHHHHHHHHHHSGGGT-PEEEEEE-TTGGG--SHHHHHHHHHEEEEEE--TTT-SSHHHHHHHHHHHHHHHHHHHHHTT-EE--EE-S-B--TTTTTTSS-TTSB--GGGHHHHHHHHHHHHTT----EES-SS-TTTT---S---SS-SSS-----TTS-TTHHHHHHHHHHHHHTT---------PPPPPP----HHHHH-PPPSS-HHHHHHHHHHHHTS------SSHHHHHHHHH-S-----PPPPHHHHHTS-TT-SEEEEEE-TT-----GGGHHHHHHHHHHHHHTT-EEEEEE-------BTTTBS-----------S-PPTT------

Sequence (370 aa):
MELTATPAYIRHGGAPVISLWGYGFDHRQFDAAATREFFQWLKQPENGGCTIMLGLPNDWVDWTDERMELLAEYATIISPWNVGRYGSPEGAEAHAARYWPADLAYCQANDKLYYPVVFPGFSWTNLQNGNNPLNQIPRLGGRFAWRQIELVREYGMNLAYLAMFDEVDEGTAWFKVTNDPPQGRWATYEGYPSDYYLTIAGLAQRYLRGEQVSLPQVTPEPVTYRPTPQLEFYRRPSNFSAATIAGWRAAFGGVPIDLHEEPYSDWIADLYYTDALDLRLSSWADLLARPADSPILLFAAGNEGFGAPDALVPQIVGRAQEVLRAGGVVVVAGGGNYPLFYPNQGGEAAKFGFRLAMTQAPAGSTISFA

Nearest PDB structures (foldseek):
  4ad3-assembly4_D  TM=6.903E-01  e=4.262E-06  Bacteroides xylanisolvens XB1A
  6zdc-assembly1_A  TM=5.779E-01  e=2.593E-06  Homo sapiens
  7ljs-assembly1_A  TM=5.221E-01  e=1.985E-01  Sus scrofa
  8f6n-assembly1_A  TM=5.276E-01  e=6.462E-01  Sus scrofa
  8f6n-assembly2_C  TM=2.583E-01  e=4.451E-01  Sus scrofa

pLDDT: mean 75.05, std 24.54, range 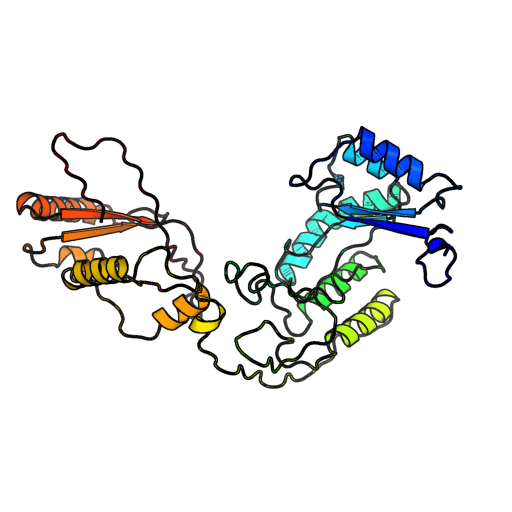[25.31, 98.69]